Protein AF-A0A6P8IDY2-F1 (afdb_monomer)

InterPro domains:
  IPR000421 Coagulation factor 5/8, C-terminal domain [PF00754] (146-268)
  IPR000421 Coagulation factor 5/8, C-terminal domain [PS50022] (119-272)
  IPR000421 Coagulation factor 5/8, C-terminal domain [cd00057] (124-271)
  IPR008979 Galactose-binding-like domain superfamily [SSF49785] (139-272)

Organism: Actinia tenebrosa (NCBI:txid6105)

Mean predicted aligned error: 16.87 Å

Nearest PDB structures (foldseek):
  8ivx-assembly1_A  TM=7.940E-01  e=4.080E-11  Homo sapiens
  2wn3-assembly1_A  TM=8.679E-01  e=3.438E-07  Dictyostelium discoideum AX2
  4bxs-assembly1_V  TM=6.045E-01  e=3.092E-09  Pseudonaja textilis
  2vm9-assembly1_A  TM=8.565E-01  e=1.028E-06  Dictyostelium discoideum AX2
  2vme-assembly2_F  TM=8.133E-01  e=5.628E-07  Dictyostelium discoideum AX2

Secondary structure (DSSP, 8-state):
------------S----SSSSS-EEPPGGGTT-SGGGGEEEEEE-SSEEEEEETTEEEEEEEEEGGG-EE-SPPPGGG--TT-EEEEEEEE-TTS-EEEEEEEEEEEEETTEEEEEE-TTS-PEE-S-SS--SSS-SPPPPGGGEEES--SSGGG-GGG-BTT-SS-B--SSTT-TT--EEEEEEEEEEEEEEEEE-BTTTT-BEEEEEEEEEESSSSS-EEPEETTEEPPEE--TT--EEE---SS-EEEEEEEEEEEESB--BEEEEEEE---S-SSSSEEEEGGGEEEBS-TT--EEE--GGGTT-SGGGGEEEEEEETTEEEEEETTT--SPEEEETTT-EEESPPPGGG--TT-EEEEEEEE-TTSPEEEEEEEEEEEETTEEEEEE-GGG-SSPPP-S-SPTTSS--TT-PPPPGGG---S---TT--GGGGSTT-SS-----GGG-

Foldseek 3Di:
DDDDDPPDFFPQWQDFQPDDDKTKGDFPVCGPDPQSNQKAFDDDDLFWTWIDGVVGPPDIDIDGLLRMFILDQDDPLLDFAFFWWWFFFAAFPVRHTTTFIWTFHAAPDVQKTFTFTDLLGFFQWQALADCRPDGGHDHQDQVQKAWPAFCDPQQGRSQQAPPHLHWHFHVDQPDAFIKIKGFSVFWFAFFWKWKAFNCPPPNKEFQKKWKWFAAPVPDTDTQDDPNHRDIDGHDNVRDIDTRPDQWTTRMMMIGGDHMDPGHIIHMIIGGGHRAPDRDRGGMDGSSRIIRNGNSQCQQKPAFLVCPPPPQSSQKGFDDDDDQWTWIDRPDPDPDIDIDGNQRIDGNRDDDPVRADFQRKYWDQPDAAPSRHGDTAIWGFHDADPNDTDTDGDVVRDPDDADQQQADPPPHGDDPHDHDDLVPFADPAFDPPQGRSQCHHPHPGHTDGDPVPD

Sequence (453 aa):
MCLPSFFSLYNGASKIHPKTGVPYLVPVKWNDRTDWKQAVLLTETQFKVIIQLKNNQEQQLQFSKHEVALDKLTKEEDIIIGMEVLVKLGVDNKQIPFYATGTIVGQLRLSQYNVTLSCRIKAMPLGVGEKLSNSRVKKIEDNMMTASSTYNEQFNASMGRLGNNQVWCPSRIDARGSWLQVGLGLPYYLCSVAVKGNTGNMNEWVKTYTVGLSYDGSMFHHVKENGVIKDFHASREGLESALDVAFPYRFVRFYPKGYHNYPCMGVEVYGVGPARTYEVGQQFNIDEIRVKGDHHAPYLFVPFDWKSRNDWRLARYVSHLQNNVHVKVMPGSQSTLVFNSNDVILNLPPRSDTLYTGRAVYAPFAKDMQGMAMYAVGRINLIQNGEYLVTPICSKVQKSLPVGIGSAGTFPQDRIKQIPDSQLSATSSYTNYEAKYGRLGNKKVWCASSDQL

pLDDT: mean 72.39, std 17.5, range [18.58, 98.38]

Radius of gyration: 26.5 Å; Cα contacts (8 Å, |Δi|>4): 997; chains: 1; bounding box: 67×63×65 Å

Solvent-accessible surface area (backbone atoms only — not comparable to full-atom values): 25825 Å² total; per-residue (Å²): 141,82,84,81,85,84,74,90,78,74,81,58,50,45,53,68,42,89,83,59,102,61,32,47,30,64,35,78,90,56,64,88,64,77,64,65,71,43,53,40,81,75,48,78,57,94,61,36,37,34,30,31,35,73,90,39,86,85,54,74,48,78,41,52,29,68,56,31,30,50,62,51,84,47,54,77,89,56,64,53,58,46,43,54,29,34,36,57,66,50,58,36,77,82,69,48,65,39,36,45,47,24,29,29,74,39,72,82,50,92,63,30,32,29,30,35,75,48,66,92,44,64,53,49,68,63,16,53,32,69,69,62,84,74,77,57,57,68,68,55,57,57,89,37,28,43,49,73,48,41,56,45,86,79,18,23,43,60,31,22,16,25,77,47,95,43,28,17,26,46,58,50,81,81,56,79,85,41,36,46,35,41,46,63,86,49,31,25,37,48,29,29,37,23,32,26,40,44,74,65,95,76,51,20,20,33,44,26,31,37,45,29,38,12,68,84,72,78,64,67,49,66,42,54,53,97,88,38,77,38,79,42,72,44,25,96,84,43,53,72,45,78,53,83,58,82,52,47,32,19,26,44,34,42,28,68,72,41,55,38,95,34,57,18,35,10,32,34,45,18,31,49,58,73,50,89,54,77,56,84,35,36,83,39,46,39,84,39,34,25,58,51,31,49,67,62,38,45,53,59,47,65,35,84,91,48,74,85,55,86,59,58,86,34,38,23,59,72,48,76,57,98,62,35,35,32,33,34,38,60,94,80,50,92,61,73,45,77,40,52,50,90,54,42,46,60,64,52,58,77,54,76,94,76,65,50,74,66,42,78,44,78,43,72,80,47,59,49,98,84,68,48,69,40,65,44,56,20,28,28,73,42,78,55,97,92,43,70,47,63,47,72,50,72,94,78,58,92,76,75,82,74,81,17,65,48,38,94,82,77,59,84,62,94,84,40,66,62,59,56,58,89,78,44,76,57,98,51,47,27,94,97,17,41,43,60,28,59,27,54,79,51,99,49,57,48,38,69,29,81,93,80,113

Structure (mmCIF, N/CA/C/O backbone):
data_AF-A0A6P8IDY2-F1
#
_entry.id   AF-A0A6P8IDY2-F1
#
loop_
_atom_site.group_PDB
_atom_site.id
_atom_site.type_symbol
_atom_site.label_atom_id
_atom_site.label_alt_id
_atom_site.label_comp_id
_atom_site.label_asym_id
_atom_site.label_entity_id
_atom_site.label_seq_id
_atom_site.pdbx_PDB_ins_code
_atom_site.Cartn_x
_atom_site.Cartn_y
_atom_site.Cartn_z
_atom_site.occupancy
_atom_site.B_iso_or_equiv
_atom_site.auth_seq_id
_atom_site.auth_comp_id
_atom_site.auth_asym_id
_atom_site.auth_atom_id
_atom_site.pdbx_PDB_model_num
ATOM 1 N N . MET A 1 1 ? 24.226 30.240 -2.387 1.00 28.86 1 MET A N 1
ATOM 2 C CA . MET A 1 1 ? 24.492 29.232 -1.340 1.00 28.86 1 MET A CA 1
ATOM 3 C C . MET A 1 1 ? 23.393 29.331 -0.305 1.00 28.86 1 MET A C 1
ATOM 5 O O . MET A 1 1 ? 23.301 30.368 0.326 1.00 28.86 1 MET A O 1
ATOM 9 N N . CYS A 1 2 ? 22.541 28.312 -0.224 1.00 18.58 2 CYS A N 1
ATOM 10 C CA . CYS A 1 2 ? 21.766 27.906 0.953 1.00 18.58 2 CYS A CA 1
ATOM 11 C C . CYS A 1 2 ? 21.033 26.622 0.547 1.00 18.58 2 CYS A C 1
ATOM 13 O O . CYS A 1 2 ? 19.992 26.656 -0.103 1.00 18.58 2 CYS A O 1
ATOM 15 N N . LEU A 1 3 ? 21.667 25.489 0.846 1.00 22.75 3 LEU A N 1
ATOM 16 C CA . LEU A 1 3 ? 21.031 24.176 0.885 1.00 22.75 3 LEU A CA 1
ATOM 17 C C . LEU A 1 3 ? 19.996 24.169 2.016 1.00 22.75 3 LEU A C 1
ATOM 19 O O . LEU A 1 3 ? 20.287 24.683 3.096 1.00 22.75 3 LEU A O 1
ATOM 23 N N . PRO A 1 4 ? 18.883 23.451 1.837 1.00 19.98 4 PRO A N 1
ATOM 24 C CA . PRO A 1 4 ? 18.362 22.645 2.919 1.00 19.98 4 PRO A CA 1
ATOM 25 C C . PRO A 1 4 ? 18.432 21.174 2.519 1.00 19.98 4 PRO A C 1
ATOM 27 O O . PRO A 1 4 ? 17.734 20.681 1.635 1.00 19.98 4 PRO A O 1
ATOM 30 N N . SER A 1 5 ? 19.321 20.482 3.215 1.00 19.80 5 SER A N 1
ATOM 31 C CA . SER A 1 5 ? 19.420 19.038 3.313 1.00 19.80 5 SER A CA 1
ATOM 32 C C . SER A 1 5 ? 18.122 18.482 3.914 1.00 19.80 5 SER A C 1
ATOM 34 O O . SER A 1 5 ? 17.953 18.493 5.131 1.00 19.80 5 SER A O 1
ATOM 36 N N . PHE A 1 6 ? 17.198 17.974 3.095 1.00 19.95 6 PHE A N 1
ATOM 37 C CA . PHE A 1 6 ? 16.065 17.193 3.601 1.00 19.95 6 PHE A CA 1
ATOM 38 C C . PHE A 1 6 ? 16.496 15.739 3.813 1.00 19.95 6 PHE A C 1
ATOM 40 O O . PHE A 1 6 ? 16.372 14.872 2.951 1.00 19.95 6 PHE A O 1
ATOM 47 N N . PHE A 1 7 ? 17.052 15.489 4.996 1.00 19.16 7 PHE A N 1
ATOM 48 C CA . PHE A 1 7 ? 17.244 14.150 5.533 1.00 19.16 7 PHE A CA 1
ATOM 49 C C . PHE A 1 7 ? 15.892 13.542 5.939 1.00 19.16 7 PHE A C 1
ATOM 51 O O . PHE A 1 7 ? 15.177 14.104 6.759 1.00 19.16 7 PHE A O 1
ATOM 58 N N . SER A 1 8 ? 15.613 12.342 5.421 1.00 24.16 8 SER A N 1
ATOM 59 C CA . SER A 1 8 ? 14.977 11.222 6.137 1.00 24.16 8 SER A CA 1
ATOM 60 C C . SER A 1 8 ? 13.743 11.547 6.998 1.00 24.16 8 SER A C 1
ATOM 62 O O . SER A 1 8 ? 13.832 11.555 8.227 1.00 24.16 8 SER A O 1
ATOM 64 N N . LEU A 1 9 ? 12.565 11.668 6.388 1.00 22.64 9 LEU A N 1
ATOM 65 C CA . LEU A 1 9 ? 11.287 11.676 7.112 1.00 22.64 9 LEU A CA 1
ATOM 66 C C . LEU A 1 9 ? 10.311 10.679 6.474 1.00 22.64 9 LEU A C 1
ATOM 68 O O . LEU A 1 9 ? 10.423 10.371 5.288 1.00 22.64 9 LEU A O 1
ATOM 72 N N . TYR A 1 10 ? 9.395 10.156 7.293 1.00 25.95 10 TYR A N 1
ATOM 73 C CA . TYR A 1 10 ? 8.504 9.000 7.075 1.00 25.95 10 TYR A CA 1
ATOM 74 C C . TYR A 1 10 ? 9.069 7.606 7.406 1.00 25.95 10 TYR A C 1
ATOM 76 O O . TYR A 1 10 ? 8.964 6.665 6.627 1.00 25.95 10 TYR A O 1
ATOM 84 N N . ASN A 1 11 ? 9.582 7.436 8.629 1.00 28.56 11 ASN A N 1
ATOM 85 C CA . ASN A 1 11 ? 9.571 6.128 9.298 1.00 28.56 11 ASN A CA 1
ATOM 86 C C . ASN A 1 11 ? 8.247 5.980 10.056 1.00 28.56 11 ASN A C 1
ATOM 88 O O . ASN A 1 11 ? 8.168 6.344 11.229 1.00 28.56 11 ASN A O 1
ATOM 92 N N . GLY A 1 12 ? 7.220 5.469 9.379 1.00 33.47 12 GLY A N 1
ATOM 93 C CA . GLY A 1 12 ? 5.945 5.110 9.999 1.00 33.47 12 GLY A CA 1
ATOM 94 C C . GLY A 1 12 ? 5.879 3.660 10.501 1.00 33.47 12 GLY A C 1
ATOM 95 O O . GLY A 1 12 ? 4.823 3.200 10.922 1.00 33.47 12 GLY A O 1
ATOM 96 N N . ALA A 1 13 ? 6.999 2.933 10.519 1.00 36.47 13 ALA A N 1
ATOM 97 C CA . ALA A 1 13 ? 7.100 1.746 11.359 1.00 36.47 13 ALA A CA 1
ATOM 98 C C . ALA A 1 13 ? 6.839 2.169 12.810 1.00 36.47 13 ALA A C 1
ATOM 100 O O . ALA A 1 13 ? 7.456 3.121 13.296 1.00 36.47 13 ALA A O 1
ATOM 101 N N . SER A 1 14 ? 5.920 1.486 13.490 1.00 40.28 14 SER A N 1
ATOM 102 C CA . SER A 1 14 ? 5.643 1.735 14.901 1.00 40.28 14 SER A CA 1
ATOM 103 C C . SER A 1 14 ? 6.976 1.694 15.665 1.00 40.28 14 SER A C 1
ATOM 105 O O . SER A 1 14 ? 7.670 0.674 15.661 1.00 40.28 14 SER A O 1
ATOM 107 N N . LYS A 1 15 ? 7.401 2.833 16.215 1.00 45.12 15 LYS A N 1
ATOM 108 C CA . LYS A 1 15 ? 8.743 2.986 16.780 1.00 45.12 15 LYS A CA 1
ATOM 109 C C . LYS A 1 15 ? 8.759 2.376 18.187 1.00 45.12 15 LYS A C 1
ATOM 111 O O . LYS A 1 15 ? 8.101 2.898 19.079 1.00 45.12 15 LYS A O 1
ATOM 116 N N . ILE A 1 16 ? 9.475 1.264 18.367 1.00 42.78 16 ILE A N 1
ATOM 117 C CA . ILE A 1 16 ? 9.525 0.499 19.627 1.00 42.78 16 ILE A CA 1
ATOM 118 C C . ILE A 1 16 ? 10.638 1.028 20.526 1.00 42.78 16 ILE A C 1
ATOM 120 O O . ILE A 1 16 ? 11.800 1.105 20.114 1.00 42.78 16 ILE A O 1
ATOM 124 N N . HIS A 1 17 ? 10.292 1.381 21.765 1.00 40.00 17 HIS A N 1
ATOM 125 C CA . HIS A 1 17 ? 11.258 1.798 22.779 1.00 40.00 17 HIS A CA 1
ATOM 126 C C . HIS A 1 17 ? 12.230 0.639 23.119 1.00 40.00 17 HIS A C 1
ATOM 128 O O . HIS A 1 17 ? 11.760 -0.436 23.491 1.00 40.00 17 HIS A O 1
ATOM 134 N N . PRO A 1 18 ? 13.569 0.816 23.049 1.00 41.12 18 PRO A N 1
ATOM 135 C CA . PRO A 1 18 ? 14.507 -0.312 23.120 1.00 41.12 18 PRO A CA 1
ATOM 136 C C . PRO A 1 18 ? 14.595 -1.040 24.469 1.00 41.12 18 PRO A C 1
ATOM 138 O O . PRO A 1 18 ? 15.068 -2.169 24.491 1.00 41.12 18 PRO A O 1
ATOM 141 N N . LYS A 1 19 ? 14.204 -0.424 25.596 1.00 43.66 19 LYS A N 1
ATOM 142 C CA . LYS A 1 19 ? 14.299 -1.033 26.941 1.00 43.66 19 LYS A CA 1
ATOM 143 C C . LYS A 1 19 ? 13.399 -0.324 27.962 1.00 43.66 19 LYS A C 1
ATOM 145 O O . LYS A 1 19 ? 13.865 0.623 28.583 1.00 43.66 19 LYS A O 1
ATOM 150 N N . THR A 1 20 ? 12.150 -0.756 28.146 1.00 38.12 20 THR A N 1
ATOM 151 C CA . THR A 1 20 ? 11.338 -0.526 29.371 1.00 38.12 20 THR A CA 1
ATOM 152 C C . THR A 1 20 ? 10.093 -1.418 29.332 1.00 38.12 20 THR A C 1
ATOM 154 O O . THR A 1 20 ? 9.490 -1.547 28.274 1.00 38.12 20 THR A O 1
ATOM 157 N N . GLY A 1 21 ? 9.711 -2.000 30.474 1.00 43.91 21 GLY A N 1
ATOM 158 C CA . GLY A 1 21 ? 8.791 -3.142 30.648 1.00 43.91 21 GLY A CA 1
ATOM 159 C C . GLY A 1 21 ? 7.369 -3.105 30.062 1.00 43.91 21 GLY A C 1
ATOM 160 O O . GLY A 1 21 ? 6.645 -4.064 30.278 1.00 43.91 21 GLY A O 1
ATOM 161 N N . VAL A 1 22 ? 6.970 -2.076 29.312 1.00 46.94 22 VAL A N 1
ATOM 162 C CA . VAL A 1 22 ? 5.870 -2.120 28.330 1.00 46.94 22 VAL A CA 1
ATOM 163 C C . VAL A 1 22 ? 6.234 -1.118 27.224 1.00 46.94 22 VAL A C 1
ATOM 165 O O . VAL A 1 22 ? 6.167 0.092 27.467 1.00 46.94 22 VAL A O 1
ATOM 168 N N . PRO A 1 23 ? 6.677 -1.556 26.034 1.00 51.59 23 PRO A N 1
ATOM 169 C CA . PRO A 1 23 ? 6.857 -0.642 24.911 1.00 51.59 23 PRO A CA 1
ATOM 170 C C . PRO A 1 23 ? 5.501 -0.025 24.538 1.00 51.59 23 PRO A C 1
ATOM 172 O O . PRO A 1 23 ? 4.462 -0.656 24.685 1.00 51.59 23 PRO A O 1
ATOM 175 N N . TYR A 1 24 ? 5.463 1.213 24.063 1.00 53.16 24 TYR A N 1
ATOM 176 C CA . TYR A 1 24 ? 4.265 1.765 23.430 1.00 53.16 24 TYR A CA 1
ATOM 177 C C . TYR A 1 24 ? 4.629 2.328 22.070 1.00 53.16 24 TYR A C 1
ATOM 179 O O . TYR A 1 24 ? 5.761 2.743 21.824 1.00 53.16 24 TYR A O 1
ATOM 187 N N . LEU A 1 25 ? 3.663 2.276 21.171 1.00 55.72 25 LEU A N 1
ATOM 188 C CA . LEU A 1 25 ? 3.811 2.564 19.764 1.00 55.72 25 LEU A CA 1
ATOM 189 C C . LEU A 1 25 ? 3.390 4.010 19.539 1.00 55.72 25 LEU A C 1
ATOM 191 O O . LEU A 1 25 ? 2.279 4.424 19.870 1.00 55.72 25 LEU A O 1
ATOM 195 N N . VAL A 1 26 ? 4.346 4.787 19.040 1.00 53.28 26 VAL A N 1
ATOM 196 C CA . VAL A 1 26 ? 4.281 6.246 18.977 1.00 53.28 26 VAL A CA 1
ATOM 197 C C . VAL A 1 26 ? 3.065 6.725 18.162 1.00 53.28 26 VAL A C 1
ATOM 199 O O . VAL A 1 26 ? 2.882 6.265 17.032 1.00 53.28 26 VAL A O 1
ATOM 202 N N . PRO A 1 27 ? 2.254 7.664 18.688 1.00 50.41 27 PRO A N 1
ATOM 203 C CA . PRO A 1 27 ? 1.105 8.212 17.973 1.00 50.41 27 PRO A CA 1
ATOM 204 C C . PRO A 1 27 ? 1.522 8.939 16.692 1.00 50.41 27 PRO A C 1
ATOM 206 O O . PRO A 1 27 ? 2.575 9.570 16.633 1.00 50.41 27 PRO A O 1
ATOM 209 N N . VAL A 1 28 ? 0.649 8.928 15.680 1.00 48.56 28 VAL A N 1
ATOM 210 C CA . VAL A 1 28 ? 0.902 9.520 14.347 1.00 48.56 28 VAL A CA 1
ATOM 211 C C . VAL A 1 28 ? 1.326 10.996 14.425 1.00 48.56 28 VAL A C 1
ATOM 213 O O . VAL A 1 28 ? 2.153 11.445 13.640 1.00 48.56 28 VAL A O 1
ATOM 216 N N . LYS A 1 29 ? 0.825 11.746 15.415 1.00 49.47 29 LYS A N 1
ATOM 217 C CA . LYS A 1 29 ? 1.177 13.159 15.662 1.00 49.47 29 LYS A CA 1
ATOM 218 C C . LYS A 1 29 ? 2.626 13.384 16.123 1.00 49.47 29 LYS A C 1
ATOM 220 O O . LYS A 1 29 ? 3.080 14.519 16.148 1.00 49.47 29 LYS A O 1
ATOM 225 N N . TRP A 1 30 ? 3.337 12.328 16.516 1.00 54.16 30 TRP A N 1
ATOM 226 C CA . TRP A 1 30 ? 4.763 12.338 16.864 1.00 54.16 30 TRP A CA 1
ATOM 227 C C . TRP A 1 30 ? 5.659 11.866 15.711 1.00 54.16 30 TRP A C 1
ATOM 229 O O . TRP A 1 30 ? 6.841 11.559 15.922 1.00 54.16 30 TRP A O 1
ATOM 239 N N . ASN A 1 31 ? 5.124 11.817 14.483 1.00 46.81 31 ASN A N 1
ATOM 240 C CA . ASN A 1 31 ? 5.973 11.725 13.303 1.00 46.81 31 ASN A CA 1
ATOM 241 C C . ASN A 1 31 ? 7.057 12.813 13.377 1.00 46.81 31 ASN A C 1
ATOM 243 O O . ASN A 1 31 ? 6.824 13.907 13.882 1.00 46.81 31 ASN A O 1
ATOM 247 N N . ASP A 1 32 ? 8.265 12.462 12.942 1.00 49.06 32 ASP A N 1
ATOM 248 C CA . ASP A 1 32 ? 9.423 13.365 12.816 1.00 49.06 32 ASP A CA 1
ATOM 249 C C . ASP A 1 32 ? 10.191 13.711 14.104 1.00 49.06 32 ASP A C 1
ATOM 251 O O . ASP A 1 32 ? 11.335 14.162 14.035 1.00 49.06 32 ASP A O 1
ATOM 255 N N . ARG A 1 33 ? 9.671 13.362 15.287 1.00 53.81 33 ARG A N 1
ATOM 256 C CA . ARG A 1 33 ? 10.462 13.391 16.529 1.00 53.81 33 ARG A CA 1
ATOM 257 C C . ARG A 1 33 ? 11.420 12.199 16.625 1.00 53.81 33 ARG A C 1
ATOM 259 O O . ARG A 1 33 ? 11.116 11.084 16.177 1.00 53.81 33 ARG A O 1
ATOM 266 N N . THR A 1 34 ? 12.590 12.415 17.230 1.00 59.44 34 THR A N 1
ATOM 267 C CA . THR A 1 34 ? 13.647 11.401 17.450 1.00 59.44 34 THR A CA 1
ATOM 268 C C . THR A 1 34 ? 13.849 11.045 18.925 1.00 59.44 34 THR A C 1
ATOM 270 O O . THR A 1 34 ? 14.402 9.987 19.232 1.00 59.44 34 THR A O 1
ATOM 273 N N . ASP A 1 35 ? 13.345 11.882 19.828 1.00 61.09 35 ASP A N 1
ATOM 274 C CA . ASP A 1 35 ? 13.443 11.764 21.284 1.00 61.09 35 ASP A CA 1
ATOM 275 C C . ASP A 1 35 ? 12.445 10.773 21.899 1.00 61.09 35 ASP A C 1
ATOM 277 O O . ASP A 1 35 ? 12.568 10.417 23.068 1.00 61.09 35 ASP A O 1
ATOM 281 N N . TRP A 1 36 ? 11.533 10.215 21.100 1.00 63.03 36 TRP A N 1
ATOM 282 C CA . TRP A 1 36 ? 10.636 9.120 21.497 1.00 63.03 36 TRP A CA 1
ATOM 283 C C . TRP A 1 36 ? 11.368 7.920 22.136 1.00 63.03 36 TRP A C 1
ATOM 285 O O . TRP A 1 36 ? 10.793 7.206 22.950 1.00 63.03 36 TRP A O 1
ATOM 295 N N . LYS A 1 37 ? 12.655 7.702 21.818 1.00 58.66 37 LYS A N 1
ATOM 296 C CA . LYS A 1 37 ? 13.500 6.651 22.426 1.00 58.66 37 LYS A CA 1
ATOM 297 C C . LYS A 1 37 ? 13.795 6.867 23.909 1.00 58.66 37 LYS A C 1
ATOM 299 O O . LYS A 1 37 ? 14.360 5.986 24.544 1.00 58.66 37 LYS A O 1
ATOM 304 N N . GLN A 1 38 ? 13.509 8.053 24.424 1.00 65.88 38 GLN A N 1
ATOM 305 C CA . GLN A 1 38 ? 13.738 8.431 25.814 1.00 65.88 38 GLN A CA 1
ATOM 306 C C . GLN A 1 38 ? 12.437 8.414 26.613 1.00 65.88 38 GLN A C 1
ATOM 308 O O . GLN A 1 38 ? 12.432 8.778 27.782 1.00 65.88 38 GLN A O 1
ATOM 313 N N . ALA A 1 39 ? 11.327 8.053 25.983 1.00 65.69 39 ALA A N 1
ATOM 314 C CA . ALA A 1 39 ? 10.010 8.283 26.519 1.00 65.69 39 ALA A CA 1
ATOM 315 C C . ALA A 1 39 ? 9.547 7.084 27.370 1.00 65.69 39 ALA A C 1
ATOM 317 O O . ALA A 1 39 ? 9.442 5.960 26.885 1.00 65.69 39 ALA A O 1
ATOM 318 N N . VAL A 1 40 ? 9.252 7.325 28.644 1.00 69.81 40 VAL A N 1
ATOM 319 C CA . VAL A 1 40 ? 8.881 6.331 29.660 1.00 69.81 40 VAL A CA 1
ATOM 320 C C . VAL A 1 40 ? 7.387 6.423 29.946 1.00 69.81 40 VAL A C 1
ATOM 322 O O . VAL A 1 40 ? 6.854 7.520 30.103 1.00 69.81 40 VAL A O 1
ATOM 325 N N . LEU A 1 41 ? 6.710 5.275 30.017 1.00 71.56 41 LEU A N 1
ATOM 326 C CA . LEU A 1 41 ? 5.312 5.195 30.438 1.00 71.56 41 LEU A CA 1
ATOM 327 C C . LEU A 1 41 ? 5.210 5.475 31.944 1.00 71.56 41 LEU A C 1
ATOM 329 O O . LEU A 1 41 ? 5.781 4.731 32.737 1.00 71.56 41 LEU A O 1
ATOM 333 N N . LEU A 1 42 ? 4.472 6.518 32.327 1.00 74.25 42 LEU A N 1
ATOM 334 C CA . LEU A 1 42 ? 4.204 6.843 33.732 1.00 74.25 42 LEU A CA 1
ATOM 335 C C . LEU A 1 42 ? 2.916 6.197 34.224 1.00 74.25 42 LEU A C 1
ATOM 337 O O . LEU A 1 42 ? 2.866 5.604 35.298 1.00 74.25 42 LEU A O 1
ATOM 341 N N . THR A 1 43 ? 1.841 6.346 33.455 1.00 74.00 43 THR A N 1
ATOM 342 C CA . THR A 1 43 ? 0.526 5.842 33.844 1.00 74.00 43 THR A CA 1
ATOM 343 C C . THR A 1 43 ? -0.282 5.495 32.611 1.00 74.00 43 THR A C 1
ATOM 345 O O . THR A 1 43 ? -0.350 6.259 31.645 1.00 74.00 43 THR A O 1
ATOM 348 N N . GLU A 1 44 ? -0.947 4.350 32.674 1.00 72.25 44 GLU A N 1
ATOM 349 C CA . GLU A 1 44 ? -2.007 3.983 31.753 1.00 72.25 44 GLU A CA 1
ATOM 350 C C . GLU A 1 44 ? -3.332 3.999 32.505 1.00 72.25 44 GLU A C 1
ATOM 352 O O . GLU A 1 44 ? -3.485 3.380 33.554 1.00 72.25 44 GLU A O 1
ATOM 357 N N . THR A 1 45 ? -4.308 4.689 31.933 1.00 69.19 45 THR A N 1
ATOM 358 C CA . THR A 1 45 ? -5.704 4.594 32.355 1.00 69.19 45 THR A CA 1
ATOM 359 C C . THR A 1 45 ? -6.534 4.027 31.207 1.00 69.19 45 THR A C 1
ATOM 361 O O . THR A 1 45 ? -6.058 3.868 30.083 1.00 69.19 45 THR A O 1
ATOM 364 N N . GLN A 1 46 ? -7.816 3.782 31.458 1.00 56.22 46 GLN A N 1
ATOM 365 C CA . GLN A 1 46 ? -8.783 3.435 30.411 1.00 56.22 46 GLN A CA 1
ATOM 366 C C . GLN A 1 46 ? -8.870 4.476 29.269 1.00 56.22 46 GLN A C 1
ATOM 368 O O . GLN A 1 46 ? -9.170 4.098 28.144 1.00 56.22 46 GLN A O 1
ATOM 373 N N . PHE A 1 47 ? -8.544 5.760 29.497 1.00 55.53 47 PHE A N 1
ATOM 374 C CA . PHE A 1 47 ? -8.751 6.828 28.494 1.00 55.53 47 PHE A CA 1
ATOM 375 C C . PHE A 1 47 ? -7.473 7.455 27.943 1.00 55.53 47 PHE A C 1
ATOM 377 O O . PHE A 1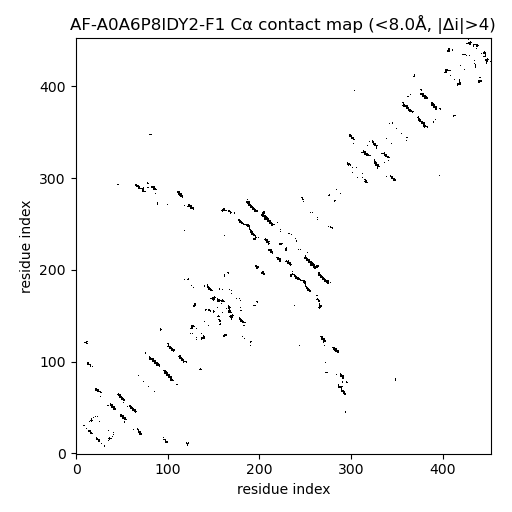 47 ? -7.455 7.958 26.816 1.00 55.53 47 PHE A O 1
ATOM 384 N N . LYS A 1 48 ? -6.409 7.471 28.744 1.00 68.31 48 LYS A N 1
ATOM 385 C CA . LYS A 1 48 ? -5.180 8.202 28.441 1.00 68.31 48 LYS A CA 1
ATOM 386 C C . LYS A 1 48 ? -3.936 7.420 28.824 1.00 68.31 48 LYS A C 1
ATOM 388 O O . LYS A 1 48 ? -3.926 6.698 29.824 1.00 68.31 48 LYS A O 1
ATOM 393 N N . VAL A 1 49 ? -2.897 7.646 28.034 1.00 69.56 49 VAL A N 1
ATOM 394 C CA . VAL A 1 49 ? -1.527 7.198 28.263 1.00 69.56 49 VAL A CA 1
ATOM 395 C C . VAL A 1 49 ? -0.707 8.441 28.591 1.00 69.56 49 VAL A C 1
ATOM 397 O O . VAL A 1 49 ? -0.704 9.400 27.816 1.00 69.56 49 VAL A O 1
ATOM 400 N N . ILE A 1 50 ? -0.060 8.451 29.753 1.00 76.25 50 ILE A N 1
ATOM 401 C CA . ILE A 1 50 ? 0.816 9.543 30.186 1.00 76.25 50 ILE A CA 1
ATOM 402 C C . ILE A 1 50 ? 2.251 9.044 30.122 1.00 76.25 50 ILE A C 1
ATOM 404 O O . ILE A 1 50 ? 2.583 8.009 30.706 1.00 76.25 50 ILE A O 1
ATOM 408 N N . ILE A 1 51 ? 3.092 9.790 29.414 1.00 75.88 51 ILE A N 1
ATOM 409 C CA . ILE A 1 51 ? 4.504 9.469 29.224 1.00 75.88 51 ILE A CA 1
ATOM 410 C C . ILE A 1 51 ? 5.377 10.665 29.601 1.00 75.88 51 ILE A C 1
ATOM 412 O O . ILE A 1 51 ? 4.919 11.807 29.612 1.00 75.88 51 ILE A O 1
ATOM 416 N N . GLN A 1 52 ? 6.651 10.407 29.864 1.00 76.88 52 GLN A N 1
ATOM 417 C CA . GLN A 1 52 ? 7.640 11.426 30.211 1.00 76.88 52 GLN A CA 1
ATOM 418 C C . GLN A 1 52 ? 8.966 11.125 29.521 1.00 76.88 52 GLN A C 1
ATOM 420 O O . GLN A 1 52 ? 9.373 9.969 29.427 1.00 76.88 52 GLN A O 1
ATOM 425 N N . LEU A 1 53 ? 9.653 12.150 29.022 1.00 75.62 53 LEU A N 1
ATOM 426 C CA . LEU A 1 53 ? 10.979 11.981 28.429 1.00 75.62 53 LEU A CA 1
ATOM 427 C C . LEU A 1 53 ? 12.029 11.920 29.542 1.00 75.62 53 LEU A C 1
ATOM 429 O O . LEU A 1 53 ? 12.057 12.792 30.403 1.00 75.62 53 LEU A O 1
ATOM 433 N N . LYS A 1 54 ? 12.939 10.939 29.503 1.00 70.69 54 LYS A N 1
ATOM 434 C CA . LYS A 1 54 ? 14.039 10.805 30.480 1.00 70.69 54 LYS A CA 1
ATOM 435 C C . LYS A 1 54 ? 14.862 12.085 30.632 1.00 70.69 54 LYS A C 1
ATOM 437 O O . LYS A 1 54 ? 15.325 12.373 31.727 1.00 70.69 54 LYS A O 1
ATOM 442 N N . ASN A 1 55 ? 15.018 12.846 29.550 1.00 70.06 55 ASN A N 1
ATOM 443 C CA . ASN A 1 55 ? 15.832 14.059 29.524 1.00 70.06 55 ASN A CA 1
ATOM 444 C C . ASN A 1 55 ? 15.043 15.328 29.886 1.00 70.06 55 ASN A C 1
ATOM 446 O O . ASN A 1 55 ? 15.634 16.400 29.946 1.00 70.06 55 ASN A O 1
ATOM 450 N N . ASN A 1 56 ? 13.726 15.233 30.091 1.00 66.06 56 ASN A N 1
ATOM 451 C CA . ASN A 1 56 ? 12.885 16.370 30.445 1.00 66.06 56 ASN A CA 1
ATOM 452 C C . ASN A 1 56 ? 11.865 15.943 31.508 1.00 66.06 56 ASN A C 1
ATOM 454 O O . ASN A 1 56 ? 10.739 15.546 31.198 1.00 66.06 56 ASN A O 1
ATOM 458 N N . GLN A 1 57 ? 12.295 15.992 32.772 1.00 60.44 57 GLN A N 1
ATOM 459 C CA . GLN A 1 57 ? 11.478 15.566 33.906 1.00 60.44 57 GLN A CA 1
ATOM 460 C C . GLN A 1 57 ? 10.305 16.514 34.207 1.00 60.44 57 GLN A C 1
ATOM 462 O O . GLN A 1 57 ? 9.382 16.119 34.912 1.00 60.44 57 GLN A O 1
ATOM 467 N N . GLU A 1 58 ? 10.265 17.718 33.642 1.00 60.50 58 GLU A N 1
ATOM 468 C CA . GLU A 1 58 ? 9.206 18.685 33.957 1.00 60.50 58 GLU A CA 1
ATOM 469 C C . GLU A 1 58 ? 7.983 18.575 33.034 1.00 60.50 58 GLU A C 1
ATOM 471 O O . GLU A 1 58 ? 6.891 19.001 33.406 1.00 60.50 58 GLU A O 1
ATOM 476 N N . GLN A 1 59 ? 8.110 17.948 31.856 1.00 70.94 59 GLN A N 1
ATOM 477 C CA . GLN A 1 59 ? 7.022 17.897 30.874 1.00 70.94 59 GLN A CA 1
ATOM 478 C C . GLN A 1 59 ? 6.441 16.488 30.695 1.00 70.94 59 GLN A C 1
ATOM 480 O O . GLN A 1 59 ? 7.007 15.628 30.014 1.00 70.94 59 GLN A O 1
ATOM 485 N N . GLN A 1 60 ? 5.252 16.271 31.264 1.00 78.12 60 GLN A N 1
ATOM 486 C CA . GLN A 1 60 ? 4.437 15.088 30.991 1.00 78.12 60 GLN A CA 1
ATOM 487 C C . GLN A 1 60 ? 3.656 15.268 29.689 1.00 78.12 60 GLN A C 1
ATOM 489 O O . GLN A 1 60 ? 3.040 16.305 29.441 1.00 78.12 60 GLN A O 1
ATOM 494 N N . LEU A 1 61 ? 3.668 14.236 28.852 1.00 73.50 61 LEU A N 1
ATOM 495 C CA . LEU A 1 61 ? 3.003 14.227 27.556 1.00 73.50 61 LEU A CA 1
ATOM 496 C C . LEU A 1 61 ? 1.821 13.263 27.641 1.00 73.50 61 LEU A C 1
ATOM 498 O O . LEU A 1 61 ? 1.978 12.083 27.960 1.00 73.50 61 LEU A O 1
ATOM 502 N N . GLN A 1 62 ? 0.622 13.787 27.392 1.00 73.94 62 GLN A N 1
ATOM 503 C CA . GLN A 1 62 ? -0.622 13.035 27.496 1.00 73.94 62 GLN A CA 1
ATOM 504 C C . GLN A 1 62 ? -1.149 12.686 26.107 1.00 73.94 62 GLN A C 1
ATOM 506 O O . GLN A 1 62 ? -1.358 13.562 25.269 1.00 73.94 62 GLN A O 1
ATOM 511 N N . PHE A 1 63 ? -1.447 11.406 25.907 1.00 65.81 63 PHE A N 1
ATOM 512 C CA . PHE A 1 63 ? -2.044 10.893 24.683 1.00 65.81 63 PHE A CA 1
ATOM 513 C C . PHE A 1 63 ? -3.377 10.225 24.969 1.00 65.81 63 PHE A C 1
ATOM 515 O O . PHE A 1 63 ? -3.577 9.597 26.011 1.00 65.81 63 PHE A O 1
ATOM 522 N N . SER A 1 64 ? -4.292 10.341 24.013 1.00 61.50 64 SER A N 1
ATOM 523 C CA . SER A 1 64 ? -5.502 9.526 23.993 1.00 61.50 64 SER A CA 1
ATOM 524 C C . SER A 1 64 ? -5.120 8.062 23.773 1.00 61.50 64 SER A C 1
ATOM 526 O O . SER A 1 64 ? -4.318 7.771 22.884 1.00 61.50 64 SER A O 1
ATOM 528 N N . LYS A 1 65 ? -5.730 7.128 24.518 1.00 60.69 65 LYS A N 1
ATOM 529 C CA . LYS A 1 65 ? -5.522 5.681 24.306 1.00 60.69 65 LYS A CA 1
ATOM 530 C C . LYS A 1 65 ? -5.874 5.246 22.875 1.00 60.69 65 LYS A C 1
ATOM 532 O O . LYS A 1 65 ? -5.293 4.307 22.364 1.00 60.69 65 LYS A O 1
ATOM 537 N N . HIS A 1 66 ? -6.749 5.988 22.193 1.00 56.34 66 HIS A N 1
ATOM 538 C CA . HIS A 1 66 ? -7.146 5.764 20.794 1.00 56.34 66 HIS A CA 1
ATOM 539 C C . HIS A 1 66 ? -6.044 6.060 19.767 1.00 56.34 66 HIS A C 1
ATOM 541 O O . HIS A 1 66 ? -6.138 5.626 18.623 1.00 56.34 66 HIS A O 1
ATOM 547 N N . GLU A 1 67 ? -5.025 6.835 20.141 1.00 55.34 67 GLU A N 1
ATOM 548 C CA . GLU A 1 67 ? -3.952 7.255 19.232 1.00 55.34 67 GLU A CA 1
ATOM 549 C C . GLU A 1 67 ? -2.663 6.446 19.438 1.00 55.34 67 GLU A C 1
ATOM 551 O O . GLU A 1 67 ? -1.731 6.580 18.648 1.00 55.34 67 GLU A O 1
ATOM 556 N N . VAL A 1 68 ? -2.615 5.609 20.478 1.00 59.59 68 VAL A N 1
ATOM 557 C CA . VAL A 1 68 ? -1.423 4.888 20.936 1.00 59.59 68 VAL A CA 1
ATOM 558 C C . VAL A 1 68 ? -1.764 3.411 21.054 1.00 59.59 68 VAL A C 1
ATOM 560 O O . VAL A 1 68 ? -2.762 3.051 21.668 1.00 59.59 68 VAL A O 1
ATOM 563 N N . ALA A 1 69 ? -0.923 2.543 20.508 1.00 63.25 69 ALA A N 1
ATOM 564 C CA . ALA A 1 69 ? -0.983 1.124 20.838 1.00 63.25 69 ALA A CA 1
ATOM 565 C C . ALA A 1 69 ? 0.071 0.826 21.901 1.00 63.25 69 ALA A C 1
ATOM 567 O O . ALA A 1 69 ? 1.186 1.337 21.833 1.00 63.25 69 ALA A O 1
ATOM 568 N N . LEU A 1 70 ? -0.271 0.019 22.895 1.00 64.69 70 LEU A N 1
ATOM 569 C CA . LEU A 1 70 ? 0.692 -0.451 23.884 1.00 64.69 70 LEU A CA 1
ATOM 570 C C . LEU A 1 70 ? 1.157 -1.838 23.453 1.00 64.69 70 LEU A C 1
ATOM 572 O O . LEU A 1 70 ? 0.343 -2.674 23.069 1.00 64.69 70 LEU A O 1
ATOM 576 N N . ASP A 1 71 ? 2.458 -2.088 23.509 1.00 65.00 71 ASP A N 1
ATOM 577 C CA . ASP A 1 71 ? 3.057 -3.399 23.279 1.00 65.00 71 ASP A CA 1
ATOM 578 C C . ASP A 1 71 ? 2.834 -4.275 24.524 1.00 65.00 71 ASP A C 1
ATOM 580 O O . ASP A 1 71 ? 3.739 -4.571 25.304 1.00 65.00 71 ASP A O 1
ATOM 584 N N . LYS A 1 72 ? 1.561 -4.607 24.743 1.00 67.44 72 LYS A N 1
ATOM 585 C CA . LYS A 1 72 ? 1.069 -5.571 25.723 1.00 67.44 72 LYS A CA 1
ATOM 586 C C . LYS A 1 72 ? 0.533 -6.786 24.979 1.00 67.44 72 LYS A C 1
ATOM 588 O O . LYS A 1 72 ? 0.099 -6.668 23.835 1.00 67.44 72 LYS A O 1
ATOM 593 N N . LEU A 1 73 ? 0.545 -7.943 25.637 1.00 70.94 73 LEU A N 1
ATOM 594 C CA . LEU A 1 73 ? -0.125 -9.125 25.103 1.00 70.94 73 LEU A CA 1
ATOM 595 C C . LEU A 1 73 ? -1.614 -8.817 24.926 1.00 70.94 73 LEU A C 1
ATOM 597 O O . LEU A 1 73 ? -2.278 -8.402 25.876 1.00 70.94 73 LEU A O 1
ATOM 601 N N . THR A 1 74 ? -2.094 -9.001 23.701 1.00 76.81 74 THR A N 1
ATOM 602 C CA . THR A 1 74 ? -3.507 -8.860 23.356 1.00 76.81 74 THR A CA 1
ATOM 603 C C . THR A 1 74 ? -4.258 -10.078 23.874 1.00 76.81 74 THR A C 1
ATOM 605 O O . THR A 1 74 ? -3.784 -11.205 23.717 1.00 76.81 74 THR A O 1
ATOM 608 N N . LYS A 1 75 ? -5.416 -9.866 24.498 1.00 81.12 75 LYS A N 1
ATOM 609 C CA . LYS A 1 75 ? -6.308 -10.953 24.899 1.00 81.12 75 LYS A CA 1
ATOM 610 C C . LYS A 1 75 ? -7.403 -11.160 23.865 1.00 81.12 75 LYS A C 1
ATOM 612 O O . LYS A 1 75 ? -7.754 -10.243 23.129 1.00 81.12 75 LYS A O 1
ATOM 617 N N . GLU A 1 76 ? -7.979 -12.359 23.845 1.00 77.94 76 GLU A N 1
ATOM 618 C CA . GLU A 1 76 ? -9.038 -12.719 22.894 1.00 77.94 76 GLU A CA 1
ATOM 619 C C . GLU A 1 76 ? -10.255 -11.780 23.009 1.00 77.94 76 GLU A C 1
ATOM 621 O O . GLU A 1 76 ? -10.833 -11.378 22.005 1.00 77.94 76 GLU A O 1
ATOM 626 N N . GLU A 1 77 ? -10.588 -11.373 24.239 1.00 73.44 77 GLU A N 1
ATOM 627 C CA . GLU A 1 77 ? -11.667 -10.425 24.557 1.00 73.44 77 GLU A CA 1
ATOM 628 C C . GLU A 1 77 ? -11.429 -9.008 24.004 1.00 73.44 77 GLU A C 1
ATOM 630 O O . GLU A 1 77 ? -12.384 -8.263 23.787 1.00 73.44 77 GLU A O 1
ATOM 635 N N . ASP A 1 78 ? -10.172 -8.655 23.718 1.00 71.56 78 ASP A N 1
ATOM 636 C CA . ASP A 1 78 ? -9.800 -7.341 23.194 1.00 71.56 78 ASP A CA 1
ATOM 637 C C . ASP A 1 78 ? -9.955 -7.259 21.664 1.00 71.56 78 ASP A C 1
ATOM 639 O O . ASP A 1 78 ? -9.881 -6.172 21.083 1.00 71.56 78 ASP A O 1
ATOM 643 N N . ILE A 1 79 ? -10.126 -8.399 20.985 1.00 73.31 79 ILE A N 1
ATOM 644 C CA . ILE A 1 79 ? -10.153 -8.471 19.527 1.00 73.31 79 ILE A CA 1
ATOM 645 C C . ILE A 1 79 ? -11.583 -8.438 19.004 1.00 73.31 79 ILE A C 1
ATOM 647 O O . ILE A 1 79 ? -12.408 -9.308 19.272 1.00 73.31 79 ILE A O 1
ATOM 651 N N . ILE A 1 80 ? -11.839 -7.460 18.137 1.00 70.38 80 ILE A N 1
ATOM 652 C CA . ILE A 1 80 ? -13.076 -7.376 17.370 1.00 70.38 80 ILE A CA 1
ATOM 653 C C . ILE A 1 80 ? -12.735 -7.430 15.885 1.00 70.38 80 ILE A C 1
ATOM 655 O O . ILE A 1 80 ? -11.825 -6.738 15.419 1.00 70.38 80 ILE A O 1
ATOM 659 N N . ILE A 1 81 ? -13.472 -8.253 15.131 1.00 67.94 81 ILE A N 1
ATOM 660 C CA . ILE A 1 81 ? -13.331 -8.319 13.673 1.00 67.94 81 ILE A CA 1
ATOM 661 C C . ILE A 1 81 ? -13.478 -6.903 13.103 1.00 67.94 81 ILE A C 1
ATOM 663 O O . ILE A 1 81 ? -14.413 -6.187 13.444 1.00 67.94 81 ILE A O 1
ATOM 667 N N . GLY A 1 82 ? -12.475 -6.548 12.299 1.00 59.50 82 GLY A N 1
ATOM 668 C CA . GLY A 1 82 ? -12.108 -5.333 11.552 1.00 59.50 82 GLY A CA 1
ATOM 669 C C . GLY A 1 82 ? -11.897 -4.067 12.360 1.00 59.50 82 GLY A C 1
ATOM 670 O O . GLY A 1 82 ? -11.955 -2.955 11.835 1.00 59.50 82 GLY A O 1
ATOM 671 N N . MET A 1 83 ? -11.532 -4.259 13.618 1.00 69.19 83 MET A N 1
ATOM 672 C CA . MET A 1 83 ? -10.692 -3.308 14.318 1.00 69.19 83 MET A CA 1
ATOM 673 C C . MET A 1 83 ? -9.369 -3.086 13.560 1.00 69.19 83 MET A C 1
ATOM 675 O O . MET A 1 83 ? -8.801 -4.020 12.980 1.00 69.19 83 MET A O 1
ATOM 679 N N . GLU A 1 84 ? -8.873 -1.844 13.575 1.00 69.38 84 GLU A N 1
ATOM 680 C CA . GLU A 1 84 ? -7.507 -1.538 13.148 1.00 69.38 84 GLU A CA 1
ATOM 681 C C . GLU A 1 84 ? -6.529 -2.009 14.230 1.00 69.38 84 GLU A C 1
ATOM 683 O O . GLU A 1 84 ? -6.653 -1.667 15.405 1.00 69.38 84 GLU A O 1
ATOM 688 N N . VAL A 1 85 ? -5.538 -2.787 13.828 1.00 75.31 85 VAL A N 1
ATOM 689 C CA . VAL A 1 85 ? -4.518 -3.352 14.705 1.00 75.31 85 VAL A CA 1
ATOM 690 C C . VAL A 1 85 ? -3.134 -3.079 14.146 1.00 75.31 85 VAL A C 1
ATOM 692 O O . VAL A 1 85 ? -2.963 -2.743 12.974 1.00 75.31 85 VAL A O 1
ATOM 695 N N . LEU A 1 86 ? -2.130 -3.231 14.996 1.00 75.81 86 LEU A N 1
ATOM 696 C CA . LEU A 1 86 ? -0.740 -3.317 14.589 1.00 75.81 86 LEU A CA 1
ATOM 697 C C . LEU A 1 86 ? -0.318 -4.781 14.639 1.00 75.81 86 LEU A C 1
ATOM 699 O O . LEU A 1 86 ? -0.471 -5.436 15.664 1.00 75.81 86 LEU A O 1
ATOM 703 N N . VAL A 1 87 ? 0.202 -5.295 13.532 1.00 76.38 87 VAL A N 1
ATOM 704 C CA . VAL A 1 87 ? 0.673 -6.678 13.428 1.00 76.38 87 VAL A CA 1
ATOM 705 C C . VAL A 1 87 ? 2.185 -6.728 13.349 1.00 76.38 87 VAL A C 1
ATOM 707 O O . VAL A 1 87 ? 2.801 -5.960 12.608 1.00 76.38 87 VAL A O 1
ATOM 710 N N . LYS A 1 88 ? 2.792 -7.621 14.128 1.00 74.88 88 LYS A N 1
ATOM 711 C CA . LYS A 1 88 ? 4.223 -7.895 14.090 1.00 74.88 88 LYS A CA 1
ATOM 712 C C . LYS A 1 88 ? 4.524 -8.680 12.824 1.00 74.88 88 LYS A C 1
ATOM 714 O O . LYS A 1 88 ? 4.015 -9.775 12.625 1.00 74.88 88 LYS A O 1
ATOM 719 N N . LEU A 1 89 ? 5.382 -8.127 11.982 1.00 69.19 89 LEU A N 1
ATOM 720 C CA . LEU A 1 89 ? 5.753 -8.750 10.708 1.00 69.19 89 LEU A CA 1
ATOM 721 C C . LEU A 1 89 ? 7.098 -9.456 10.771 1.00 69.19 89 LEU A C 1
ATOM 723 O O . LEU A 1 89 ? 7.398 -10.321 9.955 1.00 69.19 89 LEU A O 1
ATOM 727 N N . GLY A 1 90 ? 7.923 -9.061 11.732 1.00 63.69 90 GLY A N 1
ATOM 728 C CA . GLY A 1 90 ? 9.253 -9.599 11.893 1.00 63.69 90 GLY A CA 1
ATOM 729 C C . GLY A 1 90 ? 10.070 -8.760 12.851 1.00 63.69 90 GLY A C 1
ATOM 730 O O . GLY A 1 90 ? 9.542 -7.961 13.629 1.00 63.69 90 GLY A O 1
ATOM 731 N N . VAL A 1 91 ? 11.373 -8.977 12.779 1.00 58.22 91 VAL A N 1
ATOM 732 C CA . VAL A 1 91 ? 12.393 -8.251 13.524 1.00 58.22 91 VAL A CA 1
ATOM 733 C C . VAL A 1 91 ? 13.467 -7.779 12.557 1.00 58.22 91 VAL A C 1
ATOM 735 O O . VAL A 1 91 ? 13.703 -8.406 11.526 1.00 58.22 91 VAL A O 1
ATOM 738 N N . ASP A 1 92 ? 14.099 -6.661 12.874 1.00 51.03 92 ASP A N 1
ATOM 739 C CA . ASP A 1 92 ? 15.239 -6.175 12.115 1.00 51.03 92 ASP A CA 1
ATOM 740 C C . ASP A 1 92 ? 16.552 -6.888 12.496 1.00 51.03 92 ASP A C 1
ATOM 742 O O . ASP A 1 92 ? 16.591 -7.730 13.394 1.00 51.03 92 ASP A O 1
ATOM 746 N N . ASN A 1 93 ? 17.664 -6.526 11.845 1.00 50.94 93 ASN A N 1
ATOM 747 C CA . ASN A 1 93 ? 18.984 -7.124 12.101 1.00 50.94 93 ASN A CA 1
ATOM 748 C C . ASN A 1 93 ? 19.494 -6.917 13.543 1.00 50.94 93 ASN A C 1
ATOM 750 O O . ASN A 1 93 ? 20.502 -7.503 13.928 1.00 50.94 93 ASN A O 1
ATOM 754 N N . LYS A 1 94 ? 18.827 -6.076 14.342 1.00 53.00 94 LYS A N 1
ATOM 755 C CA . LYS A 1 94 ? 19.106 -5.845 15.765 1.00 53.00 94 LYS A CA 1
ATOM 756 C C . LYS A 1 94 ? 18.051 -6.491 16.670 1.00 53.00 94 LYS A C 1
ATOM 758 O O . LYS A 1 94 ? 17.993 -6.147 17.848 1.00 53.00 94 LYS A O 1
ATOM 763 N N . GLN A 1 95 ? 17.241 -7.410 16.138 1.00 58.91 95 GLN A N 1
ATOM 764 C CA . GLN A 1 95 ? 16.150 -8.105 16.830 1.00 58.91 95 GLN A CA 1
ATOM 765 C C . GLN A 1 95 ? 15.018 -7.179 17.310 1.00 58.91 95 GLN A C 1
ATOM 767 O O . GLN A 1 95 ? 14.211 -7.564 18.156 1.00 58.91 95 GLN A O 1
ATOM 772 N N . ILE A 1 96 ? 14.918 -5.957 16.777 1.00 56.09 96 ILE A N 1
ATOM 773 C CA . ILE A 1 96 ? 13.837 -5.035 17.139 1.00 56.09 96 ILE A CA 1
ATOM 774 C C . ILE A 1 96 ? 12.614 -5.388 16.287 1.00 56.09 96 ILE A C 1
ATOM 776 O O . ILE A 1 96 ? 12.741 -5.408 15.058 1.00 56.09 96 ILE A O 1
ATOM 780 N N . PRO A 1 97 ? 11.436 -5.654 16.887 1.00 56.66 97 PRO A N 1
ATOM 781 C CA . PRO A 1 97 ? 10.241 -5.935 16.109 1.00 56.66 97 PRO A CA 1
ATOM 782 C C . PRO A 1 97 ? 9.877 -4.764 15.196 1.00 56.66 97 PRO A C 1
ATOM 784 O O . PRO A 1 97 ? 10.156 -3.602 15.490 1.00 56.66 97 PRO A O 1
ATOM 787 N N . PHE A 1 98 ? 9.202 -5.054 14.096 1.00 60.94 98 PHE A N 1
ATOM 788 C CA . PHE A 1 98 ? 8.535 -4.021 13.320 1.00 60.94 98 PHE A CA 1
ATOM 789 C C . PHE A 1 98 ? 7.087 -4.413 13.073 1.00 60.94 98 PHE A C 1
ATOM 791 O O . PHE A 1 98 ? 6.758 -5.583 12.850 1.00 60.94 98 PHE A O 1
ATOM 798 N N . TYR A 1 99 ? 6.229 -3.400 13.144 1.00 69.56 99 TYR A N 1
ATOM 799 C CA . TYR A 1 99 ? 4.790 -3.548 13.037 1.00 69.56 99 TYR A CA 1
ATOM 800 C C . TYR A 1 99 ? 4.260 -2.779 11.826 1.00 69.56 99 TYR A C 1
ATOM 802 O O . TYR A 1 99 ? 4.755 -1.687 11.528 1.00 69.56 99 TYR A O 1
ATOM 810 N N . ALA A 1 100 ? 3.224 -3.313 11.180 1.00 69.44 100 ALA A N 1
ATOM 811 C CA . ALA A 1 100 ? 2.396 -2.570 10.228 1.00 69.44 100 ALA A CA 1
ATOM 812 C C . ALA A 1 100 ? 0.958 -2.472 10.720 1.00 69.44 100 ALA A C 1
ATOM 814 O O . ALA A 1 100 ? 0.499 -3.304 11.502 1.00 69.44 100 ALA A O 1
ATOM 815 N N . THR A 1 101 ? 0.242 -1.456 10.246 1.00 72.19 101 THR A N 1
ATOM 816 C CA . THR A 1 101 ? -1.199 -1.363 10.466 1.00 72.19 101 THR A CA 1
ATOM 817 C C . THR A 1 101 ? -1.926 -2.383 9.603 1.00 72.19 101 THR A C 1
ATOM 819 O O . THR A 1 101 ? -1.533 -2.677 8.473 1.00 72.19 101 THR A O 1
ATOM 822 N N . GLY A 1 102 ? -3.012 -2.920 10.135 1.00 74.00 102 GLY A N 1
ATOM 823 C CA . GLY A 1 102 ? -3.894 -3.828 9.428 1.00 74.00 102 GLY A CA 1
ATOM 824 C C . GLY A 1 102 ? -5.288 -3.822 10.031 1.00 74.00 102 GLY A C 1
ATOM 825 O O . GLY A 1 102 ? -5.533 -3.198 11.059 1.00 74.00 102 GLY A O 1
ATOM 826 N N . THR A 1 103 ? -6.207 -4.510 9.378 1.00 75.38 103 THR A N 1
ATOM 827 C CA . THR A 1 103 ? -7.602 -4.645 9.789 1.00 75.38 103 THR A CA 1
ATOM 828 C C . THR A 1 103 ? -7.917 -6.125 9.922 1.00 75.38 103 THR A C 1
ATOM 830 O O . THR A 1 103 ? -7.691 -6.883 8.982 1.00 75.38 103 THR A O 1
ATOM 833 N N . ILE A 1 104 ? -8.411 -6.557 11.082 1.00 75.94 104 ILE A N 1
ATOM 834 C CA . ILE A 1 104 ? -8.774 -7.966 11.293 1.00 75.94 104 ILE A CA 1
ATOM 835 C C . ILE A 1 104 ? -9.956 -8.311 10.384 1.00 75.94 104 ILE A C 1
ATOM 837 O O . ILE A 1 104 ? -11.009 -7.724 10.508 1.00 75.94 104 ILE A O 1
ATOM 841 N N . VAL A 1 105 ? -9.857 -9.253 9.465 1.00 73.56 105 VAL A N 1
ATOM 842 C CA . VAL A 1 105 ? -10.990 -9.606 8.588 1.00 73.56 105 VAL A CA 1
ATOM 843 C C . VAL A 1 105 ? -11.752 -10.835 9.061 1.00 73.56 105 VAL A C 1
ATOM 845 O O . VAL A 1 105 ? -12.898 -11.032 8.674 1.00 73.56 105 VAL A O 1
ATOM 848 N N . GLY A 1 106 ? -11.163 -11.631 9.951 1.00 72.50 106 GLY A N 1
ATOM 849 C CA . GLY A 1 106 ? -11.844 -12.781 10.525 1.00 72.50 106 GLY A CA 1
ATOM 850 C C . GLY A 1 106 ? -11.006 -13.507 11.562 1.00 72.50 106 GLY A C 1
ATOM 851 O O . GLY A 1 106 ? -9.806 -13.268 11.696 1.00 72.50 106 GLY A O 1
ATOM 852 N N . GLN A 1 107 ? -11.656 -14.410 12.284 1.00 82.44 107 GLN A N 1
ATOM 853 C CA . GLN A 1 107 ? -11.004 -15.356 13.176 1.00 82.44 107 GLN A CA 1
ATOM 854 C C . GLN A 1 107 ? -11.033 -16.739 12.529 1.00 82.44 107 GLN A C 1
ATOM 856 O O . GLN A 1 107 ? -12.097 -17.215 12.146 1.00 82.44 107 GLN A O 1
ATOM 861 N N . LEU A 1 108 ? -9.867 -17.370 12.395 1.00 78.38 108 LEU A N 1
ATOM 862 C CA . LEU A 1 108 ? -9.752 -18.710 11.814 1.00 78.38 108 LEU A CA 1
ATOM 863 C C . LEU A 1 108 ? -9.986 -19.787 12.874 1.00 78.38 108 LEU A C 1
ATOM 865 O O . LEU A 1 108 ? -10.683 -20.767 12.633 1.00 78.38 108 LEU A O 1
ATOM 869 N N . ARG A 1 109 ? -9.392 -19.595 14.054 1.00 83.50 109 ARG A N 1
ATOM 870 C CA . ARG A 1 109 ? -9.562 -20.427 15.252 1.00 83.50 109 ARG A CA 1
ATOM 871 C C . ARG A 1 109 ? -9.146 -19.631 16.488 1.00 83.50 109 ARG A C 1
ATOM 873 O O . ARG A 1 109 ? -8.739 -18.474 16.370 1.00 83.50 109 ARG A O 1
ATOM 880 N N . LEU A 1 110 ? -9.236 -20.247 17.666 1.00 82.94 110 LEU A N 1
ATOM 881 C CA . LEU A 1 110 ? -8.752 -19.644 18.911 1.00 82.94 110 LEU A CA 1
ATOM 882 C C . LEU A 1 110 ? -7.322 -19.123 18.735 1.00 82.94 110 LEU A C 1
ATOM 884 O O . LEU A 1 110 ? -6.450 -19.847 18.246 1.00 82.94 110 LEU A O 1
ATOM 888 N N . SER A 1 111 ? -7.120 -17.853 19.091 1.00 86.25 111 SER A N 1
ATOM 889 C CA . SER A 1 111 ? -5.832 -17.164 19.022 1.00 86.25 111 SER A CA 1
ATOM 890 C C . SER A 1 111 ? -5.206 -17.051 17.625 1.00 86.25 111 SER A C 1
ATOM 892 O O . SER A 1 111 ? -4.020 -16.737 17.522 1.00 86.25 111 SER A O 1
ATOM 894 N N . GLN A 1 112 ? -5.974 -17.263 16.548 1.00 88.94 112 GLN A N 1
ATOM 895 C CA . GLN A 1 112 ? -5.522 -17.068 15.167 1.00 88.94 112 GLN A CA 1
ATOM 896 C C . GLN A 1 112 ? -6.509 -16.255 14.340 1.00 88.94 112 GLN A C 1
ATOM 898 O O . GLN A 1 112 ? -7.668 -16.635 14.149 1.00 88.94 112 GLN A O 1
ATOM 903 N N . TYR A 1 113 ? -6.001 -15.171 13.765 1.00 87.44 113 TYR A N 1
ATOM 904 C CA . TYR A 1 113 ? -6.796 -14.178 13.064 1.00 87.44 113 TYR A CA 1
ATOM 905 C C . TYR A 1 113 ? -6.245 -13.909 11.677 1.00 87.44 113 TYR A C 1
ATOM 907 O O . TYR A 1 113 ? -5.036 -13.934 11.448 1.00 87.44 113 TYR A O 1
ATOM 915 N N . ASN A 1 114 ? -7.152 -13.614 10.757 1.00 85.00 114 ASN A N 1
ATOM 916 C CA . ASN A 1 114 ? -6.807 -13.138 9.435 1.00 85.00 114 ASN A CA 1
ATOM 917 C C . ASN A 1 114 ? -6.821 -11.603 9.445 1.00 85.00 114 ASN A C 1
ATOM 919 O O . ASN A 1 114 ? -7.800 -11.005 9.888 1.00 85.00 114 ASN A O 1
ATOM 923 N N . VAL A 1 115 ? -5.747 -10.956 8.992 1.00 80.38 115 VAL A N 1
ATOM 924 C CA . VAL A 1 115 ? -5.582 -9.495 9.019 1.00 80.38 115 VAL A CA 1
ATOM 925 C C . VAL A 1 115 ? -5.181 -8.985 7.642 1.00 80.38 115 VAL A C 1
ATOM 927 O O . VAL A 1 115 ? -4.144 -9.368 7.100 1.00 80.38 115 VAL A O 1
ATOM 930 N N . THR A 1 116 ? -5.964 -8.068 7.083 1.00 77.31 116 THR A N 1
ATOM 931 C CA . THR A 1 116 ? -5.601 -7.342 5.863 1.00 77.31 116 THR A CA 1
ATOM 932 C C . THR A 1 116 ? -4.665 -6.197 6.211 1.00 77.31 116 THR A C 1
ATOM 934 O O . THR A 1 116 ? -5.022 -5.300 6.972 1.00 77.31 116 THR A O 1
ATOM 937 N N . LEU A 1 117 ? -3.453 -6.224 5.664 1.00 74.56 117 LEU A N 1
ATOM 938 C CA . LEU A 1 117 ? -2.445 -5.195 5.905 1.00 74.56 117 LEU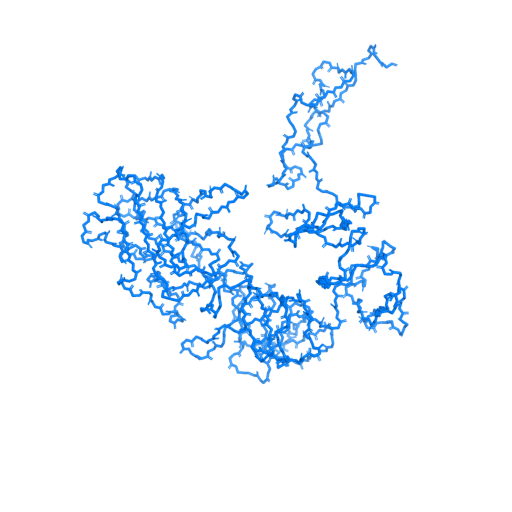 A CA 1
ATOM 939 C C . LEU A 1 117 ? -2.795 -3.897 5.176 1.00 74.56 117 LEU A C 1
ATOM 941 O O . LEU A 1 117 ? -3.370 -3.908 4.091 1.00 74.56 117 LEU A O 1
ATOM 945 N N . SER A 1 118 ? -2.428 -2.772 5.780 1.00 69.75 118 SER A N 1
ATOM 946 C CA . SER A 1 118 ? -2.711 -1.437 5.271 1.00 69.75 118 SER A CA 1
ATOM 947 C C . SER A 1 118 ? -1.430 -0.747 4.816 1.00 69.75 118 SER A C 1
ATOM 949 O O . SER A 1 118 ? -0.495 -0.554 5.589 1.00 69.75 118 SER A O 1
ATOM 951 N N . CYS A 1 119 ? -1.429 -0.283 3.567 1.00 67.94 119 CYS A N 1
ATOM 952 C CA . CYS A 1 119 ? -0.372 0.555 2.998 1.00 67.94 119 CYS A CA 1
ATOM 953 C C . CYS A 1 119 ? -0.565 2.056 3.292 1.00 67.94 119 CYS A C 1
ATOM 955 O O . CYS A 1 119 ? 0.066 2.897 2.658 1.00 67.94 119 CYS A O 1
ATOM 957 N N . ARG A 1 120 ? -1.441 2.425 4.245 1.00 56.44 120 ARG A N 1
ATOM 958 C CA . ARG A 1 120 ? -1.671 3.836 4.635 1.00 56.44 120 ARG A CA 1
ATOM 959 C C . ARG A 1 120 ? -0.438 4.504 5.238 1.00 56.44 120 ARG A C 1
ATOM 961 O O . ARG A 1 120 ? -0.394 5.725 5.352 1.00 56.44 120 ARG A O 1
ATOM 968 N N . ILE A 1 121 ? 0.535 3.706 5.657 1.00 54.56 121 ILE A N 1
ATOM 969 C CA . ILE A 1 121 ? 1.815 4.169 6.161 1.00 54.56 121 ILE A CA 1
ATOM 970 C C . ILE A 1 121 ? 2.893 3.795 5.142 1.00 54.56 121 ILE A C 1
ATOM 972 O O . ILE A 1 121 ? 2.851 2.702 4.581 1.00 54.56 121 ILE A O 1
ATOM 976 N N . LYS A 1 122 ? 3.863 4.693 4.925 1.00 58.44 122 LYS A N 1
ATOM 977 C CA . LYS A 1 122 ? 5.023 4.459 4.056 1.00 58.44 122 LYS A CA 1
ATOM 978 C C . LYS A 1 122 ? 5.711 3.145 4.439 1.00 58.44 122 LYS A C 1
ATOM 980 O O . LYS A 1 122 ? 6.201 3.005 5.563 1.00 58.44 122 LYS A O 1
ATOM 985 N N . ALA A 1 123 ? 5.678 2.181 3.524 1.00 70.31 123 ALA A N 1
ATOM 986 C CA . ALA A 1 123 ? 6.218 0.850 3.748 1.00 70.31 123 ALA A CA 1
ATOM 987 C C . ALA A 1 123 ? 7.749 0.859 3.676 1.00 70.31 123 ALA A C 1
ATOM 989 O O . ALA A 1 123 ? 8.362 1.802 3.177 1.00 70.31 123 ALA A O 1
ATOM 990 N N . MET A 1 124 ? 8.380 -0.189 4.204 1.00 72.56 124 MET A N 1
ATOM 991 C CA . MET A 1 124 ? 9.831 -0.321 4.112 1.00 72.56 124 MET A CA 1
ATOM 992 C C . MET A 1 124 ? 10.238 -0.755 2.699 1.00 72.56 124 MET A C 1
ATOM 994 O O . MET A 1 124 ? 9.471 -1.466 2.040 1.00 72.56 124 MET A O 1
ATOM 998 N N . PRO A 1 125 ? 11.431 -0.349 2.231 1.00 82.44 125 PRO A N 1
ATOM 999 C CA . PRO A 1 125 ? 11.981 -0.887 0.995 1.00 82.44 125 PRO A CA 1
ATOM 1000 C C . PRO A 1 125 ? 12.176 -2.402 1.130 1.00 82.44 125 PRO A C 1
ATOM 1002 O O . PRO A 1 125 ? 12.504 -2.891 2.210 1.00 82.44 125 PRO A O 1
ATOM 1005 N N . LEU A 1 126 ? 11.993 -3.140 0.037 1.00 85.62 126 LEU A N 1
ATOM 1006 C CA . LEU A 1 126 ? 12.133 -4.600 -0.016 1.00 85.62 126 LEU A CA 1
ATOM 1007 C C . LEU A 1 126 ? 13.533 -5.052 -0.447 1.00 85.62 126 LEU A C 1
ATOM 1009 O O . LEU A 1 126 ? 13.764 -6.239 -0.657 1.00 85.62 126 LEU A O 1
ATOM 1013 N N . GLY A 1 127 ? 14.476 -4.115 -0.538 1.00 85.00 127 GLY A N 1
ATOM 1014 C CA . GLY A 1 127 ? 15.891 -4.422 -0.688 1.00 85.00 127 GLY A CA 1
ATOM 1015 C C . GLY A 1 127 ? 16.405 -4.345 -2.120 1.00 85.00 127 GLY A C 1
ATOM 1016 O O . GLY A 1 127 ? 17.443 -4.938 -2.415 1.00 85.00 127 GLY A O 1
ATOM 1017 N N . VAL A 1 128 ? 15.698 -3.662 -3.024 1.00 90.12 128 VAL A N 1
ATOM 1018 C CA . VAL A 1 128 ? 16.155 -3.515 -4.409 1.00 90.12 128 VAL A CA 1
ATOM 1019 C C . VAL A 1 128 ? 17.252 -2.456 -4.494 1.00 90.12 128 VAL A C 1
ATOM 1021 O O . VAL A 1 128 ? 18.274 -2.705 -5.124 1.00 90.12 128 VAL A O 1
ATOM 1024 N N . GLY A 1 129 ? 17.083 -1.304 -3.842 1.00 84.88 129 GLY A N 1
ATOM 1025 C CA . GLY A 1 129 ? 18.024 -0.186 -3.871 1.00 84.88 129 GLY A CA 1
ATOM 1026 C C . GLY A 1 129 ? 19.356 -0.449 -3.155 1.00 84.88 129 GLY A C 1
ATOM 1027 O O . GLY A 1 129 ? 19.462 -1.309 -2.286 1.00 84.88 129 GLY A O 1
ATOM 1028 N N . GLU A 1 130 ? 20.386 0.333 -3.497 1.00 75.00 130 GLU A N 1
ATOM 1029 C CA . GLU A 1 130 ? 21.737 0.223 -2.905 1.00 75.00 130 GLU A CA 1
ATOM 1030 C C . GLU A 1 130 ? 21.885 1.032 -1.605 1.00 75.00 130 GLU A C 1
ATOM 1032 O O . GLU A 1 130 ? 22.581 0.631 -0.674 1.00 75.00 130 GLU A O 1
ATOM 1037 N N . LYS A 1 131 ? 21.210 2.185 -1.507 1.00 60.41 131 LYS A N 1
ATOM 1038 C CA . LYS A 1 131 ? 21.277 3.078 -0.335 1.00 60.41 131 LYS A CA 1
ATOM 1039 C C . LYS A 1 131 ? 20.131 2.813 0.637 1.00 60.41 131 LYS A C 1
ATOM 1041 O O . LYS A 1 131 ? 19.378 3.719 0.993 1.00 60.41 131 LYS A O 1
ATOM 1046 N N . LEU A 1 132 ? 19.992 1.564 1.070 1.00 56.03 132 LEU A N 1
ATOM 1047 C CA . LEU A 1 132 ? 19.064 1.204 2.139 1.00 56.03 132 LEU A CA 1
ATOM 1048 C C . LEU A 1 132 ? 19.615 1.768 3.450 1.00 56.03 132 LEU A C 1
ATOM 1050 O O . LEU A 1 132 ? 20.680 1.369 3.921 1.00 56.03 132 LEU A O 1
ATOM 1054 N N . SER A 1 133 ? 18.913 2.741 4.025 1.00 44.53 133 SER A N 1
ATOM 1055 C CA . SER A 1 133 ? 19.298 3.394 5.271 1.00 44.53 133 SER A CA 1
ATOM 1056 C C . SER A 1 133 ? 19.439 2.365 6.403 1.00 44.53 133 SER A C 1
ATOM 1058 O O . SER A 1 133 ? 18.461 1.870 6.955 1.00 44.53 133 SER A O 1
ATOM 1060 N N . ASN A 1 134 ? 20.692 2.069 6.760 1.00 44.81 134 ASN A N 1
ATOM 1061 C CA . ASN A 1 134 ? 21.124 1.252 7.895 1.00 44.81 134 ASN A CA 1
ATOM 1062 C C . ASN A 1 134 ? 20.456 -0.132 7.998 1.00 44.81 134 ASN A C 1
ATOM 1064 O O . ASN A 1 134 ? 19.557 -0.329 8.809 1.00 44.81 134 ASN A O 1
ATOM 1068 N N . SER A 1 135 ? 20.992 -1.104 7.252 1.00 46.75 135 SER A N 1
ATOM 1069 C CA . SER A 1 135 ? 21.193 -2.498 7.694 1.00 46.75 135 SER A CA 1
ATOM 1070 C C . SER A 1 135 ? 19.987 -3.243 8.282 1.00 46.75 135 SER A C 1
ATOM 1072 O O . SER A 1 135 ? 20.171 -3.992 9.233 1.00 46.75 135 SER A O 1
ATOM 1074 N N . ARG A 1 136 ? 18.760 -3.043 7.792 1.00 54.62 136 ARG A N 1
ATOM 1075 C CA . ARG A 1 136 ? 17.569 -3.759 8.309 1.00 54.62 136 ARG A CA 1
ATOM 1076 C C . ARG A 1 136 ? 16.779 -4.541 7.266 1.00 54.62 136 ARG A C 1
ATOM 1078 O O . ARG A 1 136 ? 15.816 -5.210 7.614 1.00 54.62 136 ARG A O 1
ATOM 1085 N N . VAL A 1 137 ? 17.197 -4.469 6.007 1.00 65.75 137 VAL A N 1
ATOM 1086 C CA . VAL A 1 137 ? 16.554 -5.142 4.879 1.00 65.75 137 VAL A CA 1
ATOM 1087 C C . VAL A 1 137 ? 17.630 -5.905 4.121 1.00 65.75 137 VAL A C 1
ATOM 1089 O O . VAL A 1 137 ? 18.686 -5.344 3.819 1.00 65.75 137 VAL A O 1
ATOM 1092 N N . LYS A 1 138 ? 17.385 -7.191 3.851 1.00 74.81 138 LYS A N 1
ATOM 1093 C CA . LYS A 1 138 ? 18.277 -8.006 3.023 1.00 74.81 138 LYS A CA 1
ATOM 1094 C C . LYS A 1 138 ? 18.205 -7.501 1.580 1.00 74.81 138 LYS A C 1
ATOM 1096 O O . LYS A 1 138 ? 17.113 -7.368 1.038 1.00 74.81 138 LYS A O 1
ATOM 1101 N N . LYS A 1 139 ? 19.364 -7.239 0.971 1.00 85.12 139 LYS A N 1
ATOM 1102 C CA . LYS A 1 139 ? 19.464 -6.875 -0.446 1.00 85.12 139 LYS A CA 1
ATOM 1103 C C . LYS A 1 139 ? 18.923 -8.020 -1.312 1.00 85.12 139 LYS A C 1
ATOM 1105 O O . LYS A 1 139 ? 19.258 -9.180 -1.078 1.00 85.12 139 LYS A O 1
ATOM 1110 N N . ILE A 1 140 ? 18.094 -7.694 -2.298 1.00 90.12 140 ILE A N 1
ATOM 1111 C CA . ILE A 1 140 ? 17.673 -8.634 -3.342 1.00 90.12 140 ILE A CA 1
ATOM 1112 C C . ILE A 1 140 ? 18.910 -9.008 -4.153 1.00 90.12 140 ILE A C 1
ATOM 1114 O O . ILE A 1 140 ? 19.597 -8.111 -4.630 1.00 90.12 140 ILE A O 1
ATOM 1118 N N . GLU A 1 141 ? 19.196 -10.298 -4.305 1.00 91.69 141 GLU A N 1
ATOM 1119 C CA . GLU A 1 141 ? 20.367 -10.786 -5.047 1.00 91.69 141 GLU A CA 1
ATOM 1120 C C . GLU A 1 141 ? 20.304 -10.384 -6.531 1.00 91.69 141 GLU A C 1
ATOM 1122 O O . GLU A 1 141 ? 19.224 -10.232 -7.103 1.00 91.69 141 GLU A O 1
A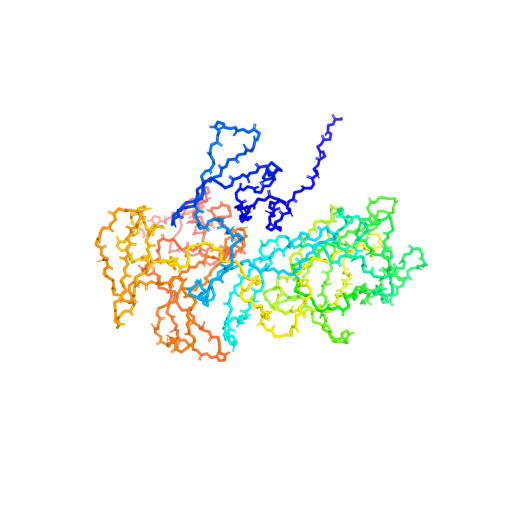TOM 1127 N N . ASP A 1 142 ? 21.458 -10.212 -7.177 1.00 94.69 142 ASP A N 1
ATOM 1128 C CA . ASP A 1 142 ? 21.531 -9.721 -8.563 1.00 94.69 142 ASP A CA 1
ATOM 1129 C C . ASP A 1 142 ? 20.831 -10.642 -9.569 1.00 94.69 142 ASP A C 1
ATOM 1131 O O . ASP A 1 142 ? 20.175 -10.162 -10.490 1.00 94.69 142 ASP A O 1
ATOM 1135 N N . ASN A 1 143 ? 20.891 -11.959 -9.357 1.00 95.56 143 ASN A N 1
ATOM 1136 C CA . ASN A 1 143 ? 20.218 -12.950 -10.203 1.00 95.56 143 ASN A CA 1
ATOM 1137 C C . ASN A 1 143 ? 18.681 -12.891 -10.124 1.00 95.56 143 ASN A C 1
ATOM 1139 O O . ASN A 1 143 ? 18.000 -13.472 -10.968 1.00 95.56 143 ASN A O 1
ATOM 1143 N N . MET A 1 144 ? 18.129 -12.185 -9.136 1.00 96.50 144 MET A N 1
ATOM 1144 C CA . MET A 1 144 ? 16.693 -11.957 -9.000 1.00 96.50 144 MET A CA 1
ATOM 1145 C C . MET A 1 144 ? 16.230 -10.721 -9.783 1.00 96.50 144 MET A C 1
ATOM 1147 O O . MET A 1 144 ? 15.027 -10.466 -9.865 1.00 96.50 144 MET A O 1
ATOM 1151 N N . MET A 1 145 ? 17.150 -9.956 -10.379 1.00 97.19 145 MET A N 1
ATOM 1152 C CA . MET A 1 145 ? 16.838 -8.858 -11.288 1.00 97.19 145 MET A CA 1
ATOM 1153 C C . MET A 1 145 ? 17.101 -9.285 -12.730 1.00 97.19 145 MET A C 1
ATOM 1155 O O . MET A 1 145 ? 18.209 -9.658 -13.100 1.00 97.19 145 MET A O 1
ATOM 1159 N N . THR A 1 146 ? 16.070 -9.219 -13.566 1.00 97.75 146 THR A N 1
ATOM 1160 C CA . THR A 1 146 ? 16.142 -9.599 -14.986 1.00 97.75 146 THR A CA 1
ATOM 1161 C C . THR A 1 146 ? 15.515 -8.514 -15.844 1.00 97.75 146 THR A C 1
ATOM 1163 O O . THR A 1 146 ? 14.766 -7.679 -15.347 1.00 97.75 146 THR A O 1
ATOM 1166 N N . ALA A 1 147 ? 15.814 -8.496 -17.137 1.00 97.81 147 ALA A N 1
ATOM 1167 C CA . ALA A 1 147 ? 15.252 -7.518 -18.056 1.00 97.81 147 ALA A CA 1
ATOM 1168 C C . ALA A 1 147 ? 14.960 -8.147 -19.415 1.00 97.81 147 ALA A C 1
ATOM 1170 O O . ALA A 1 147 ? 15.536 -9.176 -19.764 1.00 97.81 147 ALA A O 1
ATOM 1171 N N . SER A 1 148 ? 14.106 -7.494 -20.202 1.00 97.12 148 SER A N 1
ATOM 1172 C CA . SER A 1 148 ? 13.823 -7.895 -21.585 1.00 97.12 148 SER A CA 1
ATOM 1173 C C . SER A 1 148 ? 15.077 -7.895 -22.459 1.00 97.12 148 SER A C 1
ATOM 1175 O O . SER A 1 148 ? 15.214 -8.708 -23.366 1.00 97.12 148 SER A O 1
ATOM 1177 N N . SER A 1 149 ? 15.955 -6.922 -22.219 1.00 96.56 149 SER A N 1
ATOM 1178 C CA . SER A 1 149 ? 17.232 -6.730 -22.893 1.00 96.56 149 SER A CA 1
ATOM 1179 C C . SER A 1 149 ? 18.059 -5.699 -22.125 1.00 96.56 149 SER A C 1
ATOM 1181 O O . SER A 1 149 ? 17.545 -5.015 -21.236 1.00 96.56 149 SER A O 1
ATOM 1183 N N . THR A 1 150 ? 19.339 -5.580 -22.455 1.00 96.56 150 THR A N 1
ATOM 1184 C CA . THR A 1 150 ? 20.274 -4.651 -21.812 1.00 96.56 150 THR A CA 1
ATOM 1185 C C . THR A 1 150 ? 21.101 -3.939 -22.880 1.00 96.56 150 THR A C 1
ATOM 1187 O O . THR A 1 150 ? 21.421 -4.534 -23.907 1.00 96.56 150 THR A O 1
ATOM 1190 N N . TYR A 1 151 ? 21.420 -2.659 -22.670 1.00 94.25 151 TYR A N 1
ATOM 1191 C CA . TYR A 1 151 ? 22.255 -1.884 -23.599 1.00 94.25 151 TYR A CA 1
ATOM 1192 C C . TYR A 1 151 ? 23.667 -2.464 -23.723 1.00 94.25 151 TYR A C 1
ATOM 1194 O O . TYR A 1 151 ? 24.153 -2.714 -24.822 1.00 94.25 151 TYR A O 1
ATOM 1202 N N . ASN A 1 152 ? 24.301 -2.719 -22.581 1.00 93.25 152 ASN A N 1
ATOM 1203 C CA . ASN A 1 152 ? 25.552 -3.455 -22.442 1.00 93.25 152 ASN A CA 1
ATOM 1204 C C . ASN A 1 152 ? 25.686 -3.928 -20.978 1.00 93.25 152 ASN A C 1
ATOM 1206 O O . ASN A 1 152 ? 24.762 -3.755 -20.176 1.00 93.25 152 ASN A O 1
ATOM 1210 N N . GLU A 1 153 ? 26.830 -4.507 -20.611 1.00 91.06 153 GLU A N 1
ATOM 1211 C CA . GLU A 1 153 ? 27.077 -5.014 -19.254 1.00 91.06 153 GLU A CA 1
ATOM 1212 C C . GLU A 1 153 ? 27.012 -3.934 -18.161 1.00 91.06 153 GLU A C 1
ATOM 1214 O O . GLU A 1 153 ? 26.619 -4.237 -17.036 1.00 91.06 153 GLU A O 1
ATOM 1219 N N . GLN A 1 154 ? 27.325 -2.674 -18.484 1.00 90.62 154 GLN A N 1
ATOM 1220 C CA . GLN A 1 154 ? 27.295 -1.545 -17.543 1.00 90.62 154 GLN A CA 1
ATOM 1221 C C . GLN A 1 154 ? 25.873 -1.045 -17.236 1.00 90.62 154 GLN A C 1
ATOM 1223 O O . GLN A 1 154 ? 25.679 -0.350 -16.241 1.00 90.62 154 GLN A O 1
ATOM 1228 N N . PHE A 1 155 ? 24.885 -1.398 -18.066 1.00 92.81 155 PHE A N 1
ATOM 1229 C CA . PHE A 1 155 ? 23.469 -1.032 -17.900 1.00 92.81 155 PHE A CA 1
ATOM 1230 C C . PHE A 1 155 ? 22.572 -2.268 -17.788 1.00 92.81 155 PHE A C 1
ATOM 1232 O O . PHE A 1 155 ? 21.433 -2.285 -18.266 1.00 92.81 155 PHE A O 1
ATOM 1239 N N . ASN A 1 156 ? 23.110 -3.339 -17.203 1.00 95.81 156 ASN A N 1
ATOM 1240 C CA . ASN A 1 156 ? 22.386 -4.587 -17.021 1.00 95.81 156 ASN A CA 1
ATOM 1241 C C . ASN A 1 156 ? 21.241 -4.454 -15.989 1.00 95.81 156 ASN A C 1
ATOM 1243 O O . ASN A 1 156 ? 21.055 -3.410 -15.362 1.00 95.81 156 ASN A O 1
ATOM 1247 N N . ALA A 1 157 ? 20.448 -5.514 -15.813 1.00 97.00 157 ALA A N 1
ATOM 1248 C CA . ALA A 1 157 ? 19.286 -5.484 -14.926 1.00 97.00 157 ALA A CA 1
ATOM 1249 C C . ALA A 1 157 ? 19.639 -5.189 -13.453 1.00 97.00 157 ALA A C 1
ATOM 1251 O O . ALA A 1 157 ? 18.928 -4.414 -12.813 1.00 97.00 157 ALA A O 1
ATOM 1252 N N . SER A 1 158 ? 20.737 -5.743 -12.921 1.00 94.75 158 SER A N 1
ATOM 1253 C CA . SER A 1 158 ? 21.144 -5.521 -11.524 1.00 94.75 158 SER A CA 1
ATOM 1254 C C . SER A 1 158 ? 21.685 -4.113 -11.272 1.00 94.75 158 SER A C 1
ATOM 1256 O O . SER A 1 158 ? 21.694 -3.662 -10.128 1.00 94.75 158 SER A O 1
ATOM 1258 N N . MET A 1 159 ? 22.045 -3.371 -12.324 1.00 93.81 159 MET A N 1
ATOM 1259 C CA . MET A 1 159 ? 22.358 -1.943 -12.221 1.00 93.81 159 MET A CA 1
ATOM 1260 C C . MET A 1 159 ? 21.110 -1.072 -12.062 1.00 93.81 159 MET A C 1
ATOM 1262 O O . MET A 1 159 ? 21.213 0.054 -11.585 1.00 93.81 159 MET A O 1
ATOM 1266 N N . GLY A 1 160 ? 19.916 -1.590 -12.366 1.00 93.94 160 GLY A N 1
ATOM 1267 C CA . GLY A 1 160 ? 18.627 -0.902 -12.239 1.00 93.94 160 GLY A CA 1
ATOM 1268 C C . GLY A 1 160 ? 18.134 -0.687 -10.805 1.00 93.94 160 GLY A C 1
ATOM 1269 O O . GLY A 1 160 ? 16.928 -0.680 -10.569 1.00 93.94 160 GLY A O 1
ATOM 1270 N N . ARG A 1 161 ? 19.027 -0.505 -9.832 1.00 92.56 161 ARG A N 1
ATOM 1271 C CA . ARG A 1 161 ? 18.701 -0.330 -8.410 1.00 92.56 161 ARG A CA 1
ATOM 1272 C C . ARG A 1 161 ? 18.648 1.144 -8.037 1.00 92.56 161 ARG A C 1
ATOM 1274 O O . ARG A 1 161 ? 19.532 1.922 -8.394 1.00 92.56 161 ARG A O 1
ATOM 1281 N N . LEU A 1 162 ? 17.638 1.550 -7.272 1.00 88.69 162 LEU A N 1
ATOM 1282 C CA . LEU A 1 162 ? 17.543 2.931 -6.806 1.00 88.69 162 LEU A CA 1
ATOM 1283 C C . LEU A 1 162 ? 18.738 3.302 -5.910 1.00 88.69 162 LEU A C 1
ATOM 1285 O O . LEU A 1 162 ? 19.112 2.575 -4.989 1.00 88.69 162 LEU A O 1
ATOM 1289 N N . GLY A 1 163 ? 19.334 4.467 -6.167 1.00 80.12 163 GLY A N 1
ATOM 1290 C CA . GLY A 1 163 ? 20.486 4.967 -5.410 1.00 80.12 163 GLY A CA 1
ATOM 1291 C C . GLY A 1 163 ? 21.840 4.409 -5.856 1.00 80.12 163 GLY A C 1
ATOM 1292 O O . GLY A 1 163 ? 22.852 4.830 -5.291 1.00 80.12 163 GLY A O 1
ATOM 1293 N N . ASN A 1 164 ? 21.862 3.527 -6.861 1.00 81.12 164 ASN A N 1
ATOM 1294 C CA . ASN A 1 164 ? 23.073 3.162 -7.586 1.00 81.12 164 ASN A CA 1
ATOM 1295 C C . ASN A 1 164 ? 23.526 4.325 -8.498 1.00 81.12 164 ASN A C 1
ATOM 1297 O O . ASN A 1 164 ? 22.722 5.175 -8.888 1.00 81.12 164 ASN A O 1
ATOM 1301 N N . ASN A 1 165 ? 24.822 4.381 -8.813 1.00 79.88 165 ASN A N 1
ATOM 1302 C CA . ASN A 1 165 ? 25.384 5.347 -9.764 1.00 79.88 165 ASN A CA 1
ATOM 1303 C C . ASN A 1 165 ? 25.058 4.971 -11.218 1.00 79.88 165 ASN A C 1
ATOM 1305 O O . ASN A 1 165 ? 25.048 5.837 -12.092 1.00 79.88 165 ASN A O 1
ATOM 1309 N N . GLN A 1 166 ? 24.800 3.686 -11.464 1.00 87.25 166 GLN A N 1
ATOM 1310 C CA . GLN A 1 166 ? 24.334 3.148 -12.739 1.00 87.25 166 GLN A CA 1
ATOM 1311 C C . GLN A 1 166 ? 22.826 2.862 -12.691 1.00 87.25 166 GLN A C 1
ATOM 1313 O O . GLN A 1 166 ? 22.195 2.937 -11.638 1.00 87.25 166 GLN A O 1
ATOM 1318 N N . VAL A 1 167 ? 22.251 2.584 -13.859 1.00 92.31 167 VAL A N 1
ATOM 1319 C CA . VAL A 1 167 ? 20.829 2.282 -14.069 1.00 92.31 167 VAL A CA 1
ATOM 1320 C C . VAL A 1 167 ? 20.706 1.156 -15.090 1.00 92.31 167 VAL A C 1
ATOM 1322 O O . VAL A 1 167 ? 21.651 0.885 -15.827 1.00 92.31 167 VAL A O 1
ATOM 1325 N N . TRP A 1 168 ? 19.544 0.517 -15.169 1.00 96.12 168 TRP A N 1
ATOM 1326 C CA . TRP A 1 168 ? 19.251 -0.386 -16.275 1.00 96.12 168 TRP A CA 1
ATOM 1327 C C . TRP A 1 168 ? 18.763 0.417 -17.483 1.00 96.12 168 TRP A C 1
ATOM 1329 O O . TRP A 1 168 ? 17.959 1.340 -17.323 1.00 96.12 168 TRP A O 1
ATOM 1339 N N . CYS A 1 169 ? 19.204 0.030 -18.679 1.00 95.88 169 CYS A N 1
ATOM 1340 C CA . CYS A 1 169 ? 18.718 0.552 -19.954 1.00 95.88 169 CYS A CA 1
ATOM 1341 C C . CYS A 1 169 ? 18.469 -0.623 -20.916 1.00 95.88 169 CYS A C 1
ATOM 1343 O O . CYS A 1 169 ? 19.300 -1.538 -20.972 1.00 95.88 169 CYS A O 1
ATOM 1345 N N . PRO A 1 170 ? 17.374 -0.623 -21.699 1.00 96.88 170 PRO A N 1
ATOM 1346 C CA . PRO A 1 170 ? 17.138 -1.660 -22.699 1.00 96.88 170 PRO A CA 1
ATOM 1347 C C . PRO A 1 170 ? 18.168 -1.588 -23.832 1.00 96.88 170 PRO A C 1
ATOM 1349 O O . PRO A 1 170 ? 18.867 -0.597 -24.000 1.00 96.88 170 PRO A O 1
ATOM 1352 N N . SER A 1 171 ? 18.249 -2.641 -24.643 1.00 95.94 171 SER A N 1
ATOM 1353 C CA . SER A 1 171 ? 19.217 -2.731 -25.748 1.00 95.94 171 SER A CA 1
ATOM 1354 C C . SER A 1 171 ? 19.041 -1.680 -26.846 1.00 95.94 171 SER A C 1
ATOM 1356 O O . SER A 1 171 ? 19.996 -1.346 -27.543 1.00 95.94 171 SER A O 1
ATOM 1358 N N . ARG A 1 172 ? 17.809 -1.205 -27.058 1.00 93.31 172 ARG A N 1
ATOM 1359 C CA . ARG A 1 172 ? 17.472 -0.209 -28.079 1.00 93.31 172 ARG A CA 1
ATOM 1360 C C . ARG A 1 172 ? 16.532 0.832 -27.495 1.00 93.31 172 ARG A C 1
ATOM 1362 O O . ARG A 1 172 ? 15.657 0.505 -26.697 1.00 93.31 172 ARG A O 1
ATOM 1369 N N . ILE A 1 173 ? 16.695 2.067 -27.956 1.00 90.88 173 ILE A N 1
ATOM 1370 C CA . ILE A 1 173 ? 15.936 3.232 -27.498 1.00 90.88 173 ILE A CA 1
ATOM 1371 C C . ILE A 1 173 ? 14.429 3.115 -27.787 1.00 90.88 173 ILE A C 1
ATOM 1373 O O . ILE A 1 173 ? 13.615 3.564 -26.989 1.00 90.88 173 ILE A O 1
ATOM 1377 N N . ASP A 1 174 ? 14.062 2.486 -28.904 1.00 85.25 174 ASP A N 1
ATOM 1378 C CA . ASP A 1 174 ? 12.702 2.360 -29.439 1.00 85.25 174 ASP A CA 1
ATOM 1379 C C . ASP A 1 174 ? 12.099 0.958 -29.243 1.00 85.25 174 ASP A C 1
ATOM 1381 O O . ASP A 1 174 ? 11.037 0.645 -29.793 1.00 85.25 174 ASP A O 1
ATOM 1385 N N . ALA A 1 175 ? 12.757 0.106 -28.448 1.00 84.19 175 ALA A N 1
ATOM 1386 C CA . ALA A 1 175 ? 12.282 -1.239 -28.159 1.00 84.19 175 ALA A CA 1
ATOM 1387 C C . ALA A 1 175 ? 10.929 -1.189 -27.434 1.00 84.19 175 ALA A C 1
ATOM 1389 O O . ALA A 1 175 ? 10.814 -0.864 -26.250 1.00 84.19 175 ALA A O 1
ATOM 1390 N N . ARG A 1 176 ? 9.867 -1.532 -28.166 1.00 85.56 176 ARG A N 1
ATOM 1391 C CA . ARG A 1 176 ? 8.525 -1.637 -27.596 1.00 85.56 176 ARG A CA 1
ATOM 1392 C C . ARG A 1 176 ? 8.440 -2.856 -26.690 1.00 85.56 176 ARG A C 1
ATOM 1394 O O . ARG A 1 176 ? 8.949 -3.923 -27.017 1.00 85.56 176 ARG A O 1
ATOM 1401 N N . GLY A 1 177 ? 7.753 -2.698 -25.564 1.00 88.94 177 GLY A N 1
ATOM 1402 C CA . GLY A 1 177 ? 7.558 -3.789 -24.611 1.00 88.94 177 GLY A CA 1
ATOM 1403 C C . GLY A 1 177 ? 8.807 -4.145 -23.807 1.00 88.94 177 GLY A C 1
ATOM 1404 O O . GLY A 1 177 ? 8.832 -5.216 -23.205 1.00 88.94 177 GLY A O 1
ATOM 1405 N N . SER A 1 178 ? 9.826 -3.276 -23.769 1.00 96.62 178 SER A N 1
ATOM 1406 C CA . SER A 1 178 ? 10.940 -3.446 -22.837 1.00 96.62 178 SER A CA 1
ATOM 1407 C C . SER A 1 178 ? 10.454 -3.490 -21.390 1.00 96.62 178 SER A C 1
ATOM 1409 O O . SER A 1 178 ? 9.453 -2.863 -21.039 1.00 96.62 178 SER A O 1
ATOM 1411 N N . TRP A 1 179 ? 11.165 -4.225 -20.541 1.00 97.75 179 TRP A N 1
ATOM 1412 C CA . TRP A 1 179 ? 10.841 -4.309 -19.123 1.00 97.75 179 TRP A CA 1
ATOM 1413 C C . TRP A 1 179 ? 12.066 -4.590 -18.260 1.00 97.75 179 TRP A C 1
ATOM 1415 O O . TRP A 1 179 ? 12.988 -5.285 -18.683 1.00 97.75 179 TRP A O 1
ATOM 1425 N N . LEU A 1 180 ? 12.013 -4.093 -17.024 1.00 98.19 180 LEU A N 1
ATOM 1426 C CA . LEU A 1 180 ? 12.872 -4.491 -15.910 1.00 98.19 180 LEU A CA 1
ATOM 1427 C C . LEU A 1 180 ? 12.023 -5.258 -14.898 1.00 98.19 180 LEU A C 1
ATOM 1429 O O . LEU A 1 180 ? 10.950 -4.795 -14.516 1.00 98.19 180 LEU A O 1
ATOM 1433 N N . GLN A 1 181 ? 12.486 -6.423 -14.465 1.00 98.25 181 GLN A N 1
ATOM 1434 C CA . GLN A 1 181 ? 11.799 -7.297 -13.525 1.00 98.25 181 GLN A CA 1
ATOM 1435 C C . GLN A 1 181 ? 12.613 -7.467 -12.249 1.00 98.25 181 GLN A C 1
ATOM 1437 O O . GLN A 1 181 ? 13.813 -7.727 -12.289 1.00 98.25 181 GLN A O 1
ATOM 1442 N N . VAL A 1 182 ? 11.912 -7.428 -11.123 1.00 98.19 182 VAL A N 1
ATOM 1443 C CA . VAL A 1 182 ? 12.432 -7.772 -9.804 1.00 98.19 182 VAL A CA 1
ATOM 1444 C C . VAL A 1 182 ? 11.683 -8.994 -9.283 1.00 98.19 182 VAL A C 1
ATOM 1446 O O . VAL A 1 182 ? 10.458 -8.969 -9.160 1.00 98.19 182 VAL A O 1
ATOM 1449 N N . GLY A 1 183 ? 12.417 -10.059 -8.975 1.00 97.12 183 GLY A N 1
ATOM 1450 C CA . GLY A 1 183 ? 11.947 -11.193 -8.189 1.00 97.12 183 GLY A CA 1
ATOM 1451 C C . GLY A 1 183 ? 12.201 -10.956 -6.701 1.00 97.12 183 GLY A C 1
ATOM 1452 O O . GLY A 1 183 ? 13.333 -10.754 -6.278 1.00 97.12 183 GLY A O 1
ATOM 1453 N N . LEU A 1 184 ? 11.150 -11.008 -5.889 1.00 93.25 184 LEU A N 1
ATOM 1454 C CA . LEU A 1 184 ? 11.219 -10.798 -4.437 1.00 93.25 184 LEU A CA 1
ATOM 1455 C C . LEU A 1 184 ? 11.505 -12.100 -3.666 1.00 93.25 184 LEU A C 1
ATOM 1457 O O . LEU A 1 184 ? 11.691 -12.089 -2.451 1.00 93.25 184 LEU A O 1
ATOM 1461 N N . GLY A 1 185 ? 11.514 -13.242 -4.363 1.00 90.44 185 GLY A N 1
ATOM 1462 C CA . GLY A 1 185 ? 11.653 -14.586 -3.795 1.00 90.44 185 GLY A CA 1
ATOM 1463 C C . GLY A 1 185 ? 10.357 -15.080 -3.149 1.00 90.44 185 GLY A C 1
ATOM 1464 O O . GLY A 1 185 ? 9.750 -16.046 -3.625 1.00 90.44 185 GLY A O 1
ATOM 1465 N N . LEU A 1 186 ? 9.911 -14.374 -2.110 1.00 88.31 186 LEU A N 1
ATOM 1466 C CA . LEU A 1 186 ? 8.666 -14.615 -1.379 1.00 88.31 186 LEU A CA 1
ATOM 1467 C C . LEU A 1 186 ? 7.576 -13.602 -1.772 1.00 88.31 186 LEU A C 1
ATOM 1469 O O . LEU A 1 186 ? 7.892 -12.563 -2.352 1.00 88.31 186 LEU A O 1
ATOM 1473 N N . PRO A 1 187 ? 6.287 -13.903 -1.531 1.00 88.56 187 PRO A N 1
ATOM 1474 C CA . PRO A 1 187 ? 5.202 -12.981 -1.851 1.00 88.56 187 PRO A CA 1
ATOM 1475 C C . PRO A 1 187 ? 5.140 -11.833 -0.832 1.00 88.56 187 PRO A C 1
ATOM 1477 O O . PRO A 1 187 ? 5.248 -12.071 0.365 1.00 88.56 187 PRO A O 1
ATOM 1480 N N . TYR A 1 188 ? 4.930 -10.595 -1.282 1.00 86.50 188 TYR A N 1
ATOM 1481 C CA . TYR A 1 188 ? 4.795 -9.406 -0.427 1.00 86.50 188 TYR A CA 1
ATOM 1482 C C . TYR A 1 188 ? 3.564 -8.588 -0.814 1.00 86.50 188 TYR A C 1
ATOM 1484 O O . TYR A 1 188 ? 3.222 -8.490 -1.991 1.00 86.50 188 TYR A O 1
ATOM 1492 N N . TYR A 1 189 ? 2.925 -7.953 0.169 1.00 83.38 189 TYR A N 1
ATOM 1493 C CA . TYR A 1 189 ? 1.913 -6.926 -0.075 1.00 83.38 189 TYR A CA 1
ATOM 1494 C C . TYR A 1 189 ? 2.624 -5.640 -0.483 1.00 83.38 189 TYR A C 1
ATOM 1496 O O . TYR A 1 189 ? 3.287 -5.000 0.335 1.00 83.38 189 TYR A O 1
ATOM 1504 N N . LEU A 1 190 ? 2.543 -5.293 -1.762 1.00 88.12 190 LEU A N 1
ATOM 1505 C CA . LEU A 1 190 ? 3.278 -4.162 -2.319 1.00 88.12 190 LEU A CA 1
ATOM 1506 C C . LEU A 1 190 ? 2.497 -2.868 -2.090 1.00 88.12 190 LEU A C 1
ATOM 1508 O O . LEU A 1 190 ? 1.312 -2.789 -2.388 1.00 88.12 190 LEU A O 1
ATOM 1512 N N . CYS A 1 191 ? 3.153 -1.839 -1.573 1.00 82.25 191 CYS A N 1
ATOM 1513 C CA . CYS A 1 191 ? 2.501 -0.578 -1.229 1.00 82.25 191 CYS A CA 1
ATOM 1514 C C . CYS A 1 191 ? 2.809 0.520 -2.237 1.00 82.25 191 CYS A C 1
ATOM 1516 O O . CYS A 1 191 ? 1.909 1.223 -2.705 1.00 82.25 191 CYS A O 1
ATOM 1518 N N . SER A 1 192 ? 4.079 0.655 -2.595 1.00 87.50 192 SER A N 1
ATOM 1519 C CA . SER A 1 192 ? 4.557 1.698 -3.489 1.00 87.50 192 SER A CA 1
ATOM 1520 C C . SER A 1 192 ? 5.805 1.241 -4.231 1.00 87.50 192 SER A C 1
ATOM 1522 O O . SER A 1 192 ? 6.466 0.268 -3.866 1.00 87.50 192 SER A O 1
ATOM 1524 N N . VAL A 1 193 ? 6.124 1.956 -5.300 1.00 92.62 193 VAL A N 1
ATOM 1525 C CA . VAL A 1 193 ? 7.387 1.827 -6.029 1.00 92.62 193 VAL A CA 1
ATOM 1526 C C . VAL A 1 193 ? 8.019 3.196 -6.183 1.00 92.62 193 VAL A C 1
ATOM 1528 O O . VAL A 1 193 ? 7.311 4.196 -6.278 1.00 92.62 193 VAL A O 1
ATOM 1531 N N . ALA A 1 194 ? 9.340 3.251 -6.251 1.00 91.06 194 ALA A N 1
ATOM 1532 C CA . ALA A 1 194 ? 10.060 4.453 -6.645 1.00 91.06 194 ALA A CA 1
ATOM 1533 C C . ALA A 1 194 ? 10.867 4.164 -7.905 1.00 91.06 194 ALA A C 1
ATOM 1535 O O . ALA A 1 194 ? 11.495 3.114 -8.022 1.00 91.06 194 ALA A O 1
ATOM 1536 N N . VAL A 1 195 ? 10.849 5.109 -8.841 1.00 92.50 195 VAL A N 1
ATOM 1537 C CA . VAL A 1 195 ? 11.571 5.015 -10.111 1.00 92.50 195 VAL A CA 1
ATOM 1538 C C . VAL A 1 195 ? 12.291 6.331 -10.362 1.00 92.50 195 VAL A C 1
ATOM 1540 O O . VAL A 1 195 ? 11.680 7.402 -10.310 1.00 92.50 195 VAL A O 1
ATOM 1543 N N . LYS A 1 196 ? 13.587 6.235 -10.656 1.00 89.94 196 LYS A N 1
ATOM 1544 C CA . LYS A 1 196 ? 14.469 7.358 -10.987 1.00 89.94 196 LYS A CA 1
ATOM 1545 C C . LYS A 1 196 ? 15.392 6.954 -12.136 1.00 89.94 196 LYS A C 1
ATOM 1547 O O . LYS A 1 196 ? 15.778 5.800 -12.208 1.00 89.94 196 LYS A O 1
ATOM 1552 N N . GLY A 1 197 ? 15.772 7.867 -13.025 1.00 85.62 197 GLY A N 1
ATOM 1553 C CA . GLY A 1 197 ? 16.807 7.587 -14.034 1.00 85.62 197 GLY A CA 1
ATOM 1554 C C . GLY A 1 197 ? 18.176 8.173 -13.692 1.00 85.62 197 GLY A C 1
ATOM 1555 O O . GLY A 1 197 ? 18.392 8.719 -12.608 1.00 85.62 197 GLY A O 1
ATOM 1556 N N . ASN A 1 198 ? 19.101 8.102 -14.645 1.00 81.31 198 ASN A N 1
ATOM 1557 C CA . ASN A 1 198 ? 20.421 8.705 -14.530 1.00 81.31 198 ASN A CA 1
ATOM 1558 C C . ASN A 1 198 ? 20.350 10.196 -14.891 1.00 81.31 198 ASN A C 1
ATOM 1560 O O . ASN A 1 198 ? 20.679 10.615 -15.997 1.00 81.31 198 ASN A O 1
ATOM 1564 N N . THR A 1 199 ? 19.894 11.013 -13.941 1.00 70.69 199 THR A N 1
ATOM 1565 C CA . THR A 1 199 ? 19.750 12.470 -14.115 1.00 70.69 199 THR A CA 1
ATOM 1566 C C . THR A 1 199 ? 21.053 13.247 -13.896 1.00 70.69 199 THR A C 1
ATOM 1568 O O . THR A 1 199 ? 21.018 14.472 -13.851 1.00 70.69 199 THR A O 1
ATOM 1571 N N . GLY A 1 200 ? 22.171 12.553 -13.661 1.00 72.75 200 GLY A N 1
ATOM 1572 C CA . GLY A 1 200 ? 23.492 13.157 -13.513 1.00 72.75 200 GLY A CA 1
ATOM 1573 C C . GLY A 1 200 ? 24.172 13.289 -14.871 1.00 72.75 200 GLY A C 1
ATOM 1574 O O . GLY A 1 200 ? 23.717 14.034 -15.732 1.00 72.75 200 GLY A O 1
ATOM 1575 N N . ASN A 1 201 ? 25.246 12.526 -15.065 1.00 69.75 201 ASN A N 1
ATOM 1576 C CA . ASN A 1 201 ? 26.149 12.676 -16.207 1.00 69.75 201 ASN A CA 1
ATOM 1577 C C . ASN A 1 201 ? 25.494 12.385 -17.567 1.00 69.75 201 ASN A C 1
ATOM 1579 O O . ASN A 1 201 ? 25.845 13.027 -18.549 1.00 69.75 201 ASN A O 1
ATOM 1583 N N . MET A 1 202 ? 24.562 11.427 -17.637 1.00 79.38 202 MET A N 1
ATOM 1584 C CA . MET A 1 202 ? 23.962 10.997 -18.914 1.00 79.38 202 MET A CA 1
ATOM 1585 C C . MET A 1 202 ? 22.644 11.709 -19.221 1.00 79.38 202 MET A C 1
ATOM 1587 O O . MET A 1 202 ? 22.249 11.817 -20.378 1.00 79.38 202 MET A O 1
ATOM 1591 N N . ASN A 1 203 ? 21.981 12.249 -18.193 1.00 87.56 203 ASN A N 1
ATOM 1592 C CA . ASN A 1 203 ? 20.687 12.911 -18.317 1.00 87.56 203 ASN A CA 1
ATOM 1593 C C . ASN A 1 203 ? 19.670 12.028 -19.077 1.00 87.56 203 ASN A C 1
ATOM 1595 O O . ASN A 1 203 ? 19.022 12.485 -20.011 1.00 87.56 203 ASN A O 1
ATOM 1599 N N . GLU A 1 204 ? 19.549 10.756 -18.687 1.00 89.88 204 GLU A N 1
ATOM 1600 C CA . GLU A 1 204 ? 18.701 9.732 -19.318 1.00 89.88 204 GLU A CA 1
ATOM 1601 C C . GLU A 1 204 ? 17.733 9.143 -18.290 1.00 89.88 204 GLU A C 1
ATOM 1603 O O . GLU A 1 204 ? 18.149 8.657 -17.233 1.00 89.88 204 GLU A O 1
ATOM 1608 N N . TRP A 1 205 ? 16.427 9.197 -18.559 1.00 91.50 205 TRP A N 1
ATOM 1609 C CA . TRP A 1 205 ? 15.432 8.635 -17.644 1.00 91.50 205 TRP A CA 1
ATOM 1610 C C . TRP A 1 205 ? 14.107 8.303 -18.317 1.00 91.50 205 TRP A C 1
ATOM 1612 O O . TRP A 1 205 ? 13.624 9.014 -19.198 1.00 91.50 205 TRP A O 1
ATOM 1622 N N . VAL A 1 206 ? 13.441 7.276 -17.804 1.00 94.12 206 VAL A N 1
ATOM 1623 C CA . VAL A 1 206 ? 12.015 7.048 -18.053 1.00 94.12 206 VAL A CA 1
ATOM 1624 C C . VAL A 1 206 ? 11.185 8.143 -17.388 1.00 94.12 206 VAL A C 1
ATOM 1626 O O . VAL A 1 206 ? 11.363 8.415 -16.210 1.00 94.12 206 VAL A O 1
ATOM 1629 N N . LYS A 1 207 ? 10.271 8.771 -18.134 1.00 93.38 207 LYS A N 1
ATOM 1630 C CA . LYS A 1 207 ? 9.294 9.771 -17.666 1.00 93.38 207 LYS A CA 1
ATOM 1631 C C . LYS A 1 207 ? 8.007 9.112 -17.183 1.00 93.38 207 LYS A C 1
ATOM 1633 O O . LYS A 1 207 ? 7.489 9.491 -16.137 1.00 93.38 207 LYS A O 1
ATOM 1638 N N . THR A 1 208 ? 7.497 8.149 -17.949 1.00 95.19 208 THR A N 1
ATOM 1639 C CA . THR A 1 208 ? 6.259 7.427 -17.638 1.00 95.19 208 THR A CA 1
ATOM 1640 C C . THR A 1 208 ? 6.434 5.933 -17.821 1.00 95.19 208 THR A C 1
ATOM 1642 O O . THR A 1 208 ? 7.171 5.491 -18.705 1.00 95.19 208 THR A O 1
ATOM 1645 N N . TYR A 1 209 ? 5.763 5.151 -16.986 1.00 96.31 209 TYR A N 1
ATOM 1646 C CA . TYR A 1 209 ? 5.857 3.695 -16.991 1.00 96.31 209 TYR A CA 1
ATOM 1647 C C . TYR A 1 209 ? 4.559 3.056 -16.504 1.00 96.31 209 TYR A C 1
ATOM 1649 O O . TYR A 1 209 ? 3.732 3.703 -15.868 1.00 96.31 209 TYR A O 1
ATOM 1657 N N . THR A 1 210 ? 4.391 1.767 -16.781 1.00 97.69 210 THR A N 1
ATOM 1658 C CA . THR A 1 210 ? 3.349 0.946 -16.145 1.00 97.69 210 THR A CA 1
ATOM 1659 C C . THR A 1 210 ? 3.994 -0.150 -15.311 1.00 97.69 210 THR A C 1
ATOM 1661 O O . THR A 1 210 ? 5.139 -0.533 -15.559 1.00 97.69 210 THR A O 1
ATOM 1664 N N . VAL A 1 211 ? 3.265 -0.650 -14.315 1.00 98.31 211 VAL A N 1
ATOM 1665 C CA . VAL A 1 211 ? 3.729 -1.725 -13.433 1.00 98.31 211 VAL A CA 1
ATOM 1666 C C . VAL A 1 211 ? 2.862 -2.956 -13.651 1.00 98.31 211 VAL A C 1
ATOM 1668 O O . VAL A 1 211 ? 1.635 -2.863 -13.613 1.00 98.31 211 VAL A O 1
ATOM 1671 N N . GLY A 1 212 ? 3.500 -4.098 -13.892 1.00 97.88 212 GLY A N 1
ATOM 1672 C CA . GLY A 1 212 ? 2.870 -5.413 -13.891 1.00 97.88 212 GLY A CA 1
ATOM 1673 C C . GLY A 1 212 ? 3.310 -6.210 -12.673 1.00 97.88 212 GLY A C 1
ATOM 1674 O O . GLY A 1 212 ? 4.482 -6.185 -12.305 1.00 97.88 212 GLY A O 1
ATOM 1675 N N . LEU A 1 213 ? 2.382 -6.936 -12.064 1.00 97.12 213 LEU A N 1
ATOM 1676 C CA . LEU A 1 213 ? 2.618 -7.735 -10.869 1.00 97.12 213 LEU A CA 1
ATOM 1677 C C . LEU A 1 213 ? 2.279 -9.194 -11.138 1.00 97.12 213 LEU A C 1
ATOM 1679 O O . LEU A 1 213 ? 1.315 -9.488 -11.843 1.00 97.12 213 LEU A O 1
ATOM 1683 N N . SER A 1 214 ? 3.068 -10.105 -10.581 1.00 95.75 214 SER A N 1
ATOM 1684 C CA . SER A 1 214 ? 2.850 -11.537 -10.758 1.00 95.75 214 SER A CA 1
ATOM 1685 C C . SER A 1 214 ? 3.188 -12.320 -9.495 1.00 95.75 214 SER A C 1
ATOM 1687 O O . SER A 1 214 ? 4.094 -11.969 -8.733 1.00 95.75 214 SER A O 1
ATOM 1689 N N . TYR A 1 215 ? 2.424 -13.381 -9.257 1.00 91.19 215 TYR A N 1
ATOM 1690 C CA . TYR A 1 215 ? 2.684 -14.338 -8.189 1.00 91.19 215 TYR A CA 1
ATOM 1691 C C . TYR A 1 215 ? 3.594 -15.483 -8.663 1.00 91.19 215 TYR A C 1
ATOM 1693 O O . TYR A 1 215 ? 4.461 -15.934 -7.919 1.00 91.19 215 TYR A O 1
ATOM 1701 N N . ASP A 1 216 ? 3.438 -15.940 -9.904 1.00 90.56 216 ASP A N 1
ATOM 1702 C CA . ASP A 1 216 ? 4.133 -17.109 -10.455 1.00 90.56 216 ASP A CA 1
ATOM 1703 C C . ASP A 1 216 ? 5.323 -16.752 -11.362 1.00 90.56 216 ASP A C 1
ATOM 1705 O O . ASP A 1 216 ? 6.172 -17.598 -11.626 1.00 90.56 216 ASP A O 1
ATOM 1709 N N . GLY A 1 217 ? 5.411 -15.496 -11.804 1.00 91.94 217 GLY A N 1
ATOM 1710 C CA . GLY A 1 217 ? 6.431 -15.013 -12.733 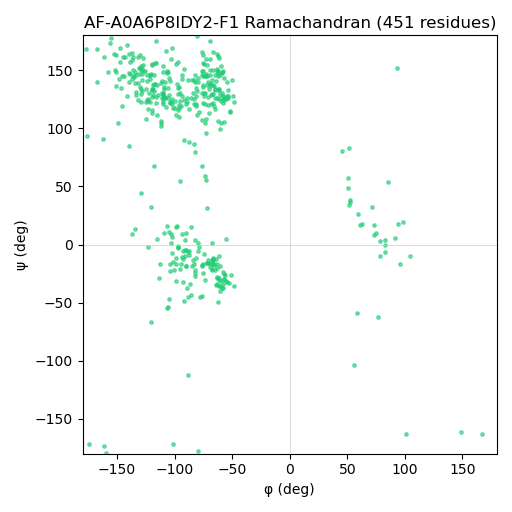1.00 91.94 217 GLY A CA 1
ATOM 1711 C C . GLY A 1 217 ? 6.107 -15.290 -14.203 1.00 91.94 217 GLY A C 1
ATOM 1712 O O . GLY A 1 217 ? 6.921 -14.954 -15.064 1.00 91.94 217 GLY A O 1
ATOM 1713 N N . SER A 1 218 ? 4.933 -15.858 -14.503 1.00 91.19 218 SER A N 1
ATOM 1714 C CA . SER A 1 218 ? 4.485 -16.178 -15.862 1.00 91.19 218 SER A CA 1
ATOM 1715 C C . SER A 1 218 ? 3.416 -15.191 -16.340 1.00 91.19 218 SER A C 1
ATOM 1717 O O . SER A 1 218 ? 3.603 -14.516 -17.356 1.00 91.19 218 SER A O 1
ATOM 1719 N N . MET A 1 219 ? 2.347 -15.014 -15.557 1.00 93.06 219 MET A N 1
ATOM 1720 C CA . MET A 1 219 ? 1.233 -14.129 -15.880 1.00 93.06 219 MET A CA 1
ATOM 1721 C C . MET A 1 219 ? 1.340 -12.841 -15.068 1.00 93.06 219 MET A C 1
ATOM 1723 O O . MET A 1 219 ? 1.379 -12.870 -13.838 1.00 93.06 219 MET A O 1
ATOM 1727 N N . PHE A 1 220 ? 1.387 -11.701 -15.759 1.00 95.56 220 PHE A N 1
ATOM 1728 C CA . PHE A 1 220 ? 1.502 -10.382 -15.137 1.00 95.56 220 PHE A CA 1
ATOM 1729 C C . PHE A 1 220 ? 0.203 -9.596 -15.273 1.00 95.56 220 PHE A C 1
ATOM 1731 O O . PHE A 1 220 ? -0.303 -9.380 -16.373 1.00 95.56 220 PHE A O 1
ATOM 1738 N N . HIS A 1 221 ? -0.299 -9.108 -14.143 1.00 94.75 221 HIS A N 1
ATOM 1739 C CA . HIS A 1 221 ? -1.455 -8.228 -14.074 1.00 94.75 221 HIS A CA 1
ATOM 1740 C C . HIS A 1 221 ? -0.990 -6.785 -13.925 1.00 94.75 221 HIS A C 1
ATOM 1742 O O . HIS A 1 221 ? -0.264 -6.445 -12.990 1.00 94.75 221 HIS A O 1
ATOM 1748 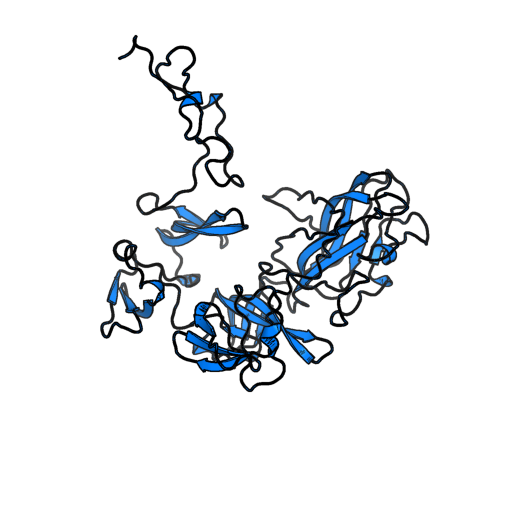N N . HIS A 1 222 ? -1.409 -5.921 -14.846 1.00 95.62 222 HIS A N 1
ATOM 1749 C CA . HIS A 1 222 ? -1.110 -4.498 -14.747 1.00 95.62 222 HIS A CA 1
ATOM 1750 C C . HIS A 1 222 ? -1.867 -3.855 -13.587 1.00 95.62 222 HIS A C 1
ATOM 1752 O O . HIS A 1 222 ? -3.060 -4.106 -13.402 1.00 95.62 222 HIS A O 1
ATOM 1758 N N . VAL A 1 223 ? -1.180 -2.984 -12.849 1.00 92.94 223 VAL A N 1
ATOM 1759 C CA . VAL A 1 223 ? -1.805 -2.143 -11.826 1.00 92.94 223 VAL A CA 1
ATOM 1760 C C . VAL A 1 223 ? -2.778 -1.182 -12.500 1.00 92.94 223 VAL A C 1
ATOM 1762 O O . VAL A 1 223 ? -2.461 -0.575 -13.528 1.00 92.94 223 VAL A O 1
ATOM 1765 N N . LYS A 1 224 ? -3.976 -1.063 -11.926 1.00 86.56 224 LYS A N 1
ATOM 1766 C CA . LYS A 1 224 ? -5.070 -0.262 -12.472 1.00 86.56 224 LYS A CA 1
ATOM 1767 C C . LYS A 1 224 ? -5.512 0.809 -11.488 1.00 86.56 224 LYS A C 1
ATOM 1769 O O . LYS A 1 224 ? -5.547 0.577 -10.288 1.00 86.56 224 LYS A O 1
ATOM 1774 N N . GLU A 1 225 ? -5.923 1.949 -12.020 1.00 80.50 225 GLU A N 1
ATOM 1775 C CA . GLU A 1 225 ? -6.593 3.015 -11.286 1.00 80.50 225 GLU A CA 1
ATOM 1776 C C . GLU A 1 225 ? -7.951 3.256 -11.945 1.00 80.50 225 GLU A C 1
ATOM 1778 O O . GLU A 1 225 ? -8.036 3.472 -13.153 1.00 80.50 225 GLU A O 1
ATOM 1783 N N . ASN A 1 226 ? -9.033 3.141 -11.169 1.00 77.75 226 ASN A N 1
ATOM 1784 C CA . ASN A 1 226 ? -10.409 3.246 -11.672 1.00 77.75 226 ASN A CA 1
ATOM 1785 C C . ASN A 1 226 ? -10.706 2.308 -12.869 1.00 77.75 226 ASN A C 1
ATOM 1787 O O . ASN A 1 226 ? -11.394 2.686 -13.813 1.00 77.75 226 ASN A O 1
ATOM 1791 N N . GLY A 1 227 ? -10.162 1.085 -12.843 1.00 79.19 227 GLY A N 1
ATOM 1792 C CA . GLY A 1 227 ? -10.390 0.058 -13.871 1.00 79.19 227 GLY A CA 1
ATOM 1793 C C . GLY A 1 227 ? -9.512 0.167 -15.126 1.00 79.19 227 GLY A C 1
ATOM 1794 O O . GLY A 1 227 ? -9.502 -0.764 -15.933 1.00 79.19 227 GLY A O 1
ATOM 1795 N N . VAL A 1 228 ? -8.720 1.234 -15.267 1.00 85.19 228 VAL A N 1
ATOM 1796 C CA . VAL A 1 228 ? -7.802 1.462 -16.398 1.00 85.19 228 VAL A CA 1
ATOM 1797 C C . VAL A 1 228 ? -6.360 1.238 -15.950 1.00 85.19 228 VAL A C 1
ATOM 1799 O O . VAL A 1 228 ? -6.041 1.480 -14.791 1.00 85.19 228 VAL A O 1
ATOM 1802 N N . ILE A 1 229 ? -5.480 0.759 -16.839 1.00 91.75 229 ILE A N 1
ATOM 1803 C CA . ILE A 1 229 ? -4.048 0.605 -16.527 1.00 91.75 229 ILE A CA 1
ATOM 1804 C C . ILE A 1 229 ? -3.487 1.952 -16.064 1.00 91.75 229 ILE A C 1
ATOM 1806 O O . ILE A 1 229 ? -3.606 2.951 -16.769 1.00 91.75 229 ILE A O 1
ATOM 1810 N N . LYS A 1 230 ? -2.879 1.958 -14.877 1.00 91.56 230 LYS A N 1
ATOM 1811 C CA . LYS A 1 230 ? -2.314 3.157 -14.268 1.00 91.56 230 LYS A CA 1
ATOM 1812 C C . LYS A 1 230 ? -1.003 3.521 -14.960 1.00 91.56 230 LYS A C 1
ATOM 1814 O O . LYS A 1 230 ? -0.061 2.725 -14.961 1.00 91.56 230 LYS A O 1
ATOM 1819 N N . ASP A 1 231 ? -0.942 4.731 -15.507 1.00 93.50 231 ASP A N 1
ATOM 1820 C CA . ASP A 1 231 ? 0.302 5.329 -15.981 1.00 93.50 231 ASP A CA 1
ATOM 1821 C C . ASP A 1 231 ? 0.981 6.053 -14.812 1.00 93.50 231 ASP A C 1
ATOM 1823 O O . ASP A 1 231 ? 0.448 6.994 -14.227 1.00 93.50 231 ASP A O 1
ATOM 1827 N N . PHE A 1 232 ? 2.164 5.575 -14.444 1.00 93.31 232 PHE A N 1
ATOM 1828 C CA . PHE A 1 232 ? 2.977 6.141 -13.380 1.00 93.31 232 PHE A CA 1
ATOM 1829 C C . PHE A 1 232 ? 3.954 7.167 -13.943 1.00 93.31 232 PHE A C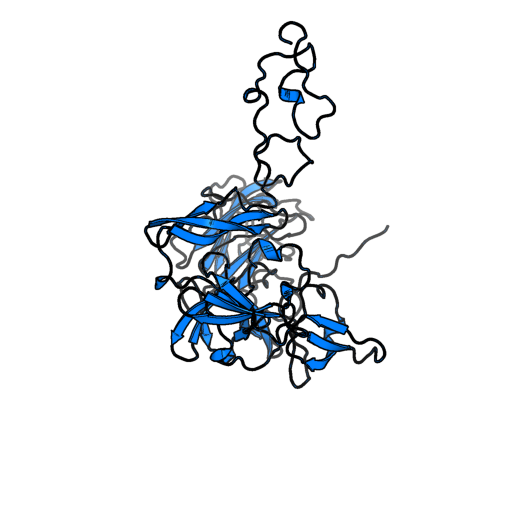 1
ATOM 1831 O O . PHE A 1 232 ? 4.430 7.034 -15.073 1.00 93.31 232 PHE A O 1
ATOM 183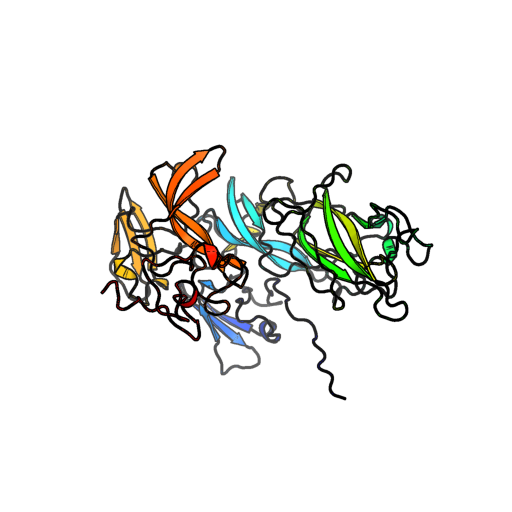8 N N . HIS A 1 233 ? 4.316 8.152 -13.123 1.00 92.50 233 HIS A N 1
ATOM 1839 C CA . HIS A 1 233 ? 5.314 9.162 -13.455 1.00 92.50 233 HIS A CA 1
ATOM 1840 C C . HIS A 1 233 ? 6.574 8.940 -12.622 1.00 92.50 233 HIS A C 1
ATOM 1842 O O . HIS A 1 233 ? 6.511 8.799 -11.402 1.00 92.50 233 HIS A O 1
ATOM 1848 N N . ALA A 1 234 ? 7.731 8.888 -13.278 1.00 88.25 234 ALA A N 1
ATOM 1849 C CA . ALA A 1 234 ? 9.000 8.771 -12.575 1.00 88.25 234 ALA A CA 1
ATOM 1850 C C . ALA A 1 234 ? 9.382 10.107 -11.933 1.00 88.25 234 ALA A C 1
ATOM 1852 O O . ALA A 1 234 ? 9.094 11.181 -12.468 1.00 88.25 234 ALA A O 1
ATOM 1853 N N . SER A 1 235 ? 10.086 10.039 -10.808 1.00 81.19 235 S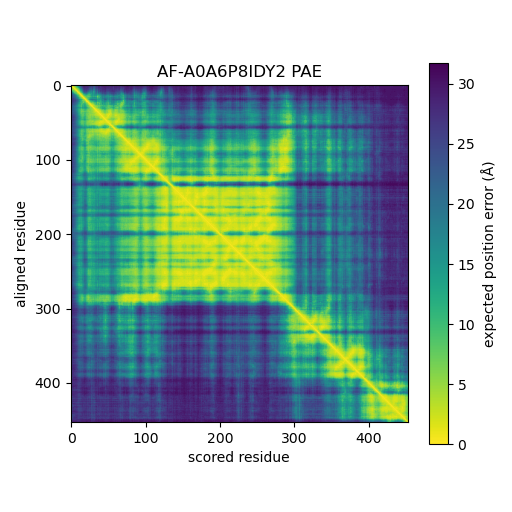ER A N 1
ATOM 1854 C CA . SER A 1 235 ? 10.519 11.219 -10.071 1.00 81.19 235 SER A CA 1
ATOM 1855 C C . SER A 1 235 ? 12.027 11.403 -10.191 1.00 81.19 235 SER A C 1
ATOM 1857 O O . SER A 1 235 ? 12.807 10.471 -9.994 1.00 81.19 235 SER A O 1
ATOM 1859 N N . ARG A 1 236 ? 12.462 12.642 -10.445 1.00 75.56 236 ARG A N 1
ATOM 1860 C CA . ARG A 1 236 ? 13.890 13.010 -10.398 1.00 75.56 236 ARG A CA 1
ATOM 1861 C C . ARG A 1 236 ? 14.479 12.851 -8.992 1.00 75.56 236 ARG A C 1
ATOM 1863 O O . ARG A 1 236 ? 15.666 12.564 -8.839 1.00 75.56 236 ARG A O 1
ATOM 1870 N N . GLU A 1 237 ? 13.635 12.994 -7.978 1.00 72.31 237 GLU A N 1
ATOM 1871 C CA . GLU A 1 237 ? 13.985 12.854 -6.564 1.00 72.31 237 GLU A CA 1
ATOM 1872 C C . GLU A 1 237 ? 13.798 11.416 -6.055 1.00 72.31 237 GLU A C 1
ATOM 1874 O O . GLU A 1 237 ? 14.178 11.115 -4.929 1.00 72.31 237 GLU A O 1
ATOM 1879 N N . GLY A 1 238 ? 13.269 10.504 -6.883 1.00 73.25 238 GLY A N 1
ATOM 1880 C CA . GLY A 1 238 ? 12.966 9.129 -6.474 1.00 73.25 238 GLY A CA 1
ATOM 1881 C C . GLY A 1 238 ? 11.773 9.029 -5.520 1.00 73.25 238 GLY A C 1
ATOM 1882 O O . GLY A 1 238 ? 11.755 8.164 -4.651 1.00 73.25 238 GLY A O 1
ATOM 1883 N N . LEU A 1 239 ? 10.792 9.927 -5.658 1.00 79.25 239 LEU A N 1
ATOM 1884 C CA . LEU A 1 239 ? 9.540 9.870 -4.902 1.00 79.25 239 LEU A CA 1
ATOM 1885 C C . LEU A 1 239 ? 8.742 8.599 -5.221 1.00 79.25 239 LEU A C 1
ATOM 1887 O O . LEU A 1 239 ? 8.707 8.124 -6.358 1.00 79.25 239 LEU A O 1
ATOM 1891 N N . GLU A 1 240 ? 8.077 8.086 -4.193 1.00 82.44 240 GLU A N 1
ATOM 1892 C CA . GLU A 1 240 ? 7.248 6.890 -4.268 1.00 82.44 240 GLU A CA 1
ATOM 1893 C C . GLU A 1 240 ? 5.906 7.148 -4.952 1.00 82.44 240 GLU A C 1
ATOM 1895 O O . GLU A 1 240 ? 5.282 8.193 -4.782 1.00 82.44 240 GLU A O 1
ATOM 1900 N N . SER A 1 241 ? 5.433 6.144 -5.681 1.00 83.69 241 SER A N 1
ATOM 1901 C CA . SER A 1 241 ? 4.103 6.084 -6.272 1.00 83.69 241 SER A CA 1
ATOM 1902 C C . SER A 1 241 ? 3.337 4.885 -5.721 1.00 83.69 241 SER A C 1
ATOM 1904 O O . SER A 1 241 ? 3.829 3.758 -5.766 1.00 83.69 241 SER A O 1
ATOM 1906 N N . ALA A 1 242 ? 2.129 5.121 -5.208 1.00 84.81 242 ALA A N 1
ATOM 1907 C CA . ALA A 1 242 ? 1.297 4.086 -4.598 1.00 84.81 242 ALA A CA 1
ATOM 1908 C C . ALA A 1 242 ? 0.716 3.106 -5.635 1.00 84.81 242 ALA A C 1
ATOM 1910 O O . ALA A 1 242 ? 0.218 3.530 -6.686 1.00 84.81 242 ALA A O 1
ATOM 1911 N N . LEU A 1 243 ? 0.745 1.810 -5.303 1.00 82.56 243 LEU A N 1
ATOM 1912 C CA . LEU A 1 243 ? 0.196 0.728 -6.128 1.00 82.56 243 LEU A CA 1
ATOM 1913 C C . LEU A 1 243 ? -1.263 0.376 -5.784 1.00 82.56 243 LEU A C 1
ATOM 1915 O O . LEU A 1 243 ? -1.996 -0.006 -6.687 1.00 82.56 243 LEU A O 1
ATOM 1919 N N . ASP A 1 244 ? -1.668 0.508 -4.512 1.00 72.00 244 ASP A N 1
ATOM 1920 C CA . ASP A 1 244 ? -3.010 0.169 -3.982 1.00 72.00 244 ASP A CA 1
ATOM 1921 C C . ASP A 1 244 ? -3.489 -1.250 -4.370 1.00 72.00 244 ASP A C 1
ATOM 1923 O O . ASP A 1 244 ? -4.515 -1.427 -5.025 1.00 72.00 244 ASP A O 1
ATOM 1927 N N . VAL A 1 245 ? -2.710 -2.283 -4.012 1.00 78.38 245 VAL A N 1
ATOM 1928 C CA . VAL A 1 245 ? -3.010 -3.682 -4.373 1.00 78.38 245 VAL A CA 1
ATOM 1929 C C . VAL A 1 245 ? -3.554 -4.500 -3.206 1.00 78.38 245 VAL A C 1
ATOM 1931 O O . VAL A 1 245 ? -3.109 -4.365 -2.069 1.00 78.38 245 VAL A O 1
ATOM 1934 N N . ALA A 1 246 ? -4.503 -5.390 -3.508 1.00 72.69 246 ALA A N 1
ATOM 1935 C CA . ALA A 1 246 ? -5.199 -6.210 -2.511 1.00 72.69 246 ALA A CA 1
ATOM 1936 C C . ALA A 1 246 ? -4.528 -7.565 -2.218 1.00 72.69 246 ALA A C 1
ATOM 1938 O O . ALA A 1 246 ? -4.810 -8.176 -1.190 1.00 72.69 246 ALA A O 1
ATOM 1939 N N . PHE A 1 247 ? -3.656 -8.035 -3.113 1.00 81.94 247 PHE A N 1
ATOM 1940 C CA . PHE A 1 247 ? -3.045 -9.365 -3.054 1.00 81.94 247 PHE A CA 1
ATOM 1941 C C . PHE A 1 247 ? -1.521 -9.271 -2.944 1.00 81.94 247 PHE A C 1
ATOM 1943 O O . PHE A 1 247 ? -0.936 -8.279 -3.395 1.00 81.94 247 PHE A O 1
ATOM 1950 N N . PRO A 1 248 ? -0.860 -10.289 -2.373 1.00 86.06 248 PRO A N 1
ATOM 1951 C CA . PRO A 1 248 ? 0.588 -10.329 -2.330 1.00 86.06 248 PRO A CA 1
ATOM 1952 C C . PRO A 1 248 ? 1.186 -10.851 -3.647 1.00 86.06 248 PRO A C 1
ATOM 1954 O O . PRO A 1 248 ? 0.641 -11.749 -4.287 1.00 86.06 248 PRO A O 1
ATOM 1957 N N . TYR A 1 249 ? 2.350 -10.324 -4.031 1.00 91.62 249 TYR A N 1
ATOM 1958 C CA . TYR A 1 249 ? 3.029 -10.646 -5.291 1.00 91.62 249 TYR A CA 1
ATOM 1959 C C . TYR A 1 249 ? 4.504 -10.987 -5.080 1.00 91.62 249 TYR A C 1
ATOM 1961 O O . TYR A 1 249 ? 5.133 -10.507 -4.139 1.00 91.62 249 TYR A O 1
ATOM 1969 N N . ARG A 1 250 ? 5.057 -11.817 -5.970 1.00 93.94 250 ARG A N 1
ATOM 1970 C CA . ARG A 1 250 ? 6.458 -12.280 -5.937 1.00 93.94 250 ARG A CA 1
ATOM 1971 C C . ARG A 1 250 ? 7.334 -11.586 -6.969 1.00 93.94 250 ARG A C 1
ATOM 1973 O O . ARG A 1 250 ? 8.548 -11.543 -6.800 1.00 93.94 250 ARG A O 1
ATOM 1980 N N . PHE A 1 251 ? 6.730 -11.053 -8.024 1.00 97.38 251 PHE A N 1
ATOM 1981 C CA . PHE A 1 251 ? 7.432 -10.424 -9.131 1.00 97.38 251 PHE A CA 1
ATOM 1982 C C . PHE A 1 251 ? 6.814 -9.072 -9.459 1.00 97.38 251 PHE A C 1
ATOM 1984 O O . PHE A 1 251 ? 5.590 -8.925 -9.506 1.00 97.38 251 PHE A O 1
ATOM 1991 N N . VAL A 1 252 ? 7.682 -8.107 -9.741 1.00 98.38 252 VAL A N 1
ATOM 1992 C CA . VAL A 1 252 ? 7.318 -6.757 -10.175 1.00 98.38 252 VAL A CA 1
ATOM 1993 C C . VAL A 1 252 ? 8.015 -6.487 -11.499 1.00 98.38 252 VAL A C 1
ATOM 1995 O O . VAL A 1 252 ? 9.234 -6.608 -11.579 1.00 98.38 252 VAL A O 1
ATOM 1998 N N . ARG A 1 253 ? 7.259 -6.128 -12.537 1.00 98.31 253 ARG A N 1
ATOM 1999 C CA . ARG A 1 253 ? 7.775 -5.674 -13.833 1.00 98.31 253 ARG A CA 1
ATOM 2000 C C . ARG A 1 253 ? 7.470 -4.199 -14.038 1.00 98.31 253 ARG A C 1
ATOM 2002 O O . ARG A 1 253 ? 6.324 -3.774 -13.914 1.00 98.31 253 ARG A O 1
ATOM 2009 N N . PHE A 1 254 ? 8.492 -3.448 -14.417 1.00 98.25 254 PHE A N 1
ATOM 2010 C CA . PHE A 1 254 ? 8.416 -2.048 -14.804 1.00 98.25 254 PHE A CA 1
ATOM 2011 C C . PHE A 1 254 ? 8.524 -1.949 -16.321 1.00 98.25 254 PHE A C 1
ATOM 2013 O O . PHE A 1 254 ? 9.509 -2.403 -16.900 1.00 98.25 254 PHE A O 1
ATOM 2020 N N . TYR A 1 255 ? 7.526 -1.341 -16.954 1.00 97.56 255 TYR A N 1
ATOM 2021 C CA . TYR A 1 255 ? 7.451 -1.181 -18.404 1.00 97.56 255 TYR A CA 1
ATOM 2022 C C . TYR A 1 255 ? 7.606 0.302 -18.766 1.00 97.56 255 TYR A C 1
ATOM 2024 O O . TYR A 1 255 ? 6.660 1.066 -18.533 1.00 97.56 255 TYR A O 1
ATOM 2032 N N . PRO A 1 256 ? 8.758 0.738 -19.315 1.00 96.44 256 PRO A N 1
ATOM 2033 C CA . PRO A 1 256 ? 8.924 2.087 -19.844 1.00 96.44 256 PRO A CA 1
ATOM 2034 C C . PRO A 1 256 ? 7.852 2.420 -20.888 1.00 96.44 256 PRO A C 1
ATOM 2036 O O . PRO A 1 256 ? 7.537 1.594 -21.744 1.00 96.44 256 PRO A O 1
ATOM 2039 N N . LYS A 1 257 ? 7.333 3.650 -20.856 1.00 94.38 257 LYS A N 1
ATOM 2040 C CA . LYS A 1 257 ? 6.476 4.205 -21.913 1.00 94.38 257 LYS A CA 1
ATOM 2041 C C . LYS A 1 257 ? 7.085 5.461 -22.524 1.00 94.38 257 LYS A C 1
ATOM 2043 O O . LYS A 1 257 ? 7.462 5.460 -23.688 1.00 94.38 257 LYS A O 1
ATOM 2048 N N . GLY A 1 258 ? 7.188 6.531 -21.742 1.00 93.06 258 GLY A N 1
ATOM 2049 C CA . GLY A 1 258 ? 7.821 7.783 -22.153 1.00 93.06 258 GLY A CA 1
ATOM 2050 C C . GLY A 1 258 ? 9.183 7.941 -21.495 1.00 93.06 258 GLY A C 1
ATOM 2051 O O . GLY A 1 258 ? 9.367 7.507 -20.361 1.00 93.06 258 GLY A O 1
ATOM 2052 N N . TYR A 1 259 ? 10.132 8.595 -22.162 1.00 93.88 259 TYR A N 1
ATOM 2053 C CA . TYR A 1 259 ? 11.488 8.801 -21.646 1.00 93.88 259 TYR A CA 1
ATOM 2054 C C . TYR A 1 259 ? 12.102 10.127 -22.118 1.00 93.88 259 TYR A C 1
ATOM 2056 O O . TYR A 1 259 ? 11.537 10.855 -22.939 1.00 93.88 259 TYR A O 1
ATOM 2064 N N . HIS A 1 260 ? 13.232 10.486 -21.516 1.00 91.44 260 HIS A N 1
ATOM 2065 C CA . HIS A 1 260 ? 14.122 11.563 -21.933 1.00 91.44 260 HIS A CA 1
ATOM 2066 C C . HIS A 1 260 ? 15.464 10.958 -22.330 1.00 91.44 260 HIS A C 1
ATOM 2068 O O . HIS A 1 260 ? 16.045 10.244 -21.515 1.00 91.44 260 HIS A O 1
ATOM 2074 N N . ASN A 1 261 ? 15.946 11.274 -23.534 1.00 92.31 261 ASN A N 1
ATOM 2075 C CA . ASN A 1 261 ? 17.165 10.744 -24.161 1.00 92.31 261 ASN A CA 1
ATOM 2076 C C . ASN A 1 261 ? 17.192 9.213 -24.331 1.00 92.31 261 ASN A C 1
ATOM 2078 O O . ASN A 1 261 ? 17.240 8.752 -25.462 1.00 92.31 261 ASN A O 1
ATOM 2082 N N . TYR A 1 262 ? 17.081 8.427 -23.257 1.00 93.62 262 TYR A N 1
ATOM 2083 C CA . TYR A 1 262 ? 17.044 6.964 -23.286 1.00 93.62 262 TYR A CA 1
ATOM 2084 C C . TYR A 1 262 ? 16.125 6.409 -22.175 1.00 93.62 262 TYR A C 1
ATOM 2086 O O . TYR A 1 262 ? 16.060 7.001 -21.090 1.00 93.62 262 TYR A O 1
ATOM 2094 N N . PRO A 1 263 ? 15.392 5.296 -22.395 1.00 94.62 263 PRO A N 1
ATOM 2095 C CA . PRO A 1 263 ? 14.495 4.685 -21.402 1.00 94.62 263 PRO A CA 1
ATOM 2096 C C . PRO A 1 263 ? 15.228 3.945 -20.268 1.00 94.62 263 PRO A C 1
ATOM 2098 O O . PRO A 1 263 ? 15.007 2.759 -20.031 1.00 94.62 263 PRO A O 1
ATOM 2101 N N . CYS A 1 264 ? 16.075 4.657 -19.531 1.00 94.00 264 CYS A N 1
ATOM 2102 C CA . CYS A 1 264 ? 16.823 4.109 -18.408 1.00 94.00 264 CYS A CA 1
ATOM 2103 C C . CYS A 1 264 ? 16.111 4.311 -17.063 1.00 94.00 264 CYS A C 1
ATOM 2105 O O . CYS A 1 264 ? 15.471 5.343 -16.828 1.00 94.00 264 CYS A O 1
ATOM 2107 N N . MET A 1 265 ? 16.249 3.352 -16.147 1.00 94.06 265 MET A N 1
ATOM 2108 C CA . MET A 1 265 ? 15.671 3.441 -14.804 1.00 94.06 265 MET A CA 1
ATOM 2109 C C . MET A 1 265 ? 16.459 2.667 -13.743 1.00 94.06 265 MET A C 1
ATOM 2111 O O . MET A 1 265 ? 17.041 1.615 -13.997 1.00 94.06 265 MET A O 1
ATOM 2115 N N . GLY A 1 266 ? 16.416 3.196 -12.527 1.00 94.50 266 GLY A N 1
ATOM 2116 C CA . GLY A 1 266 ? 16.694 2.531 -11.268 1.00 94.50 266 GLY A CA 1
ATOM 2117 C C . GLY A 1 266 ? 15.430 2.523 -10.410 1.00 94.50 266 GLY A C 1
ATOM 2118 O O . GLY A 1 266 ? 14.697 3.518 -10.370 1.00 94.50 266 GLY A O 1
ATOM 2119 N N . VAL A 1 267 ? 15.159 1.398 -9.751 1.00 95.31 267 VAL A N 1
ATOM 2120 C CA . VAL A 1 267 ? 13.882 1.147 -9.075 1.00 95.31 267 VAL A CA 1
ATOM 2121 C C . VAL A 1 267 ? 14.055 0.689 -7.628 1.00 95.31 267 VAL A C 1
ATOM 2123 O O . VAL A 1 267 ? 15.078 0.115 -7.254 1.00 95.31 267 VAL A O 1
ATOM 2126 N N . GLU A 1 268 ? 13.039 0.957 -6.814 1.00 92.56 268 GLU A N 1
ATOM 2127 C CA . GLU A 1 268 ? 12.829 0.360 -5.493 1.00 92.56 268 GLU A CA 1
ATOM 2128 C C . GLU A 1 268 ? 11.367 -0.068 -5.358 1.00 92.56 268 GLU A C 1
ATOM 2130 O O . GLU A 1 268 ? 10.467 0.556 -5.932 1.00 92.56 268 GLU A O 1
ATOM 2135 N N . VAL A 1 269 ? 11.136 -1.133 -4.594 1.00 92.50 269 VAL A N 1
ATOM 2136 C CA . VAL A 1 269 ? 9.802 -1.638 -4.269 1.00 92.50 269 VAL A CA 1
ATOM 2137 C C . VAL A 1 269 ? 9.615 -1.557 -2.763 1.00 92.50 269 VAL A C 1
ATOM 2139 O O . VAL A 1 269 ? 10.469 -2.005 -2.004 1.00 92.50 269 VAL A O 1
ATOM 2142 N N . TYR A 1 270 ? 8.484 -1.021 -2.323 1.00 85.38 270 TYR A N 1
ATOM 2143 C CA . TYR A 1 270 ? 8.142 -0.890 -0.914 1.00 85.38 270 TYR A CA 1
ATOM 2144 C C . TYR A 1 270 ? 6.925 -1.743 -0.611 1.00 85.38 270 TYR A C 1
ATOM 2146 O O . TYR A 1 270 ? 5.950 -1.760 -1.368 1.00 85.38 270 TYR A O 1
ATOM 2154 N N . GLY A 1 271 ? 6.954 -2.444 0.512 1.00 81.69 271 GLY A N 1
ATOM 2155 C CA . GLY A 1 271 ? 5.876 -3.354 0.850 1.00 81.69 271 GLY A CA 1
ATOM 2156 C C . GLY A 1 271 ? 6.006 -3.966 2.227 1.00 81.69 271 GLY A C 1
ATOM 2157 O O . GLY A 1 271 ? 6.844 -3.582 3.044 1.00 81.69 271 GLY A O 1
ATOM 2158 N N . VAL A 1 272 ? 5.120 -4.920 2.477 1.00 76.44 272 VAL A N 1
ATOM 2159 C CA . VAL A 1 272 ? 4.913 -5.536 3.777 1.00 76.44 272 VAL A CA 1
ATOM 2160 C C . VAL A 1 272 ? 4.842 -7.053 3.619 1.00 76.44 272 VAL A C 1
ATOM 2162 O O . VAL A 1 272 ? 4.139 -7.564 2.746 1.00 76.44 272 VAL A O 1
ATOM 2165 N N . GLY A 1 273 ? 5.585 -7.790 4.444 1.00 76.31 273 GLY A N 1
ATOM 2166 C CA . GLY A 1 273 ? 5.659 -9.249 4.367 1.00 76.31 273 GLY A CA 1
ATOM 2167 C C . GLY A 1 273 ? 7.015 -9.805 4.816 1.00 76.31 273 GLY A C 1
ATOM 2168 O O . GLY A 1 273 ? 7.766 -9.086 5.483 1.00 76.31 273 GLY A O 1
ATOM 2169 N N . PRO A 1 274 ? 7.352 -11.052 4.437 1.00 80.19 274 PRO A N 1
ATOM 2170 C CA . PRO A 1 274 ? 6.670 -11.882 3.434 1.00 80.19 274 PRO A CA 1
ATOM 2171 C C . PRO A 1 274 ? 5.278 -12.358 3.875 1.00 80.19 274 PRO A C 1
ATOM 2173 O O . PRO A 1 274 ? 5.016 -12.530 5.061 1.00 80.19 274 PRO A O 1
ATOM 2176 N N . ALA A 1 275 ? 4.377 -12.556 2.916 1.00 78.06 275 ALA A N 1
ATOM 2177 C CA . ALA A 1 275 ? 3.038 -13.084 3.130 1.00 78.06 275 ALA A CA 1
ATOM 2178 C C . ALA A 1 275 ? 3.050 -14.609 3.283 1.00 78.06 275 ALA A C 1
ATOM 2180 O O . ALA A 1 275 ? 3.748 -15.312 2.551 1.00 78.06 275 ALA A O 1
ATOM 2181 N N . ARG A 1 276 ? 2.243 -15.121 4.220 1.00 72.25 276 ARG A N 1
ATOM 2182 C CA . ARG A 1 276 ? 2.097 -16.567 4.472 1.00 72.25 276 ARG A CA 1
ATOM 2183 C C . ARG A 1 276 ? 1.117 -17.253 3.507 1.00 72.25 276 ARG A C 1
ATOM 2185 O O . ARG A 1 276 ? 1.227 -18.452 3.283 1.00 72.25 276 ARG A O 1
ATOM 2192 N N . THR A 1 277 ? 0.172 -16.505 2.937 1.00 68.06 277 THR A N 1
ATOM 2193 C CA . THR A 1 277 ? -0.933 -17.005 2.098 1.00 68.06 277 THR A CA 1
ATOM 2194 C C . THR A 1 277 ? -1.118 -16.130 0.853 1.00 68.06 277 THR A C 1
ATOM 2196 O O . THR A 1 277 ? -0.633 -14.999 0.807 1.00 68.06 277 THR A O 1
ATOM 2199 N N . TYR A 1 278 ? -1.807 -16.660 -0.164 1.00 66.94 278 TYR A N 1
ATOM 2200 C CA . TYR A 1 278 ? -2.207 -15.916 -1.372 1.00 66.94 278 TYR A CA 1
ATOM 2201 C C . TYR A 1 278 ? -3.598 -15.263 -1.244 1.00 66.94 278 TYR A C 1
ATOM 2203 O O . TYR A 1 278 ? -3.995 -14.479 -2.104 1.00 66.94 278 TYR A O 1
ATOM 2211 N N . GLU A 1 279 ? -4.338 -15.603 -0.188 1.00 67.06 279 GLU A N 1
ATOM 2212 C CA . GLU A 1 279 ? -5.688 -15.107 0.075 1.00 67.06 279 GLU A CA 1
ATOM 2213 C C . GLU A 1 279 ? -5.689 -13.670 0.612 1.00 67.06 279 GLU A C 1
ATOM 2215 O O . GLU A 1 279 ? -4.663 -13.134 1.040 1.00 67.06 279 GLU A O 1
ATOM 2220 N N . VAL A 1 280 ? -6.870 -13.043 0.598 1.00 63.69 280 VAL A N 1
ATOM 2221 C CA . VAL A 1 280 ? -7.074 -11.721 1.193 1.00 63.69 280 VAL A CA 1
ATOM 2222 C C . VAL A 1 280 ? -6.874 -11.819 2.705 1.00 63.69 280 VAL A C 1
ATOM 2224 O O . VAL A 1 280 ? -7.637 -12.480 3.410 1.00 63.69 280 VAL A O 1
ATOM 2227 N N . GLY A 1 281 ? -5.857 -11.114 3.198 1.00 66.75 281 GLY A N 1
ATOM 2228 C CA . GLY A 1 281 ? -5.469 -11.134 4.603 1.00 66.75 281 GLY A CA 1
ATOM 2229 C C . GLY A 1 281 ? -4.387 -12.170 4.908 1.00 66.75 281 GLY A C 1
ATOM 2230 O O . GLY A 1 281 ? -4.228 -13.178 4.221 1.00 66.75 281 GLY A O 1
ATOM 2231 N N . GLN A 1 282 ? -3.598 -11.886 5.942 1.00 76.75 282 GLN A N 1
ATOM 2232 C CA . GLN A 1 282 ? -2.577 -12.788 6.456 1.00 76.75 282 GLN A CA 1
ATOM 2233 C C . GLN A 1 282 ? -2.944 -13.343 7.826 1.00 76.75 282 GLN A C 1
ATOM 2235 O O . GLN A 1 282 ? -3.544 -12.660 8.654 1.00 76.75 282 GLN A O 1
ATOM 2240 N N . GLN A 1 283 ? -2.497 -14.569 8.077 1.00 86.06 283 GLN A N 1
ATOM 2241 C CA . GLN A 1 283 ? -2.707 -15.257 9.342 1.00 86.06 283 GLN A CA 1
ATOM 2242 C C . GLN A 1 283 ? -1.690 -14.802 10.390 1.00 86.06 283 GLN A C 1
ATOM 2244 O O . GLN A 1 283 ? -0.482 -14.996 10.216 1.00 86.06 283 GLN A O 1
ATOM 2249 N N . PHE A 1 284 ? -2.198 -14.269 11.495 1.00 85.00 284 PHE A N 1
ATOM 2250 C CA . PHE A 1 284 ? -1.423 -13.874 12.663 1.00 85.00 284 PHE A CA 1
ATOM 2251 C C . PHE A 1 284 ? -1.951 -14.578 13.904 1.00 85.00 284 PHE A C 1
ATOM 2253 O O . PHE A 1 284 ? -3.165 -14.710 14.095 1.00 85.00 284 PHE A O 1
ATOM 2260 N N . ASN A 1 285 ? -1.032 -15.001 14.762 1.00 88.12 285 ASN A N 1
ATOM 2261 C CA . ASN A 1 285 ? -1.386 -15.399 16.112 1.00 88.12 285 ASN A CA 1
ATOM 2262 C C . ASN A 1 285 ? -1.687 -14.151 16.959 1.00 88.12 285 ASN A C 1
ATOM 2264 O O . ASN A 1 285 ? -1.204 -13.052 16.678 1.00 88.12 285 ASN A O 1
ATOM 2268 N N . ILE A 1 286 ? -2.482 -14.308 18.014 1.00 87.62 286 ILE A N 1
ATOM 2269 C CA . ILE A 1 286 ? -2.886 -13.189 18.876 1.00 87.62 286 ILE A CA 1
ATOM 2270 C C . ILE A 1 286 ? -1.705 -12.456 19.537 1.00 87.62 286 ILE A C 1
ATOM 2272 O O . ILE A 1 286 ? -1.747 -11.240 19.725 1.00 87.62 286 ILE A O 1
ATOM 2276 N N . ASP A 1 287 ? -0.614 -13.162 19.830 1.00 85.12 287 ASP A N 1
ATOM 2277 C CA . ASP A 1 287 ? 0.624 -12.607 20.381 1.00 85.12 287 ASP A CA 1
ATOM 2278 C C . ASP A 1 287 ? 1.419 -11.773 19.360 1.00 85.12 287 ASP A C 1
ATOM 2280 O O . ASP A 1 287 ? 2.263 -10.958 19.747 1.00 85.12 287 ASP A O 1
ATOM 2284 N N . GLU A 1 288 ? 1.114 -11.904 18.067 1.00 82.12 288 GLU A N 1
ATOM 2285 C CA . GLU A 1 288 ? 1.640 -11.072 16.980 1.00 82.12 288 GLU A CA 1
ATOM 2286 C C . GLU A 1 288 ? 0.794 -9.801 16.763 1.00 82.12 288 GLU A C 1
ATOM 2288 O O . GLU A 1 288 ? 1.210 -8.907 16.025 1.00 82.12 288 GLU A O 1
ATOM 2293 N N . ILE A 1 289 ? -0.369 -9.680 17.410 1.00 80.62 289 ILE A N 1
ATOM 2294 C CA . ILE A 1 289 ? -1.320 -8.577 17.227 1.00 80.62 289 ILE A CA 1
ATOM 2295 C C . ILE A 1 289 ? -1.236 -7.607 18.409 1.00 80.62 289 ILE A C 1
ATOM 2297 O O . ILE A 1 289 ? -1.101 -8.013 19.564 1.00 80.62 289 ILE A O 1
ATOM 2301 N N . ARG A 1 290 ? -1.329 -6.304 18.134 1.00 76.81 290 ARG A N 1
ATOM 2302 C CA . ARG A 1 290 ? -1.501 -5.229 19.117 1.00 76.81 290 ARG A CA 1
ATOM 2303 C C . ARG A 1 290 ? -2.725 -4.408 18.761 1.00 76.81 290 ARG A C 1
ATOM 2305 O O . ARG A 1 290 ? -2.805 -3.839 17.671 1.00 76.81 290 ARG A O 1
ATOM 2312 N N . VAL A 1 291 ? -3.668 -4.323 19.690 1.00 73.06 291 VAL A N 1
ATOM 2313 C CA . VAL A 1 291 ? -4.857 -3.487 19.522 1.00 73.06 291 VAL A CA 1
ATOM 2314 C C . VAL A 1 291 ? -4.457 -2.014 19.501 1.00 73.06 291 VAL A C 1
ATOM 2316 O O . VAL A 1 291 ? -3.733 -1.528 20.375 1.00 73.06 291 VAL A O 1
ATOM 2319 N N . LYS A 1 292 ? -4.928 -1.294 18.481 1.00 62.81 292 LYS A N 1
ATOM 2320 C CA . LYS A 1 292 ? -4.803 0.157 18.396 1.00 62.81 292 LYS A CA 1
ATOM 2321 C C . LYS A 1 292 ? -6.097 0.771 18.920 1.00 62.81 292 LYS A C 1
ATOM 2323 O O . LYS A 1 292 ? -7.137 0.694 18.275 1.00 62.81 292 LYS A O 1
ATOM 2328 N N . GLY A 1 293 ? -6.019 1.401 20.086 1.00 58.62 293 GLY A N 1
ATOM 2329 C CA . GLY A 1 293 ? -7.161 2.049 20.720 1.00 58.62 293 GLY A CA 1
ATOM 2330 C C . GLY A 1 293 ? -7.811 1.261 21.850 1.00 58.62 293 GLY A C 1
ATOM 2331 O O . GLY A 1 293 ? -7.202 0.383 22.454 1.00 58.62 293 GLY A O 1
ATOM 2332 N N . ASP A 1 294 ? -9.031 1.660 22.202 1.00 57.59 294 ASP A N 1
ATOM 2333 C CA . ASP A 1 294 ? -9.813 1.065 23.285 1.00 57.59 294 ASP A CA 1
ATOM 2334 C C . ASP A 1 294 ? -10.813 0.063 22.694 1.00 57.59 294 ASP A C 1
ATOM 2336 O O . ASP A 1 294 ? -11.746 0.459 21.997 1.00 57.59 294 ASP A O 1
ATOM 2340 N N . HIS A 1 295 ? -10.618 -1.233 22.950 1.00 54.00 295 HIS A N 1
ATOM 2341 C CA . HIS A 1 295 ? -11.477 -2.295 22.417 1.00 54.00 295 HIS A CA 1
ATOM 2342 C C . HIS A 1 295 ? -12.901 -2.269 22.989 1.00 54.00 295 HIS A C 1
ATOM 2344 O O . HIS A 1 295 ? -13.833 -2.720 22.330 1.00 54.00 295 HIS A O 1
ATOM 2350 N N . HIS A 1 296 ? -13.102 -1.657 24.161 1.00 52.22 296 HIS A N 1
ATOM 2351 C CA . HIS A 1 296 ? -14.433 -1.406 24.724 1.00 52.22 296 HIS A CA 1
ATOM 2352 C C . HIS A 1 296 ? -15.128 -0.189 24.082 1.00 52.22 296 HIS A C 1
ATOM 2354 O O . HIS A 1 296 ? -16.262 0.157 24.421 1.00 52.22 296 HIS A O 1
ATOM 2360 N N . ALA A 1 297 ? -14.450 0.497 23.160 1.00 52.88 297 ALA A N 1
ATOM 2361 C CA . ALA A 1 297 ? -14.926 1.679 22.463 1.00 52.88 297 ALA A CA 1
ATOM 2362 C C . ALA A 1 297 ? -15.015 1.422 20.952 1.00 52.88 297 ALA A C 1
ATOM 2364 O O . ALA A 1 297 ? -14.264 2.038 20.190 1.00 52.88 297 ALA A O 1
ATOM 2365 N N . PRO A 1 298 ? -15.926 0.560 20.456 1.00 53.06 298 PRO A N 1
ATOM 2366 C CA . PRO A 1 298 ? -16.263 0.653 19.043 1.00 53.06 298 PRO A CA 1
ATOM 2367 C C . PRO A 1 298 ? -16.672 2.100 18.784 1.00 53.06 298 PRO A C 1
ATOM 2369 O O . PRO A 1 298 ? -17.404 2.674 19.596 1.00 53.06 298 PRO A O 1
ATOM 2372 N N . TYR A 1 299 ? -16.156 2.723 17.719 1.00 52.78 299 TYR A N 1
ATOM 2373 C CA . TYR A 1 299 ? -16.497 4.119 17.462 1.00 52.78 299 TYR A CA 1
ATOM 2374 C C . TYR A 1 299 ? -18.012 4.191 17.285 1.00 52.78 299 TYR A C 1
ATOM 2376 O O . TYR A 1 299 ? -18.565 3.735 16.292 1.00 52.78 299 TYR A O 1
ATOM 2384 N N . LEU A 1 300 ? -18.706 4.686 18.296 1.00 54.34 300 LEU A N 1
ATOM 2385 C CA . LEU A 1 300 ? -20.137 4.851 18.241 1.00 54.34 300 LEU A CA 1
ATOM 2386 C C . LEU A 1 300 ? -20.380 6.042 17.322 1.00 54.34 300 LEU A C 1
ATOM 2388 O O . LEU A 1 300 ? -20.139 7.187 17.713 1.00 54.34 300 LEU A O 1
ATOM 2392 N N . PHE A 1 301 ? -20.823 5.792 16.093 1.00 56.09 301 PHE A N 1
ATOM 2393 C CA . PHE A 1 301 ? -21.390 6.852 15.279 1.00 56.09 301 PHE A CA 1
ATOM 2394 C C . PHE A 1 301 ? -22.760 7.160 15.867 1.00 56.09 301 PHE A C 1
ATOM 2396 O O . PHE A 1 301 ? -23.752 6.455 15.674 1.00 56.09 301 PHE A O 1
ATOM 2403 N N . VAL A 1 302 ? -22.711 8.186 16.707 1.00 55.78 302 VAL A N 1
ATOM 2404 C CA . VAL A 1 302 ? -23.769 8.648 17.589 1.00 55.78 302 VAL A CA 1
ATOM 2405 C C . VAL A 1 302 ? -25.037 9.027 16.823 1.00 55.78 302 VAL A C 1
ATOM 2407 O O . VAL A 1 302 ? -24.946 9.517 15.691 1.00 55.78 302 VAL A O 1
ATOM 2410 N N . PRO A 1 303 ? -26.213 8.817 17.440 1.00 53.81 303 PRO A N 1
ATOM 2411 C CA . PRO A 1 303 ? -27.483 9.167 16.832 1.00 53.81 303 PRO A CA 1
ATOM 2412 C C . PRO A 1 303 ? -27.577 10.676 16.573 1.00 53.81 303 PRO A C 1
ATOM 2414 O O . PRO A 1 303 ? -26.794 11.490 17.071 1.00 53.81 303 PRO A O 1
ATOM 2417 N N . PHE A 1 304 ? -28.487 11.051 15.674 1.00 50.88 304 PHE A N 1
ATOM 2418 C CA . PHE A 1 304 ? -28.560 12.392 15.082 1.00 50.88 304 PHE A CA 1
ATOM 2419 C C . PHE A 1 304 ? -28.673 13.528 16.118 1.00 50.88 304 PHE A C 1
ATOM 2421 O O . PHE A 1 304 ? -28.150 14.620 15.896 1.00 50.88 304 PHE A O 1
ATOM 2428 N N . ASP A 1 305 ? -29.313 13.246 17.246 1.00 55.38 305 ASP A N 1
ATOM 2429 C CA . ASP A 1 305 ? -29.535 14.111 18.406 1.00 55.38 305 ASP A CA 1
ATOM 2430 C C . ASP A 1 305 ? -28.266 14.394 19.233 1.00 55.38 305 ASP A C 1
ATOM 2432 O O . ASP A 1 305 ? -28.220 15.355 19.998 1.00 55.38 305 ASP A O 1
ATOM 2436 N N . TRP A 1 306 ? -27.202 13.613 19.050 1.00 58.22 306 TRP A N 1
ATOM 2437 C CA . TRP A 1 306 ? -25.925 13.769 19.751 1.00 58.22 306 TRP A CA 1
ATOM 2438 C C . TRP A 1 306 ? -24.857 14.544 18.978 1.00 58.22 306 TRP A C 1
ATOM 2440 O O . TRP A 1 306 ? -23.771 14.790 19.505 1.00 58.22 306 TRP A O 1
ATOM 2450 N N . LYS A 1 307 ? -25.151 14.976 17.746 1.00 50.59 307 LYS A N 1
ATOM 2451 C CA . LYS A 1 307 ? -24.192 15.669 16.866 1.00 50.59 307 LYS A CA 1
ATOM 2452 C C . LYS A 1 307 ? -23.653 16.997 17.427 1.00 50.59 307 LYS A C 1
ATOM 2454 O O . LYS A 1 307 ? -22.635 17.475 16.937 1.00 50.59 307 LYS A O 1
ATOM 2459 N N . SER A 1 308 ? -24.318 17.597 18.416 1.00 53.22 308 SER A N 1
ATOM 2460 C CA . SER A 1 308 ? -23.903 18.843 19.086 1.00 53.22 308 SER A CA 1
ATOM 2461 C C . SER A 1 308 ? -23.081 18.623 20.359 1.00 53.22 308 SER A C 1
ATOM 2463 O O . SER A 1 308 ? -22.512 19.574 20.896 1.00 53.22 308 SER A O 1
ATOM 2465 N N . ARG A 1 309 ? -23.008 17.387 20.865 1.00 58.53 309 ARG A N 1
ATOM 2466 C CA . ARG A 1 309 ? -22.225 17.071 22.060 1.00 58.53 309 ARG A CA 1
ATOM 2467 C C . ARG A 1 309 ? -20.752 16.948 21.689 1.00 58.53 309 ARG A C 1
ATOM 2469 O O . ARG A 1 309 ? -20.432 16.407 20.643 1.00 58.53 309 ARG A O 1
ATOM 2476 N N . ASN A 1 310 ? -19.843 17.390 22.557 1.00 57.66 310 ASN A N 1
ATOM 2477 C CA . ASN A 1 310 ? -18.393 17.231 22.355 1.00 57.66 310 ASN A CA 1
ATOM 2478 C C . ASN A 1 310 ? -17.827 15.960 23.015 1.00 57.66 310 ASN A C 1
ATOM 2480 O O . ASN A 1 310 ? -16.701 15.556 22.727 1.00 57.66 310 ASN A O 1
ATOM 2484 N N . ASP A 1 311 ? -18.608 15.309 23.879 1.00 59.72 311 ASP A N 1
ATOM 2485 C CA . ASP A 1 311 ? -18.214 14.127 24.650 1.00 59.72 311 ASP A CA 1
ATOM 2486 C C . ASP A 1 311 ? -18.531 12.796 23.947 1.00 59.72 311 ASP A C 1
ATOM 2488 O O . ASP A 1 311 ? -18.237 11.735 24.482 1.00 59.72 311 ASP A O 1
ATOM 2492 N N . TRP A 1 312 ? -19.043 12.806 22.713 1.00 60.19 312 TRP A N 1
ATOM 2493 C CA . TRP A 1 312 ? -19.313 11.576 21.951 1.00 60.19 312 TRP A CA 1
ATOM 2494 C C . TRP A 1 312 ? -18.075 10.683 21.772 1.00 60.19 312 TRP A C 1
ATOM 2496 O O . TRP A 1 312 ? -18.189 9.463 21.732 1.00 60.19 312 TRP A O 1
ATOM 2506 N N . ARG A 1 313 ? -16.870 11.271 21.725 1.00 52.22 313 ARG A N 1
ATOM 2507 C CA . ARG A 1 313 ? -15.586 10.538 21.639 1.00 52.22 313 ARG A CA 1
ATOM 2508 C C . ARG A 1 313 ? -15.284 9.700 22.885 1.00 52.22 313 ARG A C 1
ATOM 2510 O O . ARG A 1 313 ? -14.414 8.831 22.868 1.00 52.22 313 ARG A O 1
ATOM 2517 N N . LEU A 1 314 ? -15.985 9.998 23.972 1.00 60.00 314 LEU A N 1
ATOM 2518 C CA . LEU A 1 314 ? -15.898 9.334 25.261 1.00 60.00 314 LEU A CA 1
ATOM 2519 C C . LEU A 1 314 ? -16.990 8.270 25.447 1.00 60.00 314 LEU A C 1
ATOM 2521 O O . LEU A 1 314 ? -17.013 7.589 26.473 1.00 60.00 314 LEU A O 1
ATOM 2525 N N . ALA A 1 315 ? -17.891 8.119 24.471 1.00 64.75 315 ALA A N 1
ATOM 2526 C CA . ALA A 1 315 ? -18.905 7.078 24.473 1.00 64.75 315 ALA A CA 1
ATOM 2527 C C . ALA A 1 315 ? -18.263 5.691 24.321 1.00 64.75 315 ALA A C 1
ATOM 2529 O O . ALA A 1 315 ? -17.286 5.504 23.591 1.00 64.75 315 ALA A O 1
ATOM 2530 N N . ARG A 1 316 ? -18.815 4.722 25.042 1.00 63.34 316 ARG A N 1
ATOM 2531 C CA . ARG A 1 316 ? -18.407 3.319 25.073 1.00 63.34 316 ARG A CA 1
ATOM 2532 C C . ARG A 1 316 ? -19.621 2.454 24.855 1.00 63.34 316 ARG A C 1
ATOM 2534 O O . ARG A 1 316 ? -20.654 2.688 25.475 1.00 63.34 316 ARG A O 1
ATOM 2541 N N . TYR A 1 317 ? -19.489 1.470 23.982 1.00 68.56 317 TYR A N 1
ATOM 2542 C CA . TYR A 1 317 ? -20.512 0.451 23.826 1.00 68.56 317 TYR A CA 1
ATOM 2543 C C . TYR A 1 317 ? -20.519 -0.445 25.063 1.00 68.56 317 TYR A C 1
ATOM 2545 O O . TYR A 1 317 ? -19.465 -0.851 25.543 1.00 68.56 317 TYR A O 1
ATOM 2553 N N . VAL A 1 318 ? -21.709 -0.723 25.582 1.00 69.88 318 VAL A N 1
ATOM 2554 C CA . VAL A 1 318 ? -21.917 -1.594 26.742 1.00 69.88 318 VAL A CA 1
ATOM 2555 C C . VAL A 1 318 ? -22.499 -2.923 26.278 1.00 69.88 318 VAL A C 1
ATOM 2557 O O . VAL A 1 318 ? -21.941 -3.978 26.560 1.00 69.88 318 VAL A O 1
ATOM 2560 N N . SER A 1 319 ? -23.615 -2.881 25.551 1.00 67.12 319 SER A N 1
ATOM 2561 C CA . SER A 1 319 ? -24.294 -4.074 25.046 1.00 67.12 319 SER A CA 1
ATOM 2562 C C . SER A 1 319 ? -25.253 -3.735 23.905 1.00 67.12 319 SER A C 1
ATOM 2564 O O . SER A 1 319 ? -25.653 -2.586 23.718 1.00 67.12 319 SER A O 1
ATOM 2566 N N . HIS A 1 320 ? -25.630 -4.750 23.134 1.00 68.00 320 HIS A N 1
ATOM 2567 C CA . HIS A 1 320 ? -26.660 -4.688 22.105 1.00 68.00 320 HIS A CA 1
ATOM 2568 C C . HIS A 1 320 ? -27.653 -5.791 22.435 1.00 68.00 320 HIS A C 1
ATOM 2570 O O . HIS A 1 320 ? -27.337 -6.975 22.319 1.00 68.00 320 HIS A O 1
ATOM 2576 N N . LEU A 1 321 ? -28.828 -5.398 22.911 1.00 69.75 321 LEU A N 1
ATOM 2577 C CA . LEU A 1 321 ? -29.878 -6.319 23.316 1.00 69.75 321 LEU A CA 1
ATOM 2578 C C . LEU A 1 321 ? -31.106 -6.043 22.459 1.00 69.75 321 LEU A C 1
ATOM 2580 O O . LEU A 1 321 ? -31.694 -4.963 22.524 1.00 69.75 321 LEU A O 1
ATOM 2584 N N . GLN A 1 322 ? -31.483 -7.036 21.652 1.00 77.06 322 GLN A N 1
ATOM 2585 C CA . GLN A 1 322 ? -32.614 -6.966 20.725 1.00 77.06 322 GLN A CA 1
ATOM 2586 C C . GLN A 1 322 ? -32.505 -5.773 19.761 1.00 77.06 322 GLN A C 1
ATOM 2588 O O . GLN A 1 322 ? -31.733 -5.826 18.811 1.00 77.06 322 GLN A O 1
ATOM 2593 N N . ASN A 1 323 ? -33.282 -4.714 20.004 1.00 76.31 323 ASN A N 1
ATOM 2594 C CA . ASN A 1 323 ? -33.348 -3.520 19.170 1.00 76.31 323 ASN A CA 1
ATOM 2595 C C . ASN A 1 323 ? -32.712 -2.297 19.848 1.00 76.31 323 ASN A C 1
ATOM 2597 O O . ASN A 1 323 ? -32.828 -1.189 19.326 1.00 76.31 323 ASN A O 1
ATOM 2601 N N . ASN A 1 324 ? -32.008 -2.482 20.970 1.00 77.06 324 ASN A N 1
ATOM 2602 C CA . ASN A 1 324 ? -31.411 -1.408 21.756 1.00 77.06 324 ASN A CA 1
ATOM 2603 C C . ASN A 1 324 ? -29.885 -1.538 21.875 1.00 77.06 324 ASN A C 1
ATOM 2605 O O . ASN A 1 324 ? -29.354 -2.595 22.220 1.00 77.06 324 ASN A O 1
ATOM 2609 N N . VAL A 1 325 ? -29.189 -0.426 21.649 1.00 71.31 325 VAL A N 1
ATOM 2610 C CA . VAL A 1 325 ? -27.752 -0.259 21.877 1.00 71.31 325 VAL A CA 1
ATOM 2611 C C . VAL A 1 325 ? -27.556 0.517 23.172 1.00 71.31 325 VAL A C 1
ATOM 2613 O O . VAL A 1 325 ? -28.014 1.651 23.312 1.00 71.31 325 VAL A O 1
ATOM 2616 N N . HIS A 1 326 ? -26.854 -0.097 24.114 1.00 74.94 326 HIS A N 1
ATOM 2617 C CA . HIS A 1 326 ? -26.517 0.467 25.411 1.00 74.94 326 HIS A CA 1
ATOM 2618 C C . HIS A 1 326 ? -25.125 1.092 25.359 1.00 74.94 326 HIS A C 1
ATOM 2620 O O . HIS A 1 326 ? -24.165 0.466 24.905 1.00 74.94 326 HIS A O 1
ATOM 2626 N N . VAL A 1 327 ? -25.009 2.332 25.825 1.00 73.81 327 VAL A N 1
ATOM 2627 C CA . VAL A 1 327 ? -23.806 3.158 25.703 1.00 73.81 327 VAL A CA 1
ATOM 2628 C C . VAL A 1 327 ? -23.528 3.890 27.006 1.00 73.81 327 VAL A C 1
ATOM 2630 O O . VAL A 1 327 ? -24.440 4.406 27.640 1.00 73.81 327 VAL A O 1
ATOM 2633 N N . LYS A 1 328 ? -22.259 4.026 27.382 1.00 74.75 328 LYS A N 1
ATOM 2634 C CA . LYS A 1 328 ? -21.834 4.804 28.551 1.00 74.75 328 LYS A CA 1
ATOM 2635 C C . LYS A 1 328 ? -20.801 5.857 28.162 1.00 74.75 328 LYS A C 1
ATOM 2637 O O . LYS A 1 328 ? -19.865 5.546 27.436 1.00 74.75 328 LYS A O 1
ATOM 2642 N N . VAL A 1 329 ? -20.945 7.099 28.630 1.00 71.06 329 VAL A N 1
ATOM 2643 C CA . VAL A 1 329 ? -19.976 8.184 28.363 1.00 71.06 329 VAL A CA 1
ATOM 2644 C C . VAL A 1 329 ? -19.055 8.359 29.559 1.00 71.06 329 VAL A C 1
ATOM 2646 O O . VAL A 1 329 ? -19.507 8.705 30.648 1.00 71.06 329 VAL A O 1
ATOM 2649 N N . MET A 1 330 ? -17.755 8.144 29.375 1.00 60.00 330 MET A N 1
ATOM 2650 C CA . MET A 1 330 ? -16.795 8.117 30.481 1.00 60.00 330 MET A CA 1
ATOM 2651 C C . MET A 1 330 ? -15.725 9.211 30.335 1.00 60.00 330 MET A C 1
ATOM 2653 O O . MET A 1 330 ? -15.166 9.353 29.258 1.00 60.00 330 MET A O 1
ATOM 2657 N N . PRO A 1 331 ? -15.378 9.980 31.383 1.00 50.41 331 PRO A N 1
ATOM 2658 C CA . PRO A 1 331 ? -15.380 9.551 32.783 1.00 50.41 331 PRO A CA 1
ATOM 2659 C C . PRO A 1 331 ? -16.574 10.033 33.629 1.00 50.41 331 PRO A C 1
ATOM 2661 O O . PRO A 1 331 ? -16.568 9.814 34.834 1.00 50.41 331 PRO A O 1
ATOM 2664 N N . GLY A 1 332 ? -17.582 10.688 33.044 1.00 56.44 332 GLY A N 1
ATOM 2665 C CA . GLY A 1 332 ? -18.579 11.447 33.817 1.00 56.44 332 GLY A CA 1
ATOM 2666 C C . GLY A 1 332 ? -19.964 10.820 34.005 1.00 56.44 332 GLY A C 1
ATOM 2667 O O . GLY A 1 332 ? -20.706 11.281 34.867 1.00 56.44 332 GLY A O 1
ATOM 2668 N N . SER A 1 333 ? -20.361 9.810 33.226 1.00 59.91 333 SER A N 1
ATOM 2669 C CA . SER A 1 333 ? -21.737 9.300 33.271 1.00 59.91 333 SER A CA 1
ATOM 2670 C C . SER A 1 333 ? -21.847 8.009 34.086 1.00 59.91 333 SER A C 1
ATOM 2672 O O . SER A 1 333 ? -21.265 6.981 33.739 1.00 59.91 333 SER A O 1
ATOM 2674 N N . GLN A 1 334 ? -22.615 8.055 35.177 1.00 58.97 334 GLN A N 1
ATOM 2675 C CA . GLN A 1 334 ? -23.022 6.869 35.943 1.00 58.97 334 GLN A CA 1
ATOM 2676 C C . GLN A 1 334 ? -24.100 6.060 35.198 1.00 58.97 334 GLN A C 1
ATOM 2678 O O . GLN A 1 334 ? -24.134 4.834 35.309 1.00 58.97 334 GLN A O 1
ATOM 2683 N N . SER A 1 335 ? -24.943 6.728 34.405 1.00 72.62 335 SER A N 1
ATOM 2684 C CA . SER A 1 335 ? -26.078 6.130 33.706 1.00 72.62 335 SER A CA 1
ATOM 2685 C C . SER A 1 335 ? -25.706 5.578 32.328 1.00 72.62 335 SER A C 1
ATOM 2687 O O . SER A 1 335 ? -24.914 6.147 31.578 1.00 72.62 335 SER A O 1
ATOM 2689 N N . THR A 1 336 ? -26.303 4.436 31.991 1.00 77.06 336 THR A N 1
ATOM 2690 C CA . THR A 1 336 ? -26.218 3.858 30.648 1.00 77.06 336 THR A CA 1
ATOM 2691 C C . THR A 1 336 ? -27.306 4.482 29.786 1.00 77.06 336 THR A C 1
ATOM 2693 O O . THR A 1 336 ? -28.479 4.476 30.150 1.00 77.06 336 THR A O 1
ATOM 2696 N N . LEU A 1 337 ? -26.910 5.026 28.648 1.00 79.12 337 LEU A N 1
ATOM 2697 C CA . LEU A 1 337 ? -27.793 5.575 27.633 1.00 79.12 337 LEU A CA 1
ATOM 2698 C C . LEU A 1 337 ? -28.251 4.448 26.721 1.00 79.12 337 LEU A C 1
ATOM 2700 O O . LEU A 1 337 ? -27.471 3.555 26.393 1.00 79.12 337 LEU A O 1
ATOM 2704 N N . VAL A 1 338 ? -29.513 4.494 26.318 1.00 80.00 338 VAL A N 1
ATOM 2705 C CA . VAL A 1 338 ? -30.126 3.467 25.481 1.00 80.00 338 VAL A CA 1
ATOM 2706 C C . VAL A 1 338 ? -30.571 4.118 24.190 1.00 80.00 338 VAL A C 1
ATOM 2708 O O . VAL A 1 338 ? -31.264 5.132 24.209 1.00 80.00 338 VAL A O 1
ATOM 2711 N N . PHE A 1 339 ? -30.177 3.523 23.075 1.00 72.88 339 PHE A N 1
ATOM 2712 C CA . PHE A 1 339 ? -30.534 4.000 21.754 1.00 72.88 339 PHE A CA 1
ATOM 2713 C C . PHE A 1 339 ? -31.192 2.902 20.939 1.00 72.88 339 PHE A C 1
ATOM 2715 O O . PHE A 1 339 ? -30.837 1.733 21.075 1.00 72.88 339 PHE A O 1
ATOM 2722 N N . ASN A 1 340 ? -32.093 3.275 20.033 1.00 73.00 340 ASN A N 1
ATOM 2723 C CA . ASN A 1 340 ? -32.599 2.327 19.053 1.00 73.00 340 ASN A CA 1
ATOM 2724 C C . ASN A 1 340 ? -31.469 1.919 18.094 1.00 73.00 340 ASN A C 1
ATOM 2726 O O . ASN A 1 340 ? -30.699 2.751 17.612 1.00 73.00 340 ASN A O 1
ATOM 2730 N N . SER A 1 341 ? -31.393 0.633 17.777 1.00 71.81 341 SER A N 1
ATOM 2731 C CA . SER A 1 341 ? -30.348 0.058 16.922 1.00 71.81 341 SER A CA 1
ATOM 2732 C C . SER A 1 341 ? -30.421 0.522 15.469 1.00 71.81 341 SER A C 1
ATOM 2734 O O . SER A 1 341 ? -29.456 0.366 14.729 1.00 71.81 341 SER A O 1
ATOM 2736 N N . ASN A 1 342 ? -31.545 1.108 15.049 1.00 66.69 342 ASN A N 1
ATOM 2737 C CA . ASN A 1 342 ? -31.676 1.754 13.743 1.00 66.69 342 ASN A CA 1
ATOM 2738 C C . ASN A 1 342 ? -31.142 3.194 13.719 1.00 66.69 342 ASN A C 1
ATOM 2740 O O . ASN A 1 342 ? -30.906 3.735 12.637 1.00 66.69 342 ASN A O 1
ATOM 2744 N N . ASP A 1 343 ? -30.960 3.810 14.887 1.00 64.75 343 ASP A N 1
ATOM 2745 C CA . ASP A 1 343 ? -30.517 5.199 15.021 1.00 64.75 343 ASP A CA 1
ATOM 2746 C C . ASP A 1 343 ? -29.021 5.318 15.318 1.00 64.75 343 ASP A C 1
ATOM 2748 O O . ASP A 1 343 ? -28.450 6.403 15.205 1.00 64.75 343 ASP A O 1
ATOM 2752 N N . VAL A 1 344 ? -28.374 4.199 15.641 1.00 62.91 344 VAL A N 1
ATOM 2753 C CA . VAL A 1 344 ? -26.968 4.134 16.028 1.00 62.91 344 VAL A CA 1
ATOM 2754 C C . VAL A 1 344 ? -26.209 3.213 15.102 1.00 62.91 344 VAL A C 1
ATOM 2756 O O . VAL A 1 344 ? -26.591 2.063 14.902 1.00 62.91 344 VAL A O 1
ATOM 2759 N N . ILE A 1 345 ? -25.081 3.702 14.591 1.00 61.53 345 ILE A N 1
ATOM 2760 C CA . ILE A 1 345 ? -24.143 2.853 13.871 1.00 61.53 345 ILE A CA 1
ATOM 2761 C C . ILE A 1 345 ? -22.927 2.643 14.750 1.00 61.53 345 ILE A C 1
ATOM 2763 O O . ILE A 1 345 ? -22.208 3.574 15.103 1.00 61.53 345 ILE A O 1
ATOM 2767 N N . LEU A 1 346 ? -22.680 1.391 15.099 1.00 63.09 346 LEU A N 1
ATOM 2768 C CA . LEU A 1 346 ? -21.405 1.007 15.670 1.00 63.09 346 LEU A CA 1
ATOM 2769 C C . LEU A 1 346 ? -20.401 0.962 14.518 1.00 63.09 346 LEU A C 1
ATOM 2771 O O . LEU A 1 346 ? -20.672 0.328 13.500 1.00 63.09 346 LEU A O 1
ATOM 2775 N N . ASN A 1 347 ? -19.243 1.607 14.665 1.00 56.88 347 ASN A N 1
ATOM 2776 C CA . ASN A 1 347 ? -18.081 1.405 13.795 1.00 56.88 347 ASN A CA 1
ATOM 2777 C C . ASN A 1 347 ? -17.443 0.050 14.102 1.00 56.88 347 ASN A C 1
ATOM 2779 O O . ASN A 1 347 ? -16.285 -0.062 14.505 1.00 56.88 347 ASN A O 1
ATOM 2783 N N . LEU A 1 348 ? -18.285 -0.963 13.996 1.00 55.62 348 LEU A N 1
ATOM 2784 C CA . LEU A 1 348 ? -17.951 -2.352 14.009 1.00 55.62 348 LEU A CA 1
ATOM 2785 C C . LEU A 1 348 ? -18.160 -2.825 12.578 1.00 55.62 348 LEU A C 1
ATOM 2787 O O . LEU A 1 348 ? -19.229 -2.599 12.004 1.00 55.62 348 LEU A O 1
ATOM 2791 N N . PRO A 1 349 ? -17.151 -3.460 11.991 1.00 52.97 349 PRO A N 1
ATOM 2792 C CA . PRO A 1 349 ? -17.287 -4.202 10.759 1.00 52.97 349 PRO A CA 1
ATOM 2793 C C . PRO A 1 349 ? -18.496 -5.117 10.869 1.00 52.97 349 PRO A C 1
ATOM 2795 O O . PRO A 1 349 ? -18.606 -5.893 11.826 1.00 52.97 349 PRO A O 1
ATOM 2798 N N . PRO A 1 350 ? -19.448 -4.978 9.944 1.00 56.59 350 PRO A N 1
ATOM 2799 C CA . PRO A 1 350 ? -20.654 -5.764 10.009 1.00 56.59 350 PRO A CA 1
ATOM 2800 C C . PRO A 1 350 ? -20.296 -7.234 9.811 1.00 56.59 350 PRO A C 1
ATOM 2802 O O . PRO A 1 350 ? -19.553 -7.585 8.893 1.00 56.59 350 PRO A O 1
ATOM 2805 N N . ARG A 1 351 ? -20.833 -8.104 10.667 1.00 58.94 351 ARG A N 1
ATOM 2806 C CA . ARG A 1 351 ? -20.741 -9.542 10.426 1.00 58.94 351 ARG A CA 1
ATOM 2807 C C . ARG A 1 351 ? -21.597 -9.875 9.206 1.00 58.94 351 ARG A C 1
ATOM 2809 O O . ARG A 1 351 ? -22.690 -9.325 9.062 1.00 58.94 351 ARG A O 1
ATOM 2816 N N . SER A 1 352 ? -21.105 -10.736 8.324 1.00 58.41 352 SER A N 1
ATOM 2817 C CA . SER A 1 352 ? -21.783 -11.062 7.062 1.00 58.41 352 SER A CA 1
ATOM 2818 C C . SER A 1 352 ? -23.202 -11.607 7.267 1.00 58.41 352 SER A C 1
ATOM 2820 O O . SER A 1 352 ? -24.095 -11.273 6.498 1.00 58.41 352 SER A O 1
ATOM 2822 N N . ASP A 1 353 ? -23.434 -12.354 8.345 1.00 64.06 353 ASP A N 1
ATOM 2823 C CA . ASP A 1 353 ? -24.742 -12.875 8.770 1.00 64.06 353 ASP A CA 1
ATOM 2824 C C . ASP A 1 353 ? -25.727 -11.789 9.245 1.00 64.06 353 ASP A C 1
ATOM 2826 O O . ASP A 1 353 ? -26.932 -12.019 9.301 1.00 64.06 353 ASP A O 1
ATOM 2830 N N . THR A 1 354 ? -25.240 -10.585 9.555 1.00 64.25 354 THR A N 1
ATOM 2831 C CA . THR A 1 354 ? -26.061 -9.444 10.000 1.00 64.25 354 THR A CA 1
ATOM 2832 C C . THR A 1 354 ? -26.416 -8.460 8.883 1.00 64.25 354 THR A C 1
ATOM 2834 O O . THR A 1 354 ? -27.128 -7.478 9.125 1.00 64.25 354 THR A O 1
ATOM 2837 N N . LEU A 1 355 ? -25.925 -8.693 7.663 1.00 72.69 355 LEU A N 1
ATOM 2838 C CA . LEU A 1 355 ? -26.135 -7.813 6.518 1.00 72.69 355 LEU A CA 1
ATOM 2839 C C . LEU A 1 355 ? -27.311 -8.289 5.664 1.00 72.69 355 LEU A C 1
ATOM 2841 O O . LEU A 1 355 ? -27.274 -9.360 5.072 1.00 72.69 355 LEU A O 1
ATOM 2845 N N . TYR A 1 356 ? -28.344 -7.455 5.563 1.00 78.00 356 TYR A N 1
ATOM 2846 C CA . TYR A 1 356 ? -29.524 -7.704 4.735 1.00 78.00 356 TYR A CA 1
ATOM 2847 C C . TYR A 1 356 ? -29.970 -6.430 4.014 1.00 78.00 356 TYR A C 1
ATOM 2849 O O . TYR A 1 356 ? -29.679 -5.309 4.444 1.00 78.00 356 TYR A O 1
ATOM 2857 N N . THR A 1 357 ? -30.698 -6.596 2.910 1.00 82.31 357 THR A N 1
ATOM 2858 C CA . THR A 1 357 ? -31.298 -5.483 2.166 1.00 82.31 357 THR A CA 1
ATOM 2859 C C . THR A 1 357 ? -32.173 -4.625 3.087 1.00 82.31 357 THR A C 1
ATOM 2861 O O . THR A 1 357 ? -33.031 -5.130 3.801 1.00 82.31 357 THR A O 1
ATOM 2864 N N . GLY A 1 358 ? -31.949 -3.314 3.094 1.00 75.25 358 GLY A N 1
ATOM 2865 C CA . GLY A 1 358 ? -32.605 -2.338 3.965 1.00 75.25 358 GLY A CA 1
ATOM 2866 C C . GLY A 1 358 ? -31.814 -1.985 5.229 1.00 75.25 358 GLY A C 1
ATOM 2867 O O . GLY A 1 358 ? -32.074 -0.929 5.821 1.00 75.25 358 GLY A O 1
ATOM 2868 N N . ARG A 1 359 ? -30.816 -2.793 5.623 1.00 77.81 359 ARG A N 1
ATOM 2869 C CA . ARG A 1 359 ? -29.961 -2.531 6.792 1.00 77.81 359 ARG A CA 1
ATOM 2870 C C . ARG A 1 359 ? -29.193 -1.220 6.616 1.00 77.81 359 ARG A C 1
ATOM 2872 O O . ARG A 1 359 ? -28.597 -0.973 5.566 1.00 77.81 359 ARG A O 1
ATOM 2879 N N . ALA A 1 360 ? -29.210 -0.383 7.654 1.00 73.50 360 ALA A N 1
ATOM 2880 C CA . ALA A 1 360 ? -28.393 0.822 7.705 1.00 73.50 360 ALA A CA 1
ATOM 2881 C C . ALA A 1 360 ? -26.930 0.448 7.978 1.00 73.50 360 ALA A C 1
ATOM 2883 O O . ALA A 1 360 ? -26.640 -0.307 8.905 1.00 73.50 360 ALA A O 1
ATOM 2884 N N . VAL A 1 361 ? -26.021 0.983 7.171 1.00 71.81 361 VAL A N 1
ATOM 2885 C CA . VAL A 1 361 ? -24.576 0.767 7.272 1.00 71.81 361 VAL A CA 1
ATOM 2886 C C . VAL A 1 361 ? -23.831 2.081 7.079 1.00 71.81 361 VAL A C 1
ATOM 2888 O O . VAL A 1 361 ? -24.355 3.037 6.502 1.00 71.81 361 VAL A O 1
ATOM 2891 N N . TYR A 1 362 ? -22.592 2.131 7.556 1.00 70.12 362 TYR A N 1
ATOM 2892 C CA . TYR A 1 362 ? -21.673 3.217 7.244 1.00 70.12 362 TYR A CA 1
ATOM 2893 C C . TYR A 1 362 ? -20.773 2.767 6.098 1.00 70.12 362 TYR A C 1
ATOM 2895 O O . TYR A 1 362 ? -20.025 1.803 6.239 1.00 70.12 362 TYR A O 1
ATOM 2903 N N . ALA A 1 363 ? -20.881 3.431 4.951 1.00 65.56 363 ALA A N 1
ATOM 2904 C CA . ALA A 1 363 ? -20.157 3.054 3.743 1.00 65.56 363 ALA A CA 1
ATOM 2905 C C . ALA A 1 363 ? -19.268 4.210 3.265 1.00 65.56 363 ALA A C 1
ATOM 2907 O O . ALA A 1 363 ? -19.635 5.378 3.438 1.00 65.56 363 ALA A O 1
ATOM 2908 N N . PRO A 1 364 ? -18.089 3.919 2.690 1.00 62.72 364 PRO A N 1
ATOM 2909 C CA . PRO A 1 364 ? -17.231 4.940 2.115 1.00 62.72 364 PRO A CA 1
ATOM 2910 C C . PRO A 1 364 ? -17.859 5.440 0.813 1.00 62.72 364 PRO A C 1
ATOM 2912 O O . PRO A 1 364 ? -17.864 4.742 -0.197 1.00 62.72 364 PRO A O 1
ATOM 2915 N N . PHE A 1 365 ? -18.381 6.663 0.823 1.00 60.44 365 PHE A N 1
ATOM 2916 C CA . PHE A 1 365 ? -18.971 7.274 -0.373 1.00 60.44 365 PHE A CA 1
ATOM 2917 C C . PHE A 1 365 ? -17.966 8.143 -1.134 1.00 60.44 365 PHE A C 1
ATOM 2919 O O . PHE A 1 365 ? -18.168 8.452 -2.309 1.00 60.44 365 PHE A O 1
ATOM 2926 N N . ALA A 1 366 ? -16.856 8.524 -0.495 1.00 50.97 366 ALA A N 1
ATOM 2927 C CA . ALA A 1 366 ? -15.822 9.344 -1.111 1.00 50.97 366 ALA A CA 1
ATOM 2928 C C . ALA A 1 366 ? -14.444 9.163 -0.463 1.00 50.97 366 ALA A C 1
ATOM 2930 O O . ALA A 1 366 ? -14.306 8.420 0.502 1.00 50.97 366 ALA A O 1
ATOM 2931 N N . LYS A 1 367 ? -13.426 9.848 -0.995 1.00 46.44 367 LYS A N 1
ATOM 2932 C CA . LYS A 1 367 ? -12.117 10.061 -0.361 1.00 46.44 367 LYS A CA 1
ATOM 2933 C C . LYS A 1 367 ? -11.848 11.577 -0.287 1.00 46.44 367 LYS A C 1
ATOM 2935 O O . LYS A 1 367 ? -12.326 12.298 -1.162 1.00 46.44 367 LYS A O 1
ATOM 2940 N N . ASP A 1 368 ? -11.167 12.056 0.751 1.00 42.84 368 ASP A N 1
ATOM 2941 C CA . ASP A 1 368 ? -10.717 13.452 0.870 1.00 42.84 368 ASP A CA 1
ATOM 2942 C C . ASP A 1 368 ? -9.432 13.721 0.056 1.00 42.84 368 ASP A C 1
ATOM 2944 O O . ASP A 1 368 ? -8.924 12.829 -0.626 1.00 42.84 368 ASP A O 1
ATOM 2948 N N . MET A 1 369 ? -8.903 14.953 0.125 1.00 39.56 369 MET A N 1
ATOM 2949 C CA . MET A 1 369 ? -7.686 15.382 -0.600 1.00 39.56 369 MET A CA 1
ATOM 2950 C C . MET A 1 369 ? -6.417 14.633 -0.169 1.00 39.56 369 MET A C 1
ATOM 2952 O O . MET A 1 369 ? -5.382 14.738 -0.816 1.00 39.56 369 MET A O 1
ATOM 2956 N N . GLN A 1 370 ? -6.471 13.899 0.941 1.00 37.81 370 GLN A N 1
ATOM 2957 C CA . GLN A 1 370 ? -5.378 13.084 1.458 1.00 37.81 370 GLN A CA 1
ATOM 2958 C C . GLN A 1 370 ? -5.611 11.591 1.173 1.00 37.81 370 GLN A C 1
ATOM 2960 O O . GLN A 1 370 ? -4.890 10.736 1.687 1.00 37.81 370 GLN A O 1
ATOM 2965 N N . GLY A 1 371 ? -6.621 11.254 0.361 1.00 39.53 371 GLY A N 1
ATOM 2966 C CA . GLY A 1 371 ? -6.972 9.880 0.019 1.00 39.53 371 GLY A CA 1
ATOM 2967 C C . GLY A 1 371 ? -7.693 9.125 1.139 1.00 39.53 371 GLY A C 1
ATOM 2968 O O . GLY A 1 371 ? -7.889 7.910 1.028 1.00 39.53 371 GLY A O 1
ATOM 2969 N N . MET A 1 372 ? -8.122 9.799 2.212 1.00 41.03 372 MET A N 1
ATOM 2970 C CA . MET A 1 372 ? -8.855 9.156 3.297 1.00 41.03 372 MET A CA 1
ATOM 2971 C C . MET A 1 372 ? -10.325 8.996 2.942 1.00 41.03 372 MET A C 1
ATOM 2973 O O . MET A 1 372 ? -11.001 9.954 2.585 1.00 41.03 372 MET A O 1
ATOM 2977 N N . ALA A 1 373 ? -10.839 7.774 3.077 1.00 45.72 373 ALA A N 1
ATOM 2978 C CA . ALA A 1 373 ? -12.247 7.483 2.852 1.00 45.72 373 ALA A CA 1
ATOM 2979 C C . ALA A 1 373 ? -13.150 8.336 3.763 1.00 45.72 373 ALA A C 1
ATOM 2981 O O . ALA A 1 373 ? -13.056 8.270 4.988 1.00 45.72 373 ALA A O 1
ATOM 2982 N N . MET A 1 374 ? -14.033 9.113 3.144 1.00 47.28 374 MET A N 1
ATOM 2983 C CA . MET A 1 374 ? -15.143 9.793 3.789 1.00 47.28 374 MET A CA 1
ATOM 2984 C C . MET A 1 374 ? -16.362 8.887 3.729 1.00 47.28 374 MET A C 1
ATOM 2986 O O . MET A 1 374 ? -16.796 8.446 2.659 1.00 47.28 374 MET A O 1
ATOM 2990 N N . TYR A 1 375 ? -16.921 8.626 4.895 1.00 58.81 375 TYR A N 1
ATOM 2991 C CA . TYR A 1 375 ? -18.014 7.694 5.057 1.00 58.81 375 TYR A CA 1
ATOM 2992 C C . TYR A 1 375 ? -19.321 8.440 5.325 1.00 58.81 375 TYR A C 1
ATOM 2994 O O . TYR A 1 375 ? -19.341 9.510 5.940 1.00 58.81 375 TYR A O 1
ATOM 3002 N N . ALA A 1 376 ? -20.428 7.859 4.883 1.00 61.97 376 ALA A N 1
ATOM 3003 C CA . ALA A 1 376 ? -21.761 8.346 5.204 1.00 61.97 376 ALA A CA 1
ATOM 3004 C C . ALA A 1 376 ? -22.687 7.180 5.544 1.00 61.97 376 ALA A C 1
ATOM 3006 O O . ALA A 1 376 ? -22.390 6.013 5.283 1.00 61.97 376 ALA A O 1
ATOM 3007 N N . VAL A 1 377 ? -23.820 7.517 6.155 1.00 68.31 377 VAL A N 1
ATOM 3008 C CA . VAL A 1 377 ? -24.880 6.548 6.418 1.00 68.31 377 VAL A CA 1
ATOM 3009 C C . VAL A 1 377 ? -25.586 6.222 5.108 1.00 68.31 377 VAL A C 1
ATOM 3011 O O . VAL A 1 377 ? -26.019 7.126 4.389 1.00 68.31 377 VAL A O 1
ATOM 3014 N N . GLY A 1 378 ? -25.744 4.935 4.828 1.00 74.56 378 GLY A N 1
ATOM 3015 C CA . GLY A 1 378 ? -26.528 4.447 3.707 1.00 74.56 378 GLY A CA 1
ATOM 3016 C C . GLY A 1 378 ? -27.315 3.187 4.047 1.00 74.56 378 GLY A C 1
ATOM 3017 O O . GLY A 1 378 ? -27.163 2.621 5.128 1.00 74.56 378 GLY A O 1
ATOM 3018 N N . ARG A 1 379 ? -28.188 2.762 3.135 1.00 82.44 379 ARG A N 1
ATOM 3019 C CA . ARG A 1 379 ? -28.920 1.494 3.223 1.00 82.44 379 ARG A CA 1
ATOM 3020 C C . ARG A 1 379 ? -28.447 0.541 2.146 1.00 82.44 379 ARG A C 1
ATOM 3022 O O . ARG A 1 379 ? -28.225 0.959 1.014 1.00 82.44 379 ARG A O 1
ATOM 3029 N N . ILE A 1 380 ? -28.305 -0.727 2.509 1.00 82.50 380 ILE A N 1
ATOM 3030 C CA . ILE A 1 380 ? -28.015 -1.787 1.546 1.00 82.50 380 ILE A CA 1
ATOM 3031 C C . ILE A 1 380 ? -29.245 -1.969 0.658 1.00 82.50 380 ILE A C 1
ATOM 3033 O O . ILE A 1 380 ? -30.319 -2.282 1.158 1.00 82.50 380 ILE A O 1
ATOM 3037 N N . ASN A 1 381 ? -29.096 -1.790 -0.646 1.00 83.94 381 ASN A N 1
ATOM 3038 C CA . ASN A 1 381 ? -30.163 -2.010 -1.620 1.00 83.94 381 ASN A CA 1
ATOM 3039 C C . ASN A 1 381 ? -30.051 -3.367 -2.305 1.00 83.94 381 ASN A C 1
ATOM 3041 O O . ASN A 1 381 ? -31.060 -3.936 -2.709 1.00 83.94 381 ASN A O 1
ATOM 3045 N N . LEU A 1 382 ? -28.826 -3.861 -2.469 1.00 83.19 382 LEU A N 1
ATOM 3046 C CA . LEU A 1 382 ? -28.554 -5.104 -3.171 1.00 83.19 382 LEU A CA 1
ATOM 3047 C C . LEU A 1 382 ? -27.336 -5.784 -2.560 1.00 83.19 382 LEU A C 1
ATOM 3049 O O . LEU A 1 382 ? -26.367 -5.115 -2.195 1.00 83.19 382 LEU A O 1
ATOM 3053 N N . ILE A 1 383 ? -27.403 -7.110 -2.486 1.00 82.56 383 ILE A N 1
ATOM 3054 C CA . ILE A 1 383 ? -26.300 -7.982 -2.097 1.00 82.56 383 ILE A CA 1
ATOM 3055 C C . ILE A 1 383 ? -26.092 -8.959 -3.254 1.00 82.56 383 ILE A C 1
ATOM 3057 O O . ILE A 1 383 ? -26.996 -9.731 -3.569 1.00 82.56 383 ILE A O 1
ATOM 3061 N N . GLN A 1 384 ? -24.932 -8.912 -3.905 1.00 75.31 384 GLN A N 1
ATOM 3062 C CA . GLN A 1 384 ? -24.572 -9.821 -4.999 1.00 75.31 384 GLN A CA 1
ATOM 3063 C C . GLN A 1 384 ? -23.096 -10.193 -4.895 1.00 75.31 384 GLN A C 1
ATOM 3065 O O . GLN A 1 384 ? -22.250 -9.316 -4.806 1.00 75.31 384 GLN A O 1
ATOM 3070 N N . ASN A 1 385 ? -22.777 -11.492 -4.913 1.00 69.00 385 ASN A N 1
ATOM 3071 C CA . ASN A 1 385 ? -21.398 -12.006 -4.903 1.00 69.00 385 ASN A CA 1
ATOM 3072 C C . ASN A 1 385 ? -20.498 -11.430 -3.786 1.00 69.00 385 ASN A C 1
ATOM 3074 O O . ASN A 1 385 ? -19.302 -11.244 -3.982 1.00 69.00 385 ASN A O 1
ATOM 3078 N N . GLY A 1 386 ? -21.067 -11.133 -2.612 1.00 63.78 386 GLY A N 1
ATOM 3079 C CA . GLY A 1 386 ? -20.331 -10.514 -1.501 1.00 63.78 386 GLY A CA 1
ATOM 3080 C C . GLY A 1 386 ? -20.098 -9.003 -1.647 1.00 63.78 386 GLY A C 1
ATOM 3081 O O . GLY A 1 386 ? -19.488 -8.401 -0.766 1.00 63.78 386 GLY A O 1
ATOM 3082 N N . GLU A 1 387 ? -20.613 -8.381 -2.708 1.00 66.94 387 GLU A N 1
ATOM 3083 C CA . GLU A 1 387 ? -20.673 -6.932 -2.878 1.00 66.94 387 GLU A CA 1
ATOM 3084 C C . GLU A 1 387 ? -22.019 -6.380 -2.396 1.00 66.94 387 GLU A C 1
ATOM 3086 O O . GLU A 1 387 ? -23.080 -6.985 -2.582 1.00 66.94 387 GLU A O 1
ATOM 3091 N N . TYR A 1 388 ? -21.965 -5.199 -1.780 1.00 79.19 388 TYR A N 1
ATOM 3092 C CA . TYR A 1 388 ? -23.117 -4.525 -1.190 1.00 79.19 388 TYR A CA 1
ATOM 3093 C C . TYR A 1 388 ? -23.311 -3.181 -1.882 1.00 79.19 388 TYR A C 1
ATOM 3095 O O . TYR A 1 388 ? -22.497 -2.267 -1.729 1.00 79.19 388 TYR A O 1
ATOM 3103 N N . LEU A 1 389 ? -24.408 -3.031 -2.620 1.00 80.56 389 LEU A N 1
ATOM 3104 C CA . LEU A 1 389 ? -24.794 -1.735 -3.162 1.00 80.56 389 LEU A CA 1
ATOM 3105 C C . LEU A 1 389 ? -25.446 -0.923 -2.047 1.00 80.56 389 LEU A C 1
ATOM 3107 O O . LEU A 1 389 ? -26.528 -1.276 -1.578 1.00 80.56 389 LEU A O 1
ATOM 3111 N N . VAL A 1 390 ? -24.803 0.166 -1.631 1.00 78.50 390 VAL A N 1
ATOM 3112 C CA . VAL A 1 390 ? -25.298 1.020 -0.548 1.00 78.50 390 VAL A CA 1
ATOM 3113 C C . VAL A 1 390 ? -25.764 2.362 -1.107 1.00 78.50 390 VAL A C 1
ATOM 3115 O O . VAL A 1 390 ? -24.993 3.075 -1.744 1.00 78.50 390 VAL A O 1
ATOM 3118 N N . THR A 1 391 ? -27.010 2.745 -0.828 1.00 79.19 391 THR A N 1
ATOM 3119 C CA . THR A 1 391 ? -27.547 4.066 -1.182 1.00 79.19 391 THR A CA 1
ATOM 3120 C C . THR A 1 391 ? -27.460 5.026 -0.000 1.00 79.19 391 THR A C 1
ATOM 3122 O O . THR A 1 391 ? -27.914 4.677 1.091 1.00 79.19 391 THR A O 1
ATOM 3125 N N . PRO A 1 392 ? -26.903 6.238 -0.180 1.00 71.31 392 PRO A N 1
ATOM 3126 C CA . PRO A 1 392 ? -26.761 7.203 0.905 1.00 71.31 392 PRO A CA 1
ATOM 3127 C C . PRO A 1 392 ? -28.121 7.764 1.348 1.00 71.31 392 PRO A C 1
ATOM 3129 O O . PRO A 1 392 ? -29.013 7.988 0.531 1.00 71.31 392 PRO A O 1
ATOM 3132 N N . ILE A 1 393 ? -28.275 8.048 2.646 1.00 70.31 393 ILE A N 1
ATOM 3133 C CA . ILE A 1 393 ? -29.474 8.709 3.191 1.00 70.31 393 ILE A CA 1
ATOM 3134 C C . ILE A 1 393 ? -29.248 10.228 3.221 1.00 70.31 393 ILE A C 1
ATOM 3136 O O . ILE A 1 393 ? -28.765 10.768 4.218 1.00 70.31 393 ILE A O 1
ATOM 3140 N N . CYS A 1 394 ? -29.609 10.932 2.144 1.00 60.53 394 CYS A N 1
ATOM 3141 C CA . CYS A 1 394 ? -29.319 12.366 1.975 1.00 60.53 394 CYS A CA 1
ATOM 3142 C C . CYS A 1 394 ? -29.962 13.280 3.036 1.00 60.53 394 CYS A C 1
ATOM 3144 O O . CYS A 1 394 ? -29.358 14.280 3.415 1.00 60.53 394 CYS A O 1
ATOM 3146 N N . SER A 1 395 ? -31.129 12.923 3.586 1.00 57.34 395 SER A N 1
ATOM 3147 C CA . SER A 1 395 ? -31.835 13.718 4.610 1.00 57.34 395 SER A CA 1
ATOM 3148 C C . SER A 1 395 ? -31.112 13.807 5.962 1.00 57.34 395 SER A C 1
ATOM 3150 O O . SER A 1 395 ? -31.491 14.611 6.809 1.00 57.34 395 SER A O 1
ATOM 3152 N N . LYS A 1 396 ? -30.068 12.995 6.183 1.00 48.84 396 LYS A N 1
ATOM 3153 C CA . LYS A 1 396 ? -29.300 12.942 7.442 1.00 48.84 396 LYS A CA 1
ATOM 3154 C C . LYS A 1 396 ? -27.836 13.394 7.289 1.00 48.84 396 LYS A C 1
ATOM 3156 O O . LYS A 1 396 ? -27.070 13.330 8.263 1.00 48.84 396 LYS A O 1
ATOM 3161 N N . VAL A 1 397 ? -27.442 13.864 6.101 1.00 48.09 397 VAL A N 1
ATOM 3162 C CA . VAL A 1 397 ? -26.076 14.304 5.769 1.00 48.09 397 VAL A CA 1
ATOM 3163 C C . VAL A 1 397 ? -25.859 15.754 6.225 1.00 48.09 397 VAL A C 1
ATOM 3165 O O . VAL A 1 397 ? -26.566 16.651 5.790 1.00 48.09 397 VAL A O 1
ATOM 3168 N N . GLN A 1 398 ? -24.874 16.000 7.101 1.00 40.38 398 GLN A N 1
ATOM 3169 C CA . GLN A 1 398 ? -24.515 17.363 7.550 1.00 40.38 398 GLN A CA 1
ATOM 3170 C C . GLN A 1 398 ? -23.597 18.107 6.565 1.00 40.38 398 GLN A C 1
ATOM 3172 O O . GLN A 1 398 ? -23.597 19.333 6.535 1.00 40.38 398 GLN A O 1
ATOM 3177 N N . LYS A 1 399 ? -22.799 17.372 5.780 1.00 45.44 399 LYS A N 1
ATOM 3178 C CA . LYS A 1 399 ? -21.943 17.891 4.706 1.00 45.44 399 LYS A CA 1
ATOM 3179 C C . LYS A 1 399 ? -21.890 16.858 3.586 1.00 45.44 399 LYS A C 1
ATOM 3181 O O . LYS A 1 399 ? -21.469 15.729 3.824 1.00 45.44 399 LYS A O 1
ATOM 3186 N N . SER A 1 400 ? -22.337 17.227 2.393 1.00 52.88 400 SER A N 1
ATOM 3187 C CA . SER A 1 400 ? -22.183 16.423 1.181 1.00 52.88 400 SER A CA 1
ATOM 3188 C C . SER A 1 400 ? -20.993 16.927 0.376 1.00 52.88 400 SER A C 1
ATOM 3190 O O . SER A 1 400 ? -20.613 18.097 0.473 1.00 52.88 400 SER A O 1
ATOM 3192 N N . LEU A 1 401 ? -20.413 16.054 -0.448 1.00 52.84 401 LEU A N 1
ATOM 3193 C CA . LEU A 1 401 ? -19.517 16.541 -1.483 1.00 52.84 401 LEU A CA 1
ATOM 3194 C C . LEU A 1 401 ? -20.304 17.419 -2.467 1.00 52.84 401 LEU A C 1
ATOM 3196 O O . LEU A 1 401 ? -21.447 17.094 -2.799 1.00 52.84 401 LEU A O 1
ATOM 3200 N N . PRO A 1 402 ? -19.712 18.521 -2.940 1.00 60.25 402 PRO A N 1
ATOM 3201 C CA . PRO A 1 402 ? -20.282 19.282 -4.036 1.00 60.25 402 PRO A CA 1
ATOM 3202 C C . PRO A 1 402 ? -20.319 18.429 -5.302 1.00 60.25 402 PRO A C 1
ATOM 3204 O O . PRO A 1 402 ? -19.465 17.580 -5.527 1.00 60.25 402 PRO A O 1
ATOM 3207 N N . VAL A 1 403 ? -21.303 18.681 -6.157 1.00 65.25 403 VAL A N 1
ATOM 3208 C CA . VAL A 1 403 ? -21.507 17.928 -7.408 1.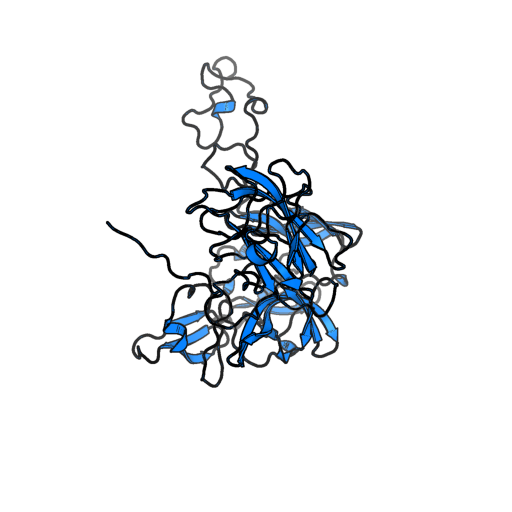00 65.25 403 VAL A CA 1
ATOM 3209 C C . VAL A 1 403 ? -20.944 18.641 -8.645 1.00 65.25 403 VAL A C 1
ATOM 3211 O O . VAL A 1 403 ? -21.281 18.292 -9.767 1.00 65.25 403 VAL A O 1
ATOM 3214 N N . GLY A 1 404 ? -20.084 19.651 -8.460 1.00 63.31 404 GLY A N 1
ATOM 3215 C CA . GLY A 1 404 ? -19.356 20.289 -9.572 1.00 63.31 404 GLY A CA 1
ATOM 3216 C C . GLY A 1 404 ? -20.001 21.525 -10.177 1.00 63.31 404 GLY A C 1
ATOM 3217 O O . GLY A 1 404 ? -19.624 21.933 -11.275 1.00 63.31 404 GLY A O 1
ATOM 3218 N N . ILE A 1 405 ? -20.942 22.145 -9.462 1.00 74.00 405 ILE A N 1
ATOM 3219 C CA . ILE A 1 405 ? -21.519 23.436 -9.857 1.00 74.00 405 ILE A CA 1
ATOM 3220 C C . ILE A 1 405 ? -20.544 24.587 -9.553 1.00 74.00 405 ILE A C 1
ATOM 3222 O O . ILE A 1 405 ? -20.355 25.444 -10.409 1.00 74.00 405 ILE A O 1
ATOM 3226 N N . GLY A 1 406 ? -19.899 24.606 -8.378 1.00 67.06 406 GLY A N 1
ATOM 3227 C CA . GLY A 1 406 ? -18.964 25.673 -7.974 1.00 67.06 406 GLY A CA 1
ATOM 3228 C C . GLY A 1 406 ? -17.721 25.803 -8.869 1.00 67.06 406 GLY A C 1
ATOM 3229 O O . GLY A 1 406 ? -17.393 24.888 -9.625 1.00 67.06 406 GLY A O 1
ATOM 3230 N N . SER A 1 407 ? -17.037 26.947 -8.791 1.00 64.94 407 SER A N 1
ATOM 3231 C CA . SER A 1 407 ? -15.801 27.206 -9.537 1.00 64.94 407 SER A CA 1
ATOM 3232 C C . SER A 1 407 ? -14.604 26.420 -8.976 1.00 64.94 407 SER A C 1
ATOM 3234 O O . SER A 1 407 ? -14.605 25.933 -7.837 1.00 64.94 407 SER A O 1
ATOM 3236 N N . ALA A 1 408 ? -13.564 26.256 -9.800 1.00 54.25 408 ALA A N 1
ATOM 3237 C CA . ALA A 1 408 ? -12.340 25.580 -9.389 1.00 54.25 408 ALA A CA 1
ATOM 3238 C C . ALA A 1 408 ? -11.673 26.336 -8.224 1.00 54.25 408 ALA A C 1
ATOM 3240 O O . ALA A 1 408 ? -11.420 27.534 -8.320 1.00 54.25 408 ALA A O 1
ATOM 3241 N N . GLY A 1 409 ? -11.414 25.637 -7.113 1.00 54.09 409 GLY A N 1
ATOM 3242 C CA . GLY A 1 409 ? -10.814 26.208 -5.900 1.00 54.09 409 GLY A CA 1
ATOM 3243 C C . GLY A 1 409 ? -11.773 26.453 -4.728 1.00 54.09 409 GLY A C 1
ATOM 3244 O O . GLY A 1 409 ? -11.301 26.700 -3.623 1.00 54.09 409 GLY A O 1
ATOM 3245 N N . THR A 1 410 ? -13.096 26.333 -4.904 1.00 50.34 410 THR A N 1
ATOM 3246 C CA . THR A 1 410 ? -14.052 26.453 -3.778 1.00 50.34 410 THR A CA 1
ATOM 3247 C C . THR A 1 410 ? -14.199 25.150 -2.979 1.00 50.34 410 THR A C 1
ATOM 3249 O O . THR A 1 410 ? -14.600 25.175 -1.817 1.00 50.34 410 THR A O 1
ATOM 3252 N N . PHE A 1 411 ? -13.863 24.001 -3.579 1.00 53.19 411 PHE A N 1
ATOM 3253 C CA . PHE A 1 411 ? -14.061 22.670 -2.997 1.00 53.19 411 PHE A CA 1
ATOM 3254 C C . PHE A 1 411 ? -12.964 21.672 -3.423 1.00 53.19 411 PHE A C 1
ATOM 3256 O O . PHE A 1 411 ? -12.350 21.879 -4.472 1.00 53.19 411 PHE A O 1
ATOM 3263 N N . PRO A 1 412 ? -12.722 20.589 -2.650 1.00 49.41 412 PRO A N 1
ATOM 3264 C CA . PRO A 1 412 ? -11.701 19.580 -2.962 1.00 49.41 412 PRO A CA 1
ATOM 3265 C C . PRO A 1 412 ? -11.923 18.931 -4.343 1.00 49.41 412 PRO A C 1
ATOM 3267 O O . PRO A 1 412 ? -13.008 18.431 -4.634 1.00 49.41 412 PRO A O 1
ATOM 3270 N N . GLN A 1 413 ? -10.895 18.977 -5.199 1.00 48.56 413 GLN A N 1
ATOM 3271 C CA . GLN A 1 413 ? -10.997 18.811 -6.661 1.00 48.56 413 GLN A CA 1
ATOM 3272 C C . GLN A 1 413 ? -10.978 17.358 -7.165 1.00 48.56 413 GLN A C 1
ATOM 3274 O O . GLN A 1 413 ? -11.434 17.101 -8.276 1.00 48.56 413 GLN A O 1
ATOM 3279 N N . ASP A 1 414 ? -10.506 16.390 -6.379 1.00 44.16 414 ASP A N 1
ATOM 3280 C CA . ASP A 1 414 ? -10.023 15.130 -6.970 1.00 44.16 414 ASP A CA 1
ATOM 3281 C C . ASP A 1 414 ? -11.106 14.160 -7.472 1.00 44.16 414 ASP A C 1
ATOM 3283 O O . ASP A 1 414 ? -10.788 13.183 -8.147 1.00 44.16 414 ASP A O 1
ATOM 3287 N N . ARG A 1 415 ? -12.398 14.417 -7.213 1.00 46.16 415 ARG A N 1
ATOM 3288 C CA . ARG A 1 415 ? -13.515 13.560 -7.678 1.00 46.16 415 ARG A CA 1
ATOM 3289 C C . ARG A 1 415 ? -14.726 14.321 -8.224 1.00 46.16 415 ARG A C 1
ATOM 3291 O O . ARG A 1 415 ? -15.758 13.706 -8.484 1.00 46.16 415 ARG A O 1
ATOM 3298 N N . ILE A 1 416 ? -14.622 15.633 -8.418 1.00 52.00 416 ILE A N 1
ATOM 3299 C CA . ILE A 1 416 ? -15.728 16.454 -8.911 1.00 52.00 416 ILE A CA 1
ATOM 3300 C C . ILE A 1 416 ? -15.372 16.947 -10.308 1.00 52.00 416 ILE A C 1
ATOM 3302 O O . ILE A 1 416 ? -14.612 17.900 -10.465 1.00 52.00 416 ILE A O 1
ATOM 3306 N N . LYS A 1 417 ? -15.940 16.313 -11.338 1.00 61.28 417 LYS A N 1
ATOM 3307 C CA . LYS A 1 417 ? -15.924 16.909 -12.676 1.00 61.28 417 LYS A CA 1
ATOM 3308 C C . LYS A 1 417 ? -16.791 18.159 -12.626 1.00 61.28 417 LYS A C 1
ATOM 3310 O O . LYS A 1 417 ? -17.963 18.073 -12.263 1.00 61.28 417 LYS A O 1
ATOM 3315 N N . GLN A 1 418 ? -16.211 19.308 -12.963 1.00 69.19 418 GLN A N 1
ATOM 3316 C CA . GLN A 1 418 ? -16.992 20.523 -13.131 1.00 69.19 418 GLN A CA 1
ATOM 3317 C C . GLN A 1 418 ? -18.063 20.241 -14.186 1.00 69.19 418 GLN A C 1
ATOM 3319 O O . GLN A 1 418 ? -17.749 19.796 -15.292 1.00 69.19 418 GLN A O 1
ATOM 3324 N N . ILE A 1 419 ? -19.325 20.456 -13.823 1.00 76.81 419 ILE A N 1
ATOM 3325 C CA . ILE A 1 419 ? -20.434 20.374 -14.773 1.00 76.81 419 ILE A CA 1
ATOM 3326 C C . ILE A 1 419 ? -20.118 21.377 -15.887 1.00 76.81 419 ILE A C 1
ATOM 3328 O O . ILE A 1 419 ? -19.821 22.516 -15.537 1.00 76.81 419 ILE A O 1
ATOM 3332 N N . PRO A 1 420 ? -20.119 21.017 -17.181 1.00 81.12 420 PRO A N 1
ATOM 3333 C CA . PRO A 1 420 ? -19.828 21.963 -18.259 1.00 81.12 420 PRO A CA 1
ATOM 3334 C C . PRO A 1 420 ? -20.797 23.150 -18.265 1.00 81.12 420 PRO A C 1
ATOM 3336 O O . PRO A 1 420 ? -21.968 22.992 -17.927 1.00 81.12 420 PRO A O 1
ATOM 3339 N N . ASP A 1 421 ? -20.342 24.331 -18.695 1.00 85.50 421 ASP A N 1
ATOM 3340 C CA . ASP A 1 421 ? -21.210 25.518 -18.811 1.00 85.50 421 ASP A CA 1
ATOM 3341 C C . ASP A 1 421 ? -22.426 25.271 -19.716 1.00 85.50 421 ASP A C 1
ATOM 3343 O O . ASP A 1 421 ? -23.492 25.819 -19.465 1.00 85.50 421 ASP A O 1
ATOM 3347 N N . SER A 1 422 ? -22.297 24.389 -20.712 1.00 84.56 422 SER A N 1
ATOM 3348 C CA . SER A 1 422 ? -23.390 23.987 -21.605 1.00 84.56 422 SER A CA 1
ATOM 3349 C C . SER A 1 422 ? -24.527 23.227 -20.914 1.00 84.56 422 SER A C 1
ATOM 3351 O O . SER A 1 422 ? -25.612 23.129 -21.477 1.00 84.56 422 SER A O 1
ATOM 3353 N N . GLN A 1 423 ? -24.301 22.681 -19.716 1.00 83.88 423 GLN A N 1
ATOM 3354 C CA . GLN A 1 423 ? -25.333 22.007 -18.920 1.00 83.88 423 GLN A CA 1
ATOM 3355 C C . GLN A 1 423 ? -26.026 22.952 -17.927 1.00 83.88 423 GLN A C 1
ATOM 3357 O O . GLN A 1 423 ? -26.981 22.548 -17.266 1.00 83.88 423 GLN A O 1
ATOM 3362 N N . LEU A 1 424 ? -25.566 24.203 -17.815 1.00 84.12 424 LEU A N 1
ATOM 3363 C CA . LEU A 1 424 ? -26.220 25.231 -17.016 1.00 84.12 424 LEU A CA 1
ATOM 3364 C C . LEU A 1 424 ? -27.148 26.047 -17.912 1.00 84.12 424 LEU A C 1
ATOM 3366 O O . LEU A 1 424 ? -26.711 26.698 -18.858 1.00 84.12 424 LEU A O 1
ATOM 3370 N N . SER A 1 425 ? -28.435 26.033 -17.587 1.00 88.00 425 SER A N 1
ATOM 3371 C CA . SER A 1 425 ? -29.455 26.817 -18.279 1.00 88.00 425 SER A CA 1
ATOM 3372 C C . SER A 1 425 ? -30.262 27.631 -17.277 1.00 88.00 425 SER A C 1
ATOM 3374 O O . SER A 1 425 ? -30.341 27.294 -16.095 1.00 88.00 425 SER A O 1
ATOM 3376 N N . ALA A 1 426 ? -30.827 28.731 -17.757 1.00 85.25 426 ALA A N 1
ATOM 3377 C CA . ALA A 1 426 ? -31.744 29.573 -17.011 1.00 85.25 426 ALA A CA 1
ATOM 3378 C C . ALA A 1 426 ? -32.909 29.944 -17.926 1.00 85.25 426 ALA A C 1
ATOM 3380 O O . ALA A 1 426 ? -32.734 30.042 -19.141 1.00 85.25 426 ALA A O 1
ATOM 3381 N N . THR A 1 427 ? -34.085 30.149 -17.340 1.00 85.56 427 THR A N 1
ATOM 3382 C CA . THR A 1 427 ? -35.301 30.553 -18.061 1.00 85.56 427 THR A CA 1
ATOM 3383 C C . THR A 1 427 ? -35.126 31.896 -18.767 1.00 85.56 427 THR A C 1
ATOM 3385 O O . THR A 1 427 ? -35.596 32.068 -19.886 1.00 85.56 427 THR A O 1
ATOM 3388 N N . SER A 1 428 ? -34.375 32.811 -18.152 1.00 84.94 428 SER A N 1
ATOM 3389 C CA . SER A 1 428 ? -33.930 34.063 -18.755 1.00 84.94 428 SER A CA 1
ATOM 3390 C C . SER A 1 428 ? -32.533 34.440 -18.264 1.00 84.94 428 SER A C 1
ATOM 3392 O O . SER A 1 428 ? -32.024 33.916 -17.269 1.00 84.94 428 SER A O 1
ATOM 3394 N N . SER A 1 429 ? -31.850 35.321 -18.987 1.00 87.06 429 SER A N 1
ATOM 3395 C CA . SER A 1 429 ? -30.566 35.869 -18.551 1.00 87.06 429 SER A CA 1
ATOM 3396 C C . SER A 1 429 ? -30.418 37.306 -19.025 1.00 87.06 429 SER A C 1
ATOM 3398 O O . SER A 1 429 ? -30.685 37.597 -20.188 1.00 87.06 429 SER A O 1
ATOM 3400 N N . TYR A 1 430 ? -29.966 38.186 -18.136 1.00 84.38 430 TYR A N 1
ATOM 3401 C CA . TYR A 1 430 ? -29.550 39.535 -18.496 1.00 84.38 430 TYR A CA 1
ATOM 3402 C C . TYR A 1 430 ? -28.217 39.487 -19.257 1.00 84.38 430 TYR A C 1
ATOM 3404 O O . TYR A 1 430 ? -27.347 38.658 -18.966 1.00 84.38 430 TYR A O 1
ATOM 3412 N N . THR A 1 431 ? -28.036 40.381 -20.229 1.00 82.19 431 THR A N 1
ATOM 3413 C CA . THR A 1 431 ? -26.847 40.429 -21.091 1.00 82.19 431 THR A CA 1
ATOM 3414 C C . THR A 1 431 ? -25.560 40.493 -20.261 1.00 82.19 431 THR A C 1
ATOM 3416 O O . THR A 1 431 ? -25.405 41.387 -19.430 1.00 82.19 431 THR A O 1
ATOM 3419 N N . ASN A 1 432 ? -24.613 39.578 -20.505 1.00 84.06 432 ASN A N 1
ATOM 3420 C CA . ASN A 1 432 ? -23.352 39.398 -19.763 1.00 84.06 432 ASN A CA 1
ATOM 3421 C C . ASN A 1 432 ? -23.461 38.773 -18.355 1.00 84.06 432 ASN A C 1
ATOM 3423 O O . ASN A 1 432 ? -22.444 38.725 -17.648 1.00 84.06 432 ASN A O 1
ATOM 3427 N N . TYR A 1 433 ? -24.644 38.288 -17.963 1.00 87.62 433 TYR A N 1
ATOM 3428 C CA . TYR A 1 433 ? -24.938 37.607 -16.692 1.00 87.62 433 TYR A CA 1
ATOM 3429 C C . TYR A 1 433 ? -25.672 36.270 -16.941 1.00 87.62 433 TYR A C 1
ATOM 3431 O O . TYR A 1 433 ? -26.648 35.945 -16.268 1.00 87.62 433 TYR A O 1
ATOM 3439 N N . GLU A 1 434 ? -25.203 35.491 -17.929 1.00 89.31 434 GLU A N 1
ATOM 3440 C CA . GLU A 1 434 ? -25.774 34.190 -18.313 1.00 89.31 434 GLU A CA 1
ATOM 3441 C C . GLU A 1 434 ? -25.691 33.115 -17.210 1.00 89.31 434 GLU A C 1
ATOM 3443 O O . GLU A 1 434 ? -24.899 33.219 -16.272 1.00 89.31 434 GLU A O 1
ATOM 3448 N N . ALA A 1 435 ? -26.469 32.034 -17.355 1.00 87.44 435 ALA A N 1
ATOM 3449 C CA . ALA A 1 435 ? -26.599 30.938 -16.381 1.00 87.44 435 ALA A CA 1
ATOM 3450 C C . ALA A 1 435 ? -25.260 30.379 -15.855 1.00 87.44 435 ALA A C 1
ATOM 3452 O O . ALA A 1 435 ? -25.131 30.068 -14.670 1.00 87.44 435 ALA A O 1
ATOM 3453 N N . LYS A 1 436 ? -24.226 30.319 -16.707 1.00 85.56 436 LYS A N 1
ATOM 3454 C CA . LYS A 1 436 ? -22.866 29.886 -16.333 1.00 85.56 436 LYS A CA 1
ATOM 3455 C C . LYS A 1 436 ? -22.233 30.716 -15.211 1.00 85.56 436 LYS A C 1
ATOM 3457 O O . LYS A 1 436 ? -21.335 30.234 -14.522 1.00 85.56 436 LYS A O 1
ATOM 3462 N N . TYR A 1 437 ? -22.680 31.956 -15.008 1.00 87.00 437 TYR A N 1
ATOM 3463 C CA . TYR A 1 437 ? -22.177 32.808 -13.938 1.00 87.00 437 TYR A CA 1
ATOM 3464 C C . TYR A 1 437 ? -22.824 32.520 -12.580 1.00 87.00 437 TYR A C 1
ATOM 3466 O O . TYR A 1 437 ? -22.258 32.911 -11.569 1.00 87.00 437 TYR A O 1
ATOM 3474 N N . GLY A 1 438 ? -23.909 31.742 -12.516 1.00 81.94 438 GLY A N 1
ATOM 3475 C CA . GLY A 1 438 ? -24.553 31.325 -11.262 1.00 81.94 438 GLY A CA 1
ATOM 3476 C C . GLY A 1 438 ? -23.734 30.361 -10.387 1.00 81.94 438 GLY A C 1
ATOM 3477 O O . GLY A 1 438 ? -24.205 29.931 -9.336 1.00 81.94 438 GLY A O 1
ATOM 3478 N N . ARG A 1 439 ? -22.512 29.992 -10.790 1.00 84.56 439 ARG A N 1
ATOM 3479 C CA . ARG A 1 439 ? -21.634 29.121 -9.997 1.00 84.56 439 ARG A CA 1
ATOM 3480 C C . ARG A 1 439 ? -21.136 29.828 -8.741 1.00 84.56 439 ARG A C 1
ATOM 3482 O O . ARG A 1 439 ? -20.636 30.952 -8.795 1.00 84.56 439 ARG A O 1
ATOM 3489 N N . LEU A 1 440 ? -21.162 29.112 -7.620 1.00 73.50 440 LEU A N 1
ATOM 3490 C CA . LEU A 1 440 ? -20.538 29.567 -6.380 1.00 73.50 440 LEU A CA 1
ATOM 3491 C C . LEU A 1 440 ? -19.027 29.768 -6.591 1.00 73.50 440 LEU A C 1
ATOM 3493 O O . LEU A 1 440 ? -18.360 28.856 -7.077 1.00 73.50 440 LEU A O 1
ATOM 3497 N N . GLY A 1 441 ? -18.505 30.942 -6.222 1.00 70.00 441 GLY A N 1
ATOM 3498 C CA . GLY A 1 441 ? -17.086 31.296 -6.368 1.00 70.00 441 GLY A CA 1
ATOM 3499 C C . GLY A 1 441 ? -16.713 31.999 -7.683 1.00 70.00 441 GLY A C 1
ATOM 3500 O O . GLY A 1 441 ? -15.529 32.236 -7.925 1.00 70.00 441 GLY A O 1
ATOM 3501 N N . ASN A 1 442 ? -17.681 32.337 -8.541 1.00 78.44 442 ASN A N 1
ATOM 3502 C CA . ASN A 1 442 ? -17.449 33.207 -9.696 1.00 78.44 442 ASN A CA 1
ATOM 3503 C C . ASN A 1 442 ? -17.315 34.684 -9.291 1.00 78.44 442 ASN A C 1
ATOM 3505 O O . ASN A 1 442 ? -17.856 35.125 -8.282 1.00 78.44 442 ASN A O 1
ATOM 3509 N N . LYS A 1 443 ? -16.635 35.475 -10.135 1.00 81.88 443 LYS A N 1
ATOM 3510 C CA . LYS A 1 443 ? -16.568 36.945 -9.992 1.00 81.88 443 LYS A CA 1
ATOM 3511 C C . LYS A 1 443 ? -17.852 37.663 -10.430 1.00 81.88 443 LYS A C 1
ATOM 3513 O O . LYS A 1 443 ? -18.040 38.825 -10.096 1.00 81.88 443 LYS A O 1
ATOM 3518 N N . LYS A 1 444 ? -18.696 36.990 -11.216 1.00 82.06 444 LYS A N 1
ATOM 3519 C CA . LYS A 1 444 ? -20.007 37.458 -11.684 1.00 82.06 444 LYS A CA 1
ATOM 3520 C C . LYS A 1 444 ? -21.080 36.500 -11.177 1.00 82.06 444 LYS A C 1
ATOM 3522 O O . LYS A 1 444 ? -20.770 35.338 -10.939 1.00 82.06 444 LYS A O 1
ATOM 3527 N N . VAL A 1 445 ? -22.310 36.984 -11.057 1.00 85.69 445 VAL A N 1
ATOM 3528 C CA . VAL A 1 445 ? -23.494 36.182 -10.711 1.00 85.69 445 VAL A CA 1
ATOM 3529 C C . VAL A 1 445 ? -24.393 36.011 -11.938 1.00 85.69 445 VAL A C 1
ATOM 3531 O O . VAL A 1 445 ? -24.193 36.686 -12.943 1.00 85.69 445 VAL A O 1
ATOM 3534 N N . TRP A 1 446 ? -25.358 35.096 -11.892 1.00 89.94 446 TRP A N 1
ATOM 3535 C CA . TRP A 1 446 ? -26.438 35.060 -12.882 1.00 89.94 446 TRP A CA 1
ATOM 3536 C C . TRP A 1 446 ? -27.538 36.051 -12.483 1.00 89.94 446 TRP A C 1
ATOM 3538 O O . TRP A 1 446 ? -27.855 36.162 -11.298 1.00 89.94 446 TRP A O 1
ATOM 3548 N N . CYS A 1 447 ? -28.125 36.732 -13.469 1.00 87.62 447 CYS A N 1
ATOM 3549 C CA . CYS A 1 447 ? -29.260 37.636 -13.283 1.00 87.62 447 CYS A CA 1
ATOM 3550 C C . CYS A 1 447 ? -30.361 37.297 -14.295 1.00 87.62 447 CYS A C 1
ATOM 3552 O O . CYS A 1 447 ? -30.068 37.127 -15.480 1.00 87.62 447 CYS A O 1
ATOM 3554 N N . ALA A 1 448 ? -31.618 37.242 -13.851 1.00 88.00 448 ALA A N 1
ATOM 3555 C CA . ALA A 1 448 ? -32.772 37.098 -14.739 1.00 88.00 448 ALA A CA 1
ATOM 3556 C C . ALA A 1 448 ? -32.956 38.353 -15.621 1.00 88.00 448 ALA A C 1
ATOM 3558 O O . ALA A 1 448 ? -32.595 39.457 -15.209 1.00 88.00 448 ALA A O 1
ATOM 3559 N N . SER A 1 449 ? -33.503 38.189 -16.832 1.00 82.88 449 SER A N 1
ATOM 3560 C CA . SER A 1 449 ? -33.881 39.330 -17.684 1.00 82.88 449 SER A CA 1
ATOM 3561 C C . SER A 1 449 ? -35.149 40.001 -17.149 1.00 82.88 449 SER A C 1
ATOM 3563 O O . SER A 1 449 ? -36.047 39.307 -16.669 1.00 82.88 449 SER A O 1
ATOM 3565 N N . SER A 1 450 ? -35.241 41.328 -17.275 1.00 72.25 450 SER A N 1
ATOM 3566 C CA . SER A 1 450 ? -36.404 42.128 -16.863 1.00 72.25 450 SER A CA 1
ATOM 3567 C C . SER A 1 450 ? -37.683 41.795 -17.628 1.00 72.25 450 SER A C 1
ATOM 3569 O O . SER A 1 450 ? -38.764 42.078 -17.138 1.00 72.25 450 SER A O 1
ATOM 3571 N N . ASP A 1 451 ? -37.576 41.171 -18.802 1.00 63.75 451 ASP A N 1
ATOM 3572 C CA . ASP A 1 451 ? -38.734 40.866 -19.653 1.00 63.75 451 ASP A CA 1
ATOM 3573 C C . ASP A 1 451 ? -39.512 39.611 -19.193 1.00 63.75 451 ASP A C 1
ATOM 3575 O O . ASP A 1 451 ? -40.460 39.193 -19.854 1.00 63.75 451 ASP A O 1
ATOM 3579 N N . GLN A 1 452 ? -39.088 38.971 -18.092 1.00 56.59 452 GLN A N 1
ATOM 3580 C CA . GLN A 1 452 ? -39.696 37.751 -17.532 1.00 56.59 452 GLN A CA 1
ATOM 3581 C C . GLN A 1 452 ? -39.906 37.778 -16.003 1.00 56.59 452 GLN A C 1
ATOM 3583 O O . GLN A 1 452 ? -40.155 36.727 -15.408 1.00 56.59 452 GLN A O 1
ATOM 3588 N N . LEU A 1 453 ? -39.789 38.948 -15.369 1.00 49.62 453 LEU A N 1
ATOM 3589 C CA . LEU A 1 453 ? -40.151 39.199 -13.965 1.00 49.62 453 LEU A CA 1
ATOM 3590 C C . LEU A 1 453 ? -41.406 40.066 -13.935 1.00 49.62 453 LEU A C 1
ATOM 3592 O O . LEU A 1 453 ? -42.374 39.654 -13.259 1.00 49.62 453 LEU A O 1
#